Protein AF-A0A818R6V7-F1 (afdb_monomer_lite)

Foldseek 3Di:
DLADDPVCLVVLQVLLVVLLVQQDLVQLDRPVFDCPDAALPDHRVVVLLVSLSSLLNQCQPVVHNVPPVSSLVSSQSSLVVCLVVVDDYPPLCCQQFVVLLSLLSSLLRCAPVSDDPSSLVSSVVSLCSLVCVVDPQLAFQSLLRNLSSQCSNCNSVVVVVSNLVSLVVLLVLLDADDQFGAHQHPQLFGDDLTLARQCLARVLSSLQSVLVVQVVCPPHPSHRDQVSLQSSLCSCLRYVLLQAFQFFGPLQRNFLLLLVQDLVSGGHPHQLVSLQVSLVRHPDVVSSLSSNLSSCSNVLNPVRDFQAAKGWPQSHLWIWGDAQQKIKIWAAAAPNHASHWAASNTPFQQQCSHQGAIDMQGHRRRNDSSQQSRSCVVVDDSCQGAFGKDLNPDDGDGDDHTGDPADHDDPWTWDGPRHWIKTWDFGDDDQWTWTWMWTDDHFKIKIKIFPTDGPDPTQIWTHNHWTDDDPPPDDDFDFDKDWCPVLVVVVVVCVVDVDPDDPVVCVVVCVVVVVVCVVVVVVVVPPDPDDPQDDDDDDDDDDDTRGPTDRDDDRGITITMTGGDDDDDDDDDDDDDDDDDDDPPDPDDDDPDDDCPVVVVVVVVVVVVVVVSVVVVVVVVVVVVVVVVVVVVCVVVVVDDDDDDDDDDDDDDDDDDDDDDDDDDDDDDDDDDDDDDDDDDDDDDDDDDDDDDDDDDDDDDDDDDDDDDDDDDDDDDDDDDDDDDD

pLDDT: mean 71.04, std 29.3, range [20.28, 98.75]

Structure (mmCIF, N/CA/C/O backbone):
data_AF-A0A818R6V7-F1
#
_entry.id   AF-A0A818R6V7-F1
#
loop_
_atom_site.group_PDB
_atom_site.id
_atom_site.type_symbol
_atom_site.label_atom_id
_atom_site.label_alt_id
_atom_site.label_comp_id
_atom_site.label_asym_id
_atom_site.label_entity_id
_atom_site.label_seq_id
_atom_site.pdbx_PDB_ins_code
_atom_site.Cartn_x
_atom_site.Cartn_y
_atom_site.Cartn_z
_atom_site.occupancy
_atom_site.B_iso_or_equiv
_atom_site.auth_seq_id
_atom_site.auth_comp_id
_atom_site.auth_asym_id
_atom_site.auth_atom_id
_atom_site.pdbx_PDB_model_num
ATOM 1 N N . MET A 1 1 ? 5.435 -3.114 -12.576 1.00 62.47 1 MET A N 1
ATOM 2 C CA . MET A 1 1 ? 5.954 -3.718 -13.826 1.00 62.47 1 MET A CA 1
ATOM 3 C C . MET A 1 1 ? 6.593 -2.627 -14.669 1.00 62.47 1 MET A C 1
ATOM 5 O O . MET A 1 1 ? 6.223 -1.475 -14.487 1.00 62.47 1 MET A O 1
ATOM 9 N N . LEU A 1 2 ? 7.548 -2.967 -15.540 1.00 84.69 2 LEU A N 1
ATOM 10 C CA . LEU A 1 2 ? 8.148 -2.007 -16.483 1.00 84.69 2 LEU A CA 1
ATOM 11 C C . LEU A 1 2 ? 7.273 -1.797 -17.728 1.00 84.69 2 LEU A C 1
ATOM 13 O O . LEU A 1 2 ? 7.123 -0.674 -18.196 1.00 84.69 2 LEU A O 1
ATOM 17 N N . TRP A 1 3 ? 6.641 -2.866 -18.212 1.00 89.88 3 TRP A N 1
ATOM 18 C CA . TRP A 1 3 ? 5.660 -2.808 -19.293 1.00 89.88 3 TRP A CA 1
ATOM 19 C C . TRP A 1 3 ? 4.219 -2.701 -18.768 1.00 89.88 3 TRP A C 1
ATOM 21 O O . TRP A 1 3 ? 3.933 -3.209 -17.676 1.00 89.88 3 TRP A O 1
ATOM 31 N N . PRO A 1 4 ? 3.315 -2.060 -19.535 1.00 90.19 4 PRO A N 1
ATOM 32 C CA . PRO A 1 4 ? 1.882 -2.047 -19.249 1.00 90.19 4 PRO A CA 1
ATOM 33 C C . PRO A 1 4 ? 1.262 -3.444 -19.394 1.00 90.19 4 PRO A C 1
ATOM 35 O O . PRO A 1 4 ? 1.803 -4.309 -20.087 1.00 90.19 4 PRO A O 1
ATOM 38 N N . THR A 1 5 ? 0.093 -3.660 -18.785 1.00 87.31 5 THR A N 1
ATOM 39 C CA . THR A 1 5 ? -0.746 -4.823 -19.122 1.00 87.31 5 THR A CA 1
ATOM 40 C C . THR A 1 5 ? -1.296 -4.706 -20.555 1.00 87.31 5 THR A C 1
ATOM 42 O O . THR A 1 5 ? -1.333 -3.599 -21.105 1.00 87.31 5 THR A O 1
ATOM 45 N N . PRO A 1 6 ? -1.771 -5.805 -21.177 1.00 88.50 6 PRO A N 1
ATOM 46 C CA . PRO A 1 6 ? -2.389 -5.752 -22.505 1.00 88.50 6 PRO A CA 1
ATOM 47 C C . PRO A 1 6 ? -3.513 -4.709 -22.624 1.00 88.50 6 PRO A C 1
ATOM 49 O O . PRO A 1 6 ? -3.558 -3.975 -23.609 1.00 88.50 6 PRO A O 1
ATOM 52 N N . ASP A 1 7 ? -4.355 -4.569 -21.597 1.00 89.00 7 ASP A N 1
ATOM 53 C CA . ASP A 1 7 ? -5.459 -3.595 -21.582 1.00 89.00 7 ASP A CA 1
ATOM 54 C C . ASP A 1 7 ? -4.975 -2.139 -21.465 1.00 89.00 7 ASP A C 1
ATOM 56 O O . ASP A 1 7 ? -5.609 -1.213 -21.971 1.00 89.00 7 ASP A O 1
ATOM 60 N N . GLN A 1 8 ? -3.817 -1.924 -20.833 1.00 91.25 8 GLN A N 1
ATOM 61 C CA . GLN A 1 8 ? -3.187 -0.609 -20.690 1.00 91.25 8 GLN A CA 1
ATOM 62 C C . GLN A 1 8 ? -2.398 -0.184 -21.940 1.00 91.25 8 GLN A C 1
ATOM 64 O O . GLN A 1 8 ? -2.169 1.012 -22.126 1.00 91.25 8 GLN A O 1
ATOM 69 N N . LEU A 1 9 ? -2.011 -1.124 -22.815 1.00 94.56 9 LEU A N 1
ATOM 70 C CA . LEU A 1 9 ? -1.121 -0.884 -23.958 1.00 94.56 9 LEU A CA 1
ATOM 71 C C . LEU A 1 9 ? -1.562 0.307 -24.822 1.00 94.56 9 LEU A C 1
ATOM 73 O O . LEU A 1 9 ? -0.766 1.206 -25.083 1.00 94.56 9 LEU A O 1
ATOM 77 N N . ASN A 1 10 ? -2.836 0.362 -25.221 1.00 95.94 10 ASN A N 1
ATOM 78 C CA . ASN A 1 10 ? -3.355 1.449 -26.061 1.00 95.94 10 ASN A CA 1
ATOM 79 C C . ASN A 1 10 ? -3.246 2.827 -25.382 1.00 95.94 10 ASN A C 1
ATOM 81 O O . ASN A 1 10 ? -2.914 3.813 -26.042 1.00 95.94 10 ASN A O 1
ATOM 85 N N . ALA A 1 11 ? -3.480 2.896 -24.068 1.00 96.12 11 ALA A N 1
ATOM 86 C CA . ALA A 1 11 ? -3.343 4.130 -23.298 1.00 96.12 11 ALA A CA 1
ATOM 87 C C . ALA A 1 11 ? -1.869 4.550 -23.173 1.00 96.12 11 ALA A C 1
ATOM 89 O O . ALA A 1 11 ? -1.546 5.713 -23.408 1.00 96.12 11 ALA A O 1
ATOM 90 N N . THR A 1 12 ? -0.962 3.606 -22.898 1.00 96.62 12 THR A N 1
ATOM 91 C CA . THR A 1 12 ? 0.489 3.857 -22.854 1.00 96.62 12 THR A CA 1
ATOM 92 C C . THR A 1 12 ? 1.027 4.331 -24.206 1.00 96.62 12 THR A C 1
ATOM 94 O O . THR A 1 12 ? 1.793 5.292 -24.251 1.00 96.62 12 THR A O 1
ATOM 97 N N . LEU A 1 13 ? 0.591 3.723 -25.316 1.00 97.50 13 LEU A N 1
ATOM 98 C CA . LEU A 1 13 ? 0.960 4.154 -26.668 1.00 97.50 13 LEU A CA 1
ATOM 99 C C . LEU A 1 13 ? 0.454 5.570 -26.975 1.00 97.50 13 LEU A C 1
ATOM 101 O O . LEU A 1 13 ? 1.215 6.390 -27.487 1.00 97.50 13 LEU A O 1
ATOM 105 N N . ALA A 1 14 ? -0.800 5.887 -26.639 1.00 97.88 14 ALA A N 1
ATOM 106 C CA . ALA A 1 14 ? -1.347 7.231 -26.821 1.00 97.88 14 ALA A CA 1
ATOM 107 C C . ALA A 1 14 ? -0.592 8.275 -25.977 1.00 97.88 14 ALA A C 1
ATOM 109 O O . ALA A 1 14 ? -0.215 9.331 -26.489 1.00 97.88 14 ALA A O 1
ATOM 110 N N . GLN A 1 15 ? -0.304 7.962 -24.710 1.00 97.94 15 GLN A N 1
ATOM 111 C CA . GLN A 1 15 ? 0.430 8.843 -23.801 1.00 97.94 15 GLN A CA 1
ATOM 112 C C . GLN A 1 15 ? 1.879 9.068 -24.257 1.00 97.94 15 GLN A C 1
ATOM 114 O O . GLN A 1 15 ? 2.351 10.202 -24.240 1.00 97.94 15 GLN A O 1
ATOM 119 N N . ALA A 1 16 ? 2.573 8.028 -24.729 1.00 98.31 16 ALA A N 1
ATOM 120 C CA . ALA A 1 16 ? 3.925 8.150 -25.270 1.00 98.31 16 ALA A CA 1
ATOM 121 C C . ALA A 1 16 ? 3.990 9.088 -26.487 1.00 98.31 16 ALA A C 1
ATOM 123 O O . ALA A 1 16 ? 4.918 9.886 -26.590 1.00 98.31 16 ALA A O 1
ATOM 124 N N . ILE A 1 17 ? 2.989 9.055 -27.372 1.00 98.06 17 ILE A N 1
ATOM 125 C CA . ILE A 1 17 ? 2.915 9.962 -28.529 1.00 98.06 17 ILE A CA 1
ATOM 126 C C . ILE A 1 17 ? 2.474 11.380 -28.132 1.00 98.06 17 ILE A C 1
ATOM 128 O O . ILE A 1 17 ? 2.953 12.356 -28.713 1.00 98.06 17 ILE A O 1
ATOM 132 N N . GLY A 1 18 ? 1.660 11.529 -27.084 1.00 98.12 18 GLY A N 1
ATOM 133 C CA . GLY A 1 18 ? 1.415 12.825 -26.443 1.00 98.12 18 GLY A CA 1
ATOM 134 C C . GLY A 1 18 ? 2.705 13.446 -25.888 1.00 98.12 18 GLY A C 1
ATOM 135 O O . GLY A 1 18 ? 3.034 14.587 -26.213 1.00 98.12 18 GLY A O 1
ATOM 136 N N . ASN A 1 19 ? 3.491 12.668 -25.140 1.00 98.38 19 ASN A N 1
ATOM 137 C CA . ASN A 1 19 ? 4.792 13.088 -24.609 1.00 98.38 19 ASN A CA 1
ATOM 138 C C . ASN A 1 19 ? 5.784 13.425 -25.736 1.00 98.38 19 ASN A C 1
ATOM 140 O O . ASN A 1 19 ? 6.455 14.451 -25.669 1.00 98.38 19 ASN A O 1
ATOM 144 N N . LEU A 1 20 ? 5.848 12.610 -26.794 1.00 98.44 20 LEU A N 1
ATOM 145 C CA . LEU A 1 20 ? 6.712 12.863 -27.949 1.00 98.44 20 LEU A CA 1
ATOM 146 C C . LEU A 1 20 ? 6.337 14.161 -28.679 1.00 98.44 20 LEU A C 1
ATOM 148 O O . LEU A 1 20 ? 7.216 14.936 -29.040 1.00 98.44 20 LEU A O 1
ATOM 152 N N . SER A 1 21 ? 5.041 14.415 -28.884 1.00 97.88 21 SER A N 1
ATOM 153 C CA . SER A 1 21 ? 4.575 15.595 -29.631 1.00 97.88 21 SER A CA 1
ATOM 154 C C . SER A 1 21 ? 4.726 16.922 -28.876 1.00 97.88 21 SER A C 1
ATOM 156 O O . SER A 1 21 ? 4.656 17.981 -29.498 1.00 97.88 21 SER A O 1
ATOM 158 N N . THR A 1 22 ? 4.962 16.876 -27.561 1.00 98.06 22 THR A N 1
ATOM 159 C CA . THR A 1 22 ? 5.134 18.053 -26.687 1.00 98.06 22 THR A CA 1
ATOM 160 C C . THR A 1 22 ? 6.577 18.285 -26.226 1.00 98.06 22 THR A C 1
ATOM 162 O O . THR A 1 22 ? 6.850 19.283 -25.559 1.00 98.06 22 THR A O 1
ATOM 165 N N . LEU A 1 23 ? 7.512 17.397 -26.578 1.00 98.56 23 LEU A N 1
ATOM 166 C CA . LEU A 1 23 ? 8.941 17.574 -26.317 1.00 98.56 23 LEU A CA 1
ATOM 167 C C . LEU A 1 23 ? 9.512 18.663 -27.242 1.00 98.56 23 LEU A C 1
ATOM 169 O O . LEU A 1 23 ? 9.339 18.584 -28.457 1.00 98.56 23 LEU A O 1
ATOM 173 N N . ASP A 1 24 ? 10.233 19.652 -26.704 1.00 98.06 24 ASP A N 1
ATOM 174 C CA . ASP A 1 24 ? 10.978 20.600 -27.541 1.00 98.06 24 ASP A CA 1
ATOM 175 C C . ASP A 1 24 ? 12.254 19.925 -28.082 1.00 98.06 24 ASP A C 1
ATOM 177 O O . ASP A 1 24 ? 13.168 19.616 -27.306 1.00 98.06 24 ASP A O 1
ATOM 181 N N . PRO A 1 25 ? 12.377 19.726 -29.410 1.00 96.25 25 PRO A N 1
ATOM 182 C CA . PRO A 1 25 ? 13.506 19.014 -29.993 1.00 96.25 25 PRO A CA 1
ATOM 183 C C . PRO A 1 25 ? 14.834 19.784 -29.921 1.00 96.25 25 PRO A C 1
ATOM 185 O O . PRO A 1 25 ? 15.874 19.216 -30.249 1.00 96.25 25 PRO A O 1
ATOM 188 N N . LYS A 1 26 ? 14.830 21.068 -29.528 1.00 96.44 26 LYS A N 1
ATOM 189 C CA . LYS A 1 26 ? 16.056 21.866 -29.351 1.00 96.44 26 LYS A CA 1
ATOM 190 C C . LYS A 1 26 ? 16.644 21.743 -27.951 1.00 96.44 26 LYS A C 1
ATOM 192 O O . LYS A 1 26 ? 17.864 21.722 -27.813 1.00 96.44 26 LYS A O 1
ATOM 197 N N . THR A 1 27 ? 15.791 21.709 -26.930 1.00 97.56 27 THR A N 1
ATOM 198 C CA . THR A 1 27 ? 16.205 21.662 -25.519 1.00 97.56 27 THR A CA 1
ATOM 199 C C . THR A 1 27 ? 16.160 20.260 -24.925 1.00 97.56 27 THR A C 1
ATOM 201 O O . THR A 1 27 ? 16.724 20.058 -23.854 1.00 97.56 27 THR A O 1
ATOM 204 N N . CYS A 1 28 ? 15.514 19.296 -25.596 1.00 98.25 28 CYS A N 1
ATOM 205 C CA . CYS A 1 28 ? 15.210 17.974 -25.044 1.00 98.25 28 CYS A CA 1
ATOM 206 C C . CYS A 1 28 ? 14.405 18.045 -23.723 1.00 98.25 28 CYS A C 1
ATOM 208 O O . CYS A 1 28 ? 14.480 17.144 -22.887 1.00 98.25 28 CYS A O 1
ATOM 210 N N . GLN A 1 29 ? 13.637 19.120 -23.521 1.00 97.94 29 GLN A N 1
ATOM 211 C CA . GLN A 1 29 ? 12.801 19.348 -22.342 1.00 97.94 29 GLN A CA 1
ATOM 212 C C . GLN A 1 29 ? 11.336 19.536 -22.739 1.00 97.94 29 GLN A C 1
ATOM 214 O O . GLN A 1 29 ? 11.012 19.859 -23.881 1.00 97.94 29 GLN A O 1
ATOM 219 N N . TRP A 1 30 ? 10.444 19.335 -21.773 1.00 98.38 30 TRP A N 1
ATOM 220 C CA . TRP A 1 30 ? 9.018 19.601 -21.925 1.00 98.38 30 TRP A CA 1
ATOM 221 C C . TRP A 1 30 ? 8.700 21.016 -21.423 1.00 98.38 30 TRP A C 1
ATOM 223 O O . TRP A 1 30 ? 8.850 21.258 -20.224 1.00 98.38 30 TRP A O 1
ATOM 233 N N . PRO A 1 31 ? 8.269 21.957 -22.289 1.00 97.31 31 PRO A N 1
ATOM 234 C CA . PRO A 1 31 ? 8.069 23.357 -21.897 1.00 97.31 31 PRO A CA 1
ATOM 235 C C . PRO A 1 31 ? 6.953 23.595 -20.870 1.00 97.31 31 PRO A C 1
ATOM 237 O O . PRO A 1 31 ? 6.870 24.684 -20.309 1.00 97.31 31 PRO A O 1
ATOM 240 N N . ASP A 1 32 ? 6.082 22.609 -20.642 1.00 96.81 32 ASP A N 1
ATOM 241 C CA . ASP A 1 32 ? 4.993 22.664 -19.665 1.00 96.81 32 ASP A CA 1
ATOM 242 C C . ASP A 1 32 ? 5.410 22.255 -18.238 1.00 96.81 32 ASP A C 1
ATOM 244 O O . ASP A 1 32 ? 4.620 22.421 -17.312 1.00 96.81 32 ASP A O 1
ATOM 248 N N . LEU A 1 33 ? 6.640 21.760 -18.036 1.00 96.75 33 LEU A N 1
ATOM 249 C CA . LEU A 1 33 ? 7.163 21.369 -16.720 1.00 96.75 33 LEU A CA 1
ATOM 250 C C . LEU A 1 33 ? 7.998 22.489 -16.078 1.00 96.75 33 LEU A C 1
ATOM 252 O O . LEU A 1 33 ? 8.939 23.005 -16.686 1.00 96.75 33 LEU A O 1
ATOM 256 N N . ASN A 1 34 ? 7.735 22.831 -14.811 1.00 95.19 34 ASN A N 1
ATOM 257 C CA . ASN A 1 34 ? 8.530 23.831 -14.099 1.00 95.19 34 ASN A CA 1
ATOM 258 C C . ASN A 1 34 ? 9.758 23.217 -13.401 1.00 95.19 34 ASN A C 1
ATOM 260 O O . ASN A 1 34 ? 9.758 22.936 -12.196 1.00 95.19 34 ASN A O 1
ATOM 264 N N . TYR A 1 35 ? 10.865 23.116 -14.141 1.00 94.88 35 TYR A N 1
ATOM 265 C CA . TYR A 1 35 ? 12.153 22.603 -13.650 1.00 94.88 35 TYR A CA 1
ATOM 266 C C . TYR A 1 35 ? 12.799 23.403 -12.495 1.00 94.88 35 TYR A C 1
ATOM 268 O O . TYR A 1 35 ? 13.821 22.979 -11.947 1.00 94.88 35 TYR A O 1
ATOM 276 N N . SER A 1 36 ? 12.232 24.547 -12.084 1.00 92.44 36 SER A N 1
ATOM 277 C CA . SER A 1 36 ? 12.689 25.327 -10.918 1.00 92.44 36 SER A CA 1
ATOM 278 C C . SER A 1 36 ? 11.987 24.966 -9.599 1.00 92.44 36 SER A C 1
ATOM 280 O O . SER A 1 36 ? 12.412 25.436 -8.545 1.00 92.44 36 SER A O 1
ATOM 282 N N . THR A 1 37 ? 10.960 24.108 -9.619 1.00 91.62 37 THR A N 1
ATOM 283 C CA . THR A 1 37 ? 10.274 23.626 -8.403 1.00 91.62 37 THR A CA 1
ATOM 284 C C . THR A 1 37 ? 11.211 22.817 -7.497 1.00 91.62 37 THR A C 1
ATOM 286 O O . THR A 1 37 ? 12.083 22.081 -7.962 1.00 91.62 37 THR A O 1
ATOM 289 N N . ARG A 1 38 ? 11.080 22.985 -6.175 1.00 84.88 38 ARG A N 1
ATOM 290 C CA . ARG A 1 38 ? 11.955 22.373 -5.147 1.00 84.88 38 ARG A CA 1
ATOM 291 C C . ARG A 1 38 ? 11.177 21.928 -3.899 1.00 84.88 38 ARG A C 1
ATOM 293 O O . ARG A 1 38 ? 11.773 21.754 -2.840 1.00 84.88 38 ARG A O 1
ATOM 300 N N . GLY A 1 39 ? 9.850 21.817 -3.978 1.00 83.19 39 GLY A N 1
ATOM 301 C CA . GLY A 1 39 ? 9.039 21.362 -2.849 1.00 83.19 39 GLY A CA 1
ATOM 302 C C . GLY A 1 39 ? 9.189 19.850 -2.651 1.00 83.19 39 GLY A C 1
ATOM 303 O O . GLY A 1 39 ? 9.328 19.140 -3.642 1.00 83.19 39 GLY A O 1
ATOM 304 N N . PRO A 1 40 ? 9.130 19.327 -1.413 1.00 78.12 40 PRO A N 1
ATOM 305 C CA . PRO A 1 40 ? 9.180 17.881 -1.193 1.00 78.12 40 PRO A CA 1
ATOM 306 C C . PRO A 1 40 ? 8.002 17.155 -1.869 1.00 78.12 40 PRO A C 1
ATOM 308 O O . PRO A 1 40 ? 8.217 16.129 -2.514 1.00 78.12 40 PRO A O 1
ATOM 311 N N . GLU A 1 41 ? 6.808 17.765 -1.828 1.00 73.31 41 GLU A N 1
ATOM 312 C CA . GLU A 1 41 ? 5.578 17.250 -2.460 1.00 73.31 41 GLU A CA 1
ATOM 313 C C . GLU A 1 41 ? 5.285 17.874 -3.838 1.00 73.31 41 GLU A C 1
ATOM 315 O O . GLU A 1 41 ? 4.430 17.393 -4.574 1.00 73.31 41 GLU A O 1
ATOM 320 N N . ASN A 1 42 ? 5.958 18.980 -4.183 1.00 81.62 42 ASN A N 1
ATOM 321 C CA . ASN A 1 42 ? 5.727 19.746 -5.412 1.00 81.62 42 ASN A CA 1
ATOM 322 C C . ASN A 1 42 ? 7.042 19.891 -6.190 1.00 81.62 42 ASN A C 1
ATOM 324 O O . ASN A 1 42 ? 7.849 20.794 -5.920 1.00 81.62 42 ASN A O 1
ATOM 328 N N . TRP A 1 43 ? 7.256 18.953 -7.113 1.00 91.12 43 TRP A N 1
ATOM 329 C CA . TRP A 1 43 ? 8.507 18.761 -7.838 1.00 91.12 43 TRP A CA 1
ATOM 330 C C . TRP A 1 43 ? 8.259 18.233 -9.258 1.00 91.12 43 TRP A C 1
ATOM 332 O O . TRP A 1 43 ? 8.459 17.056 -9.555 1.00 91.12 43 TRP A O 1
ATOM 342 N N . ASP A 1 44 ? 7.861 19.136 -10.154 1.00 93.81 44 ASP A N 1
ATOM 343 C CA . ASP A 1 44 ? 7.640 18.865 -11.581 1.00 93.81 44 ASP A CA 1
ATOM 344 C C . ASP A 1 44 ? 8.781 18.119 -12.302 1.00 93.81 44 ASP A C 1
ATOM 346 O O . ASP A 1 44 ? 8.456 17.340 -13.200 1.00 93.81 44 ASP A O 1
ATOM 350 N N . PRO A 1 45 ? 10.089 18.290 -11.975 1.00 95.19 45 PRO A N 1
ATOM 351 C CA . PRO A 1 45 ? 11.159 17.531 -12.613 1.00 95.19 45 PRO A CA 1
ATOM 352 C C . PRO A 1 45 ? 10.894 16.030 -12.727 1.00 95.19 45 PRO A C 1
ATOM 354 O O . PRO A 1 45 ? 11.135 15.485 -13.799 1.00 95.19 45 PRO A O 1
ATOM 357 N N . VAL A 1 46 ? 10.329 15.352 -11.720 1.00 93.94 46 VAL A N 1
ATOM 358 C CA . VAL A 1 46 ? 10.105 13.894 -11.822 1.00 93.94 46 VAL A CA 1
ATOM 359 C C . VAL A 1 46 ? 9.144 13.502 -12.949 1.00 93.94 46 VAL A C 1
ATOM 361 O O . VAL A 1 46 ? 9.257 12.415 -13.519 1.00 93.94 46 VAL A O 1
ATOM 364 N N . LEU A 1 47 ? 8.248 14.408 -13.359 1.00 96.06 47 LEU A N 1
ATOM 365 C CA . LEU A 1 47 ? 7.363 14.185 -14.501 1.00 96.06 47 LEU A CA 1
ATOM 366 C C . LEU A 1 47 ? 8.159 14.011 -15.806 1.00 96.06 47 LEU A C 1
ATOM 368 O O . LEU A 1 47 ? 7.719 13.273 -16.683 1.00 96.06 47 LEU A O 1
ATOM 372 N N . HIS A 1 48 ? 9.355 14.602 -15.920 1.00 97.75 48 HIS A N 1
ATOM 373 C CA . HIS A 1 48 ? 10.286 14.359 -17.028 1.00 97.75 48 HIS A CA 1
ATOM 374 C C . HIS A 1 48 ? 10.699 12.875 -17.076 1.00 97.75 48 HIS A C 1
ATOM 376 O O . HIS A 1 48 ? 10.581 12.235 -18.121 1.00 97.75 48 HIS A O 1
ATOM 382 N N . MET A 1 49 ? 11.080 12.286 -15.936 1.00 97.31 49 MET A N 1
ATOM 383 C CA . MET A 1 49 ? 11.433 10.862 -15.845 1.00 97.31 49 MET A CA 1
ATOM 384 C C . MET A 1 49 ? 10.238 9.934 -16.065 1.00 97.31 49 MET A C 1
ATOM 386 O O . MET A 1 49 ? 10.373 8.928 -16.763 1.00 97.31 49 MET A O 1
ATOM 390 N N . PHE A 1 50 ? 9.051 10.281 -15.560 1.00 97.19 50 PHE A N 1
ATOM 391 C CA . PHE A 1 50 ? 7.837 9.523 -15.875 1.00 97.19 50 PHE A CA 1
ATOM 392 C C . PHE A 1 50 ? 7.525 9.547 -17.378 1.00 97.19 50 PHE A C 1
ATOM 394 O O . PHE A 1 50 ? 7.224 8.496 -17.941 1.00 97.19 50 PHE A O 1
ATOM 401 N N . ARG A 1 51 ? 7.678 10.691 -18.064 1.00 98.44 51 ARG A N 1
ATOM 402 C CA . ARG A 1 51 ? 7.480 10.781 -19.521 1.00 98.44 51 ARG A CA 1
ATOM 403 C C . ARG A 1 51 ? 8.488 9.937 -20.303 1.00 98.44 51 ARG A C 1
ATOM 405 O O . ARG A 1 51 ? 8.065 9.222 -21.214 1.00 98.44 51 ARG A O 1
ATOM 412 N N . ILE A 1 52 ? 9.775 9.952 -19.932 1.00 98.25 52 ILE A N 1
ATOM 413 C CA . ILE A 1 52 ? 10.796 9.068 -20.531 1.00 98.25 52 ILE A CA 1
ATOM 414 C C . ILE A 1 52 ? 10.433 7.596 -20.304 1.00 98.25 52 ILE A C 1
ATOM 416 O O . ILE A 1 52 ? 10.464 6.809 -21.251 1.00 98.25 52 ILE A O 1
ATOM 420 N N . SER A 1 53 ? 10.042 7.224 -19.082 1.00 97.81 53 SER A N 1
ATOM 421 C CA . SER A 1 53 ? 9.635 5.858 -18.739 1.00 97.81 53 SER A CA 1
ATOM 422 C C . SER A 1 53 ? 8.448 5.387 -19.587 1.00 97.81 53 SER A C 1
ATOM 424 O O . SER A 1 53 ? 8.522 4.328 -20.208 1.00 97.81 53 SER A O 1
ATOM 426 N N . THR A 1 54 ? 7.398 6.208 -19.730 1.00 98.00 54 THR A N 1
ATOM 427 C CA . THR A 1 54 ? 6.241 5.915 -20.596 1.00 98.00 54 THR A CA 1
ATOM 428 C C . THR A 1 54 ? 6.643 5.736 -22.062 1.00 98.00 54 THR A C 1
ATOM 430 O O . THR A 1 54 ? 6.197 4.785 -22.704 1.00 98.00 54 THR A O 1
ATOM 433 N N . MET A 1 55 ? 7.492 6.619 -22.604 1.00 98.50 55 MET A N 1
ATOM 434 C CA . MET A 1 55 ? 7.986 6.501 -23.984 1.00 98.50 55 MET A CA 1
ATOM 435 C C . MET A 1 55 ? 8.836 5.238 -24.181 1.00 98.50 55 MET A C 1
ATOM 437 O O . MET A 1 55 ? 8.682 4.544 -25.183 1.00 98.50 55 MET A O 1
ATOM 441 N N . THR A 1 56 ? 9.671 4.897 -23.199 1.00 98.31 56 THR A N 1
ATOM 442 C CA . THR A 1 56 ? 10.511 3.691 -23.209 1.00 98.31 56 THR A CA 1
ATOM 443 C C . THR A 1 56 ? 9.667 2.417 -23.136 1.00 98.31 56 THR A C 1
ATOM 445 O O . THR A 1 56 ? 9.899 1.480 -23.899 1.00 98.31 56 THR A O 1
ATOM 448 N N . ALA A 1 57 ? 8.643 2.386 -22.280 1.00 97.81 57 ALA A N 1
ATOM 449 C CA . ALA A 1 57 ? 7.707 1.270 -22.192 1.00 97.81 57 ALA A CA 1
ATOM 450 C C . ALA A 1 57 ? 6.932 1.086 -23.507 1.00 97.81 57 ALA A C 1
ATOM 452 O O . ALA A 1 57 ? 6.853 -0.027 -24.013 1.00 97.81 57 ALA A O 1
ATOM 453 N N . ALA A 1 58 ? 6.437 2.172 -24.113 1.00 97.69 58 ALA A N 1
ATOM 454 C CA . ALA A 1 58 ? 5.775 2.144 -25.420 1.00 97.69 58 ALA A CA 1
ATOM 455 C C . ALA A 1 58 ? 6.686 1.662 -26.565 1.00 97.69 58 ALA A C 1
ATOM 457 O O . ALA A 1 58 ? 6.207 1.012 -27.496 1.00 97.69 58 ALA A O 1
ATOM 458 N N . LEU A 1 59 ? 7.984 1.973 -26.507 1.00 97.50 59 LEU A N 1
ATOM 459 C CA . LEU A 1 59 ? 8.978 1.505 -27.472 1.00 97.50 59 LEU A CA 1
ATOM 460 C C . LEU A 1 59 ? 9.264 -0.001 -27.318 1.00 97.50 59 LEU A C 1
ATOM 462 O O . LEU A 1 59 ? 9.449 -0.686 -28.316 1.00 97.50 59 LEU A O 1
ATOM 466 N N . THR A 1 60 ? 9.315 -0.514 -26.087 1.00 96.62 60 THR A N 1
ATOM 467 C CA . THR A 1 60 ? 9.908 -1.833 -25.779 1.00 96.62 60 THR A CA 1
ATOM 468 C C . THR A 1 60 ? 8.892 -2.936 -25.480 1.00 96.62 60 THR A C 1
ATOM 470 O O . THR A 1 60 ? 9.233 -4.112 -25.573 1.00 96.62 60 THR A O 1
ATOM 473 N N . VAL A 1 61 ? 7.644 -2.590 -25.150 1.00 96.00 61 VAL A N 1
ATOM 474 C CA . VAL A 1 61 ? 6.574 -3.569 -24.911 1.00 96.00 61 VAL A CA 1
ATOM 475 C C . VAL A 1 61 ? 6.253 -4.375 -26.184 1.00 96.00 61 VAL A C 1
ATOM 477 O O . VAL A 1 61 ? 6.172 -3.792 -27.271 1.00 96.00 61 VAL A O 1
ATOM 480 N N . PRO A 1 62 ? 6.013 -5.699 -26.093 1.00 93.31 62 PRO A N 1
ATOM 481 C CA . PRO A 1 62 ? 5.551 -6.498 -27.227 1.00 93.31 62 PRO A CA 1
ATOM 482 C C . PRO A 1 62 ? 4.276 -5.926 -27.864 1.00 93.31 62 PRO A C 1
ATOM 484 O O . PRO A 1 62 ? 3.303 -5.631 -27.174 1.00 93.31 62 PRO A O 1
ATOM 487 N N . GLY A 1 63 ? 4.281 -5.761 -29.190 1.00 91.75 63 GLY A N 1
ATOM 488 C CA . GLY A 1 63 ? 3.198 -5.087 -29.923 1.00 91.75 63 GLY A CA 1
ATOM 489 C C . GLY A 1 63 ? 3.223 -3.552 -29.842 1.00 91.75 63 GLY A C 1
ATOM 490 O O . GLY A 1 63 ? 2.302 -2.906 -30.338 1.00 91.75 63 GLY A O 1
ATOM 491 N N . GLY A 1 64 ? 4.259 -2.970 -29.230 1.00 95.00 64 GLY A N 1
ATOM 492 C CA . GLY A 1 64 ? 4.499 -1.532 -29.158 1.00 95.00 64 GLY A CA 1
ATOM 493 C C . GLY A 1 64 ? 5.194 -0.952 -30.396 1.00 95.00 64 GLY A C 1
ATOM 494 O O . GLY A 1 64 ? 4.902 -1.310 -31.537 1.00 95.00 64 GLY A O 1
ATOM 495 N N . ARG A 1 65 ? 6.109 -0.002 -30.172 1.00 95.75 65 ARG A N 1
ATOM 496 C CA . ARG A 1 65 ? 6.726 0.854 -31.203 1.00 95.75 65 ARG A CA 1
ATOM 497 C C . ARG A 1 65 ? 8.235 0.641 -31.380 1.00 95.75 65 ARG A C 1
ATOM 499 O O . ARG A 1 65 ? 8.967 1.594 -31.606 1.00 95.75 65 ARG A O 1
ATOM 506 N N . GLU A 1 66 ? 8.703 -0.601 -31.336 1.00 93.94 66 GLU A N 1
ATOM 507 C CA . GLU A 1 66 ? 10.134 -0.976 -31.346 1.00 93.94 66 GLU A CA 1
ATOM 508 C C . GLU A 1 66 ? 11.001 -0.279 -32.418 1.00 93.94 66 GLU A C 1
ATOM 510 O O . GLU A 1 66 ? 12.149 0.095 -32.148 1.00 93.94 66 GLU A O 1
ATOM 515 N N . ASN A 1 67 ? 10.425 -0.076 -33.610 1.00 94.75 67 ASN A N 1
ATOM 516 C CA . ASN A 1 67 ? 11.062 0.519 -34.790 1.00 94.75 67 ASN A CA 1
ATOM 517 C C . ASN A 1 67 ? 10.849 2.045 -34.933 1.00 94.75 67 ASN A C 1
ATOM 519 O O . ASN A 1 67 ? 11.240 2.624 -35.947 1.00 94.75 67 ASN A O 1
ATOM 523 N N . ASP A 1 68 ? 10.212 2.711 -33.965 1.00 97.75 68 ASP A N 1
ATOM 524 C CA . ASP A 1 68 ? 9.966 4.159 -33.992 1.00 97.75 68 ASP A CA 1
ATOM 525 C C . ASP A 1 68 ? 11.249 4.922 -33.610 1.00 97.75 68 ASP A C 1
ATOM 527 O O . ASP A 1 68 ? 11.539 5.192 -32.443 1.00 97.75 68 ASP A O 1
ATOM 531 N N . THR A 1 69 ? 12.063 5.234 -34.621 1.00 97.50 69 THR A N 1
ATOM 532 C CA . THR A 1 69 ? 13.368 5.893 -34.448 1.00 97.50 69 THR A CA 1
ATOM 533 C C . THR A 1 69 ? 13.260 7.314 -33.899 1.00 97.50 69 THR A C 1
ATOM 535 O O . THR A 1 69 ? 14.198 7.785 -33.258 1.00 97.50 69 THR A O 1
ATOM 538 N N . VAL A 1 70 ? 12.123 7.988 -34.104 1.00 98.19 70 VAL A N 1
ATOM 539 C CA . VAL A 1 70 ? 11.861 9.332 -33.571 1.00 98.19 70 VAL A CA 1
ATOM 540 C C . VAL A 1 70 ? 11.548 9.249 -32.077 1.00 98.19 70 VAL A C 1
ATOM 542 O O . VAL A 1 70 ? 12.097 10.028 -31.298 1.00 98.19 70 VAL A O 1
ATOM 545 N N . LEU A 1 71 ? 10.743 8.264 -31.662 1.00 98.38 71 LEU A N 1
ATOM 546 C CA . LEU A 1 71 ? 10.482 7.977 -30.249 1.00 98.38 71 LEU A CA 1
ATOM 547 C C . LEU A 1 71 ? 11.758 7.540 -29.508 1.00 98.38 71 LEU A C 1
ATOM 549 O O . LEU A 1 71 ? 12.029 8.047 -28.421 1.00 98.38 71 LEU A O 1
ATOM 553 N N . LEU A 1 72 ? 12.573 6.663 -30.107 1.00 98.44 72 LEU A N 1
ATOM 554 C CA . LEU A 1 72 ? 13.874 6.262 -29.555 1.00 98.44 72 LEU A CA 1
ATOM 555 C C . LEU A 1 72 ? 14.806 7.472 -29.382 1.00 98.44 72 LEU A C 1
ATOM 557 O O . LEU A 1 72 ? 15.362 7.675 -28.305 1.00 98.44 72 LEU A O 1
ATOM 561 N N . TRP A 1 73 ? 14.947 8.311 -30.415 1.00 98.38 73 TRP A N 1
ATOM 562 C CA . TRP A 1 73 ? 15.749 9.534 -30.331 1.00 98.38 73 TRP A CA 1
ATOM 563 C C . TRP A 1 73 ? 15.270 10.461 -29.206 1.00 98.38 73 TRP A C 1
ATOM 565 O O . TRP A 1 73 ? 16.093 10.975 -28.450 1.00 98.38 73 TRP A O 1
ATOM 575 N N . ALA A 1 74 ? 13.954 10.637 -29.050 1.00 98.62 74 ALA A N 1
ATOM 576 C CA . ALA A 1 74 ? 13.371 11.471 -28.003 1.00 98.62 74 ALA A CA 1
ATOM 577 C C . ALA A 1 74 ? 13.659 10.941 -26.587 1.00 98.62 74 ALA A C 1
ATOM 579 O O . ALA A 1 74 ? 13.938 11.736 -25.688 1.00 98.62 74 ALA A O 1
ATOM 580 N N . VAL A 1 75 ? 13.653 9.614 -26.397 1.00 98.62 75 VAL A N 1
ATOM 581 C CA . VAL A 1 75 ? 14.050 8.963 -25.137 1.00 98.62 75 VAL A CA 1
ATOM 582 C C . VAL A 1 75 ? 15.493 9.324 -24.769 1.00 98.62 75 VAL A C 1
ATOM 584 O O . VAL A 1 75 ? 15.705 9.848 -23.679 1.00 98.62 75 VAL A O 1
ATOM 587 N N . HIS A 1 76 ? 16.464 9.146 -25.673 1.00 98.62 76 HIS A N 1
ATOM 588 C CA . HIS A 1 76 ? 17.872 9.503 -25.415 1.00 98.62 76 HIS A CA 1
ATOM 589 C C . HIS A 1 76 ? 18.091 11.015 -25.242 1.00 98.62 76 HIS A C 1
ATOM 591 O O . HIS A 1 76 ? 18.816 11.454 -24.350 1.00 98.62 76 HIS A O 1
ATOM 597 N N . CYS A 1 77 ? 17.434 11.825 -26.079 1.00 98.44 77 CYS A N 1
ATOM 598 C CA . CYS A 1 77 ? 17.458 13.288 -26.032 1.00 98.44 77 CYS A CA 1
ATOM 599 C C . CYS A 1 77 ? 17.092 13.784 -24.625 1.00 98.44 77 CYS A C 1
ATOM 601 O O . CYS A 1 77 ? 17.889 14.499 -24.012 1.00 98.44 77 CYS A O 1
ATOM 603 N N . ALA A 1 78 ? 15.942 13.355 -24.094 1.00 98.62 78 ALA A N 1
ATOM 604 C CA . ALA A 1 78 ? 15.473 13.728 -22.761 1.00 98.62 78 ALA A CA 1
ATOM 605 C C . ALA A 1 78 ? 16.299 13.076 -21.633 1.00 98.62 78 ALA A C 1
ATOM 607 O O . ALA A 1 78 ? 16.737 13.771 -20.719 1.00 98.62 78 ALA A O 1
ATOM 608 N N . LEU A 1 79 ? 16.603 11.775 -21.719 1.00 98.50 79 LEU A N 1
ATOM 609 C CA . LEU A 1 79 ? 17.387 11.055 -20.703 1.00 98.50 79 LEU A CA 1
ATOM 610 C C . LEU A 1 79 ? 18.752 11.706 -20.441 1.00 98.50 79 LEU A C 1
ATOM 612 O O . LEU A 1 79 ? 19.154 11.856 -19.286 1.00 98.50 79 LEU A O 1
ATOM 616 N N . ARG A 1 80 ? 19.434 12.161 -21.497 1.00 97.88 80 ARG A N 1
ATOM 617 C CA . ARG A 1 80 ? 20.680 12.925 -21.377 1.00 97.88 80 ARG A CA 1
ATOM 618 C C . ARG A 1 80 ? 20.501 14.201 -20.552 1.00 97.88 80 ARG A C 1
ATOM 620 O O . ARG A 1 80 ? 21.350 14.484 -19.716 1.00 97.88 80 ARG A O 1
ATOM 627 N N . VAL A 1 81 ? 19.410 14.949 -20.736 1.00 98.00 81 VAL A N 1
ATOM 628 C CA . VAL A 1 81 ? 19.145 16.159 -19.937 1.00 98.00 81 VAL A CA 1
ATOM 629 C C . VAL A 1 81 ? 18.980 15.809 -18.462 1.00 98.00 81 VAL A C 1
ATOM 631 O O . VAL A 1 81 ? 19.570 16.480 -17.620 1.00 98.00 81 VAL A O 1
ATOM 634 N N . TRP A 1 82 ? 18.235 14.749 -18.135 1.00 97.69 82 TRP A N 1
ATOM 635 C CA . TRP A 1 82 ? 18.113 14.300 -16.745 1.00 97.69 82 TRP A CA 1
ATOM 636 C C . TRP A 1 82 ? 19.480 13.969 -16.125 1.00 97.69 82 TRP A C 1
ATOM 638 O O . TRP A 1 82 ? 19.778 14.402 -15.014 1.00 97.69 82 TRP A O 1
ATOM 648 N N . ILE A 1 83 ? 20.329 13.254 -16.868 1.00 96.38 83 ILE A N 1
ATOM 649 C CA . ILE A 1 83 ? 21.689 12.883 -16.453 1.00 96.38 83 ILE A CA 1
ATOM 650 C C . ILE A 1 83 ? 22.595 14.111 -16.266 1.00 96.38 83 ILE A C 1
ATOM 652 O O . ILE A 1 83 ? 23.338 14.172 -15.289 1.00 96.38 83 ILE A O 1
ATOM 656 N N . GLU A 1 84 ? 22.544 15.082 -17.180 1.00 95.75 84 GLU A N 1
ATOM 657 C CA . GLU A 1 84 ? 23.363 16.302 -17.128 1.00 95.75 84 GLU A CA 1
ATOM 658 C C . GLU A 1 84 ? 22.940 17.259 -16.003 1.00 95.75 84 GLU A C 1
ATOM 660 O O . GLU A 1 84 ? 23.784 17.958 -15.444 1.00 95.75 84 GLU A O 1
ATOM 665 N N . GLN A 1 85 ? 21.641 17.325 -15.690 1.00 95.81 85 GLN A N 1
ATOM 666 C CA . GLN A 1 85 ? 21.101 18.245 -14.683 1.00 95.81 85 GLN A CA 1
ATOM 667 C C . GLN A 1 85 ? 21.068 17.654 -13.270 1.00 95.81 85 GLN A C 1
ATOM 669 O O . GLN A 1 85 ? 21.132 18.420 -12.309 1.00 95.81 85 GLN A O 1
ATOM 674 N N . ASP A 1 86 ? 20.941 16.326 -13.147 1.00 94.19 86 ASP A N 1
ATOM 675 C CA . ASP A 1 86 ? 20.831 15.577 -11.887 1.00 94.19 86 ASP A CA 1
ATOM 676 C C . ASP A 1 86 ? 19.937 16.273 -10.847 1.00 94.19 86 ASP A C 1
ATOM 678 O O . ASP A 1 86 ? 20.350 16.581 -9.726 1.00 94.19 86 ASP A O 1
ATOM 682 N N . TRP A 1 87 ? 18.702 16.597 -11.242 1.00 95.19 87 TRP A N 1
ATOM 683 C CA . TRP A 1 87 ? 17.762 17.258 -10.342 1.00 95.19 87 TRP A CA 1
ATOM 684 C C . TRP A 1 87 ? 17.490 16.381 -9.116 1.00 95.19 87 TRP A C 1
ATOM 686 O O . TRP A 1 87 ? 17.174 15.203 -9.246 1.00 95.19 87 TRP A O 1
ATOM 696 N N . GLN A 1 88 ? 17.552 16.980 -7.925 1.00 93.38 88 GLN A N 1
ATOM 697 C CA . GLN A 1 88 ? 17.278 16.301 -6.657 1.00 93.38 88 GLN A CA 1
ATOM 698 C C . GLN A 1 88 ? 16.168 17.011 -5.875 1.00 93.38 88 GLN A C 1
ATOM 700 O O . GLN A 1 88 ? 16.023 18.239 -5.920 1.00 93.38 88 GLN A O 1
ATOM 705 N N . ASN A 1 89 ? 15.400 16.221 -5.134 1.00 94.44 89 ASN A N 1
ATOM 706 C CA . ASN A 1 89 ? 14.325 16.644 -4.248 1.00 94.44 89 ASN A CA 1
ATOM 707 C C . ASN A 1 89 ? 14.815 16.707 -2.777 1.00 94.44 89 ASN A C 1
ATOM 709 O O . ASN A 1 89 ? 15.633 15.876 -2.373 1.00 94.44 89 ASN A O 1
ATOM 713 N N . PRO A 1 90 ? 14.322 17.637 -1.931 1.00 91.62 90 PRO A N 1
ATOM 714 C CA . PRO A 1 90 ? 14.636 17.643 -0.495 1.00 91.62 90 PRO A CA 1
ATOM 715 C C . PRO A 1 90 ? 14.180 16.393 0.280 1.00 91.62 90 PRO A C 1
ATOM 717 O O . PRO A 1 90 ? 14.779 16.053 1.300 1.00 91.62 90 PRO A O 1
ATOM 720 N N . ASN A 1 91 ? 13.127 15.708 -0.175 1.00 92.00 91 ASN A N 1
ATOM 721 C CA . ASN A 1 91 ? 12.729 14.395 0.320 1.00 92.00 91 ASN A CA 1
ATOM 722 C C . ASN A 1 91 ? 13.631 13.322 -0.314 1.00 92.00 91 ASN A C 1
ATOM 724 O O . ASN A 1 91 ? 13.575 13.062 -1.517 1.00 92.00 91 ASN A O 1
ATOM 728 N N . TRP A 1 92 ? 14.439 12.677 0.532 1.00 92.69 92 TRP A N 1
ATOM 729 C CA . TRP A 1 92 ? 15.422 11.656 0.159 1.00 92.69 92 TRP A CA 1
ATOM 730 C C . TRP A 1 92 ? 14.835 10.496 -0.666 1.00 92.69 92 TRP A C 1
ATOM 732 O O . TRP A 1 92 ? 15.564 9.898 -1.454 1.00 92.69 92 TRP A O 1
ATOM 742 N N . TRP A 1 93 ? 13.548 10.166 -0.496 1.00 93.69 93 TRP A N 1
ATOM 743 C CA . TRP A 1 93 ? 12.929 9.001 -1.137 1.00 93.69 93 TRP A CA 1
ATOM 744 C C . TRP A 1 93 ? 12.989 9.083 -2.668 1.00 93.69 93 TRP A C 1
ATOM 746 O O . TRP A 1 93 ? 13.252 8.078 -3.326 1.00 93.69 93 TRP A O 1
ATOM 756 N N . TRP A 1 94 ? 12.852 10.282 -3.242 1.00 94.81 94 TRP A N 1
ATOM 757 C CA . TRP A 1 94 ? 12.993 10.475 -4.686 1.00 94.81 94 TRP A CA 1
ATOM 758 C C . TRP A 1 94 ? 14.403 10.096 -5.166 1.00 94.81 94 TRP A C 1
ATOM 760 O O . TRP A 1 94 ? 14.566 9.157 -5.946 1.00 94.81 94 TRP A O 1
ATOM 770 N N . ASN A 1 95 ? 15.428 10.731 -4.589 1.00 95.19 95 ASN A N 1
ATOM 771 C CA . ASN A 1 95 ? 16.811 10.619 -5.065 1.00 95.19 95 ASN A CA 1
ATOM 772 C C . ASN A 1 95 ? 17.433 9.229 -4.814 1.00 95.19 95 ASN A C 1
ATOM 774 O O . ASN A 1 95 ? 18.368 8.840 -5.513 1.00 95.19 95 ASN A O 1
ATOM 778 N N . TYR A 1 96 ? 16.973 8.513 -3.779 1.00 95.56 96 TYR A N 1
ATOM 779 C CA . TYR A 1 96 ? 17.532 7.224 -3.342 1.00 95.56 96 TYR A CA 1
ATOM 780 C C . TYR A 1 96 ? 16.732 6.022 -3.855 1.00 95.56 96 TYR A C 1
ATOM 782 O O . TYR A 1 96 ? 17.318 4.962 -4.067 1.00 95.56 96 TYR A O 1
ATOM 790 N N . ILE A 1 97 ? 15.423 6.179 -4.077 1.00 95.81 97 ILE A N 1
ATOM 791 C CA . ILE A 1 97 ? 14.533 5.098 -4.516 1.00 95.81 97 ILE A CA 1
ATOM 792 C C . ILE A 1 97 ? 13.934 5.403 -5.887 1.00 95.81 97 ILE A C 1
ATOM 794 O O . ILE A 1 97 ? 14.206 4.668 -6.835 1.00 95.81 97 ILE A O 1
ATOM 798 N N . GLN A 1 98 ? 13.140 6.466 -6.026 1.00 95.69 98 GLN A N 1
ATOM 799 C CA . GLN A 1 98 ? 12.290 6.638 -7.208 1.00 95.69 98 GLN A CA 1
ATOM 800 C C . GLN A 1 98 ? 13.069 6.930 -8.497 1.00 95.69 98 GLN A C 1
ATOM 802 O O . GLN A 1 98 ? 12.806 6.277 -9.511 1.00 95.69 98 GLN A O 1
ATOM 807 N N . ASP A 1 99 ? 14.024 7.862 -8.478 1.00 96.06 99 ASP A N 1
ATOM 808 C CA . ASP A 1 99 ? 14.792 8.221 -9.677 1.00 96.06 99 ASP A CA 1
ATOM 809 C C . ASP A 1 99 ? 15.739 7.081 -10.091 1.00 96.06 99 ASP A C 1
ATOM 811 O O . ASP A 1 99 ? 15.710 6.690 -11.263 1.00 96.06 99 ASP A O 1
ATOM 815 N N . PRO A 1 100 ? 16.495 6.443 -9.164 1.00 97.81 100 PRO A N 1
ATOM 816 C CA . PRO A 1 100 ? 17.252 5.231 -9.466 1.00 97.81 100 PRO A CA 1
ATOM 817 C C . PRO A 1 100 ? 16.395 4.088 -10.019 1.00 97.81 100 PRO A C 1
ATOM 819 O O . PRO A 1 100 ? 16.857 3.367 -10.904 1.00 97.81 100 PRO A O 1
ATOM 822 N N . LEU A 1 101 ? 15.158 3.919 -9.538 1.00 97.69 101 LEU A N 1
ATOM 823 C CA . LEU A 1 101 ? 14.234 2.876 -9.995 1.00 97.69 101 LEU A CA 1
ATOM 824 C C . LEU A 1 101 ? 13.729 3.130 -11.420 1.00 97.69 101 LEU A C 1
ATOM 826 O O . LEU A 1 101 ? 13.661 2.193 -12.217 1.00 97.69 101 LEU A O 1
ATOM 830 N N . ILE A 1 102 ? 13.424 4.384 -11.769 1.00 97.88 102 ILE A N 1
ATOM 831 C CA . ILE A 1 102 ? 13.051 4.746 -13.143 1.00 97.88 102 ILE A CA 1
ATOM 832 C C . ILE A 1 102 ? 14.262 4.609 -14.070 1.00 97.88 102 ILE A C 1
ATOM 834 O O . ILE A 1 102 ? 14.154 3.980 -15.119 1.00 97.88 102 ILE A O 1
ATOM 838 N N . ALA A 1 103 ? 15.423 5.140 -13.678 1.00 98.19 103 ALA A N 1
ATOM 839 C CA . ALA A 1 103 ? 16.637 5.124 -14.492 1.00 98.19 103 ALA A CA 1
ATOM 840 C C . ALA A 1 103 ? 17.112 3.691 -14.799 1.00 98.19 103 ALA A C 1
ATOM 842 O O . ALA A 1 103 ? 17.359 3.342 -15.954 1.00 98.19 103 ALA A O 1
ATOM 843 N N . THR A 1 104 ? 17.176 2.825 -13.780 1.00 98.50 104 THR A N 1
ATOM 844 C CA . THR A 1 104 ? 17.521 1.404 -13.971 1.00 98.50 104 THR A CA 1
ATOM 845 C C . THR A 1 104 ? 16.433 0.636 -14.724 1.00 98.50 104 THR A C 1
ATOM 847 O O . THR A 1 104 ? 16.761 -0.260 -15.498 1.00 98.50 104 THR A O 1
ATOM 850 N N . GLY A 1 105 ? 15.160 1.016 -14.572 1.00 98.12 105 GLY A N 1
ATOM 851 C CA . GLY A 1 105 ? 14.048 0.487 -15.363 1.00 98.12 105 GLY A CA 1
ATOM 852 C C . GLY A 1 105 ? 14.133 0.830 -16.854 1.00 98.12 105 GLY A C 1
ATOM 853 O O . GLY A 1 105 ? 13.946 -0.052 -17.687 1.00 98.12 105 GLY A O 1
ATOM 854 N N . ILE A 1 106 ? 14.476 2.077 -17.199 1.00 98.31 106 ILE A N 1
ATOM 855 C CA . ILE A 1 106 ? 14.745 2.515 -18.581 1.00 98.31 106 ILE A CA 1
ATOM 856 C C . ILE A 1 106 ? 15.910 1.711 -19.169 1.00 98.31 106 ILE A C 1
ATOM 858 O O . ILE A 1 106 ? 15.777 1.162 -20.260 1.00 98.31 106 ILE A O 1
ATOM 862 N N . MET A 1 107 ? 17.011 1.571 -18.422 1.00 98.31 107 MET A N 1
ATOM 863 C CA . MET A 1 107 ? 18.184 0.803 -18.855 1.00 98.31 107 MET A CA 1
ATOM 864 C C . MET A 1 107 ? 17.874 -0.686 -19.083 1.00 98.31 107 MET A C 1
ATOM 866 O O . MET A 1 107 ? 18.355 -1.270 -20.051 1.00 98.31 107 MET A O 1
ATOM 870 N N . LEU A 1 108 ? 17.044 -1.299 -18.231 1.00 98.00 108 LEU A N 1
ATOM 871 C CA . LEU A 1 108 ? 16.607 -2.687 -18.410 1.00 98.00 108 LEU A CA 1
ATOM 872 C C . LEU A 1 108 ? 15.633 -2.855 -19.588 1.00 98.00 108 LEU A C 1
ATOM 874 O O . LEU A 1 108 ? 15.689 -3.874 -20.267 1.00 98.00 108 LEU A O 1
ATOM 878 N N . MET A 1 109 ? 14.756 -1.880 -19.843 1.00 97.62 109 MET A N 1
ATOM 879 C CA . MET A 1 109 ? 13.828 -1.928 -20.979 1.00 97.62 109 MET A CA 1
ATOM 880 C C . MET A 1 109 ? 14.521 -1.718 -22.329 1.00 97.62 109 MET A C 1
ATOM 882 O O . MET A 1 109 ? 14.203 -2.423 -23.282 1.00 97.62 109 MET A O 1
ATOM 886 N N . LEU A 1 110 ? 15.427 -0.738 -22.434 1.00 96.50 110 LEU A N 1
ATOM 887 C CA . LEU A 1 110 ? 16.130 -0.440 -23.687 1.00 96.50 110 LEU A CA 1
ATOM 888 C C . LEU A 1 110 ? 17.152 -1.516 -24.065 1.00 96.50 110 LEU A C 1
ATOM 890 O O . LEU A 1 110 ? 17.388 -1.711 -25.254 1.00 96.50 110 LEU A O 1
ATOM 894 N N . GLY A 1 111 ? 17.753 -2.175 -23.071 1.00 96.25 111 GLY A N 1
ATOM 895 C CA . GLY A 1 111 ? 18.958 -2.974 -23.265 1.00 96.25 111 GLY A CA 1
ATOM 896 C C . GLY A 1 111 ? 20.197 -2.083 -23.394 1.00 96.25 111 GLY A C 1
ATOM 897 O O . GLY A 1 111 ? 20.166 -1.010 -24.004 1.00 96.25 111 GLY A O 1
ATOM 898 N N . VAL A 1 112 ? 21.314 -2.511 -22.804 1.00 96.69 112 VAL A N 1
ATOM 899 C CA . VAL A 1 112 ? 22.572 -1.739 -22.819 1.00 96.69 112 VAL A CA 1
ATOM 900 C C . VAL A 1 112 ? 23.129 -1.564 -24.237 1.00 96.69 112 VAL A C 1
ATOM 902 O O . VAL A 1 112 ? 23.825 -0.597 -24.514 1.00 96.69 112 VAL A O 1
ATOM 905 N N . GLU A 1 113 ? 22.775 -2.452 -25.161 1.00 95.44 113 GLU A N 1
ATOM 906 C CA . GLU A 1 113 ? 23.133 -2.400 -26.577 1.00 95.44 113 GLU A CA 1
ATOM 907 C C . GLU A 1 113 ? 22.444 -1.274 -27.367 1.00 95.44 113 GLU A C 1
ATOM 909 O O . GLU A 1 113 ? 22.926 -0.910 -28.441 1.00 95.44 113 GLU A O 1
ATOM 914 N N . ARG A 1 114 ? 21.347 -0.698 -26.848 1.00 96.06 114 ARG A N 1
ATOM 915 C CA . ARG A 1 114 ? 20.681 0.479 -27.438 1.00 96.06 114 ARG A CA 1
ATOM 916 C C . ARG A 1 114 ? 21.112 1.795 -26.783 1.00 96.06 114 ARG A C 1
ATOM 918 O O . ARG A 1 114 ? 20.588 2.835 -27.162 1.00 96.06 114 ARG A O 1
ATOM 925 N N . MET A 1 115 ? 22.038 1.777 -25.821 1.00 97.81 115 MET A N 1
ATOM 926 C CA . MET A 1 115 ? 22.429 2.951 -25.028 1.00 97.81 115 MET A CA 1
ATOM 927 C C . MET A 1 115 ? 23.900 3.331 -25.224 1.00 97.81 115 MET A C 1
ATOM 929 O O . MET A 1 115 ? 24.739 2.505 -25.580 1.00 97.81 115 MET A O 1
ATOM 933 N N . SER A 1 116 ? 24.228 4.599 -24.974 1.00 97.62 116 SER A N 1
ATOM 934 C CA . SER A 1 116 ? 25.617 5.067 -24.945 1.00 97.62 116 SER A CA 1
ATOM 935 C C . SER A 1 116 ? 26.340 4.648 -23.659 1.00 97.62 116 SER A C 1
ATOM 937 O O . SER A 1 116 ? 25.729 4.476 -22.599 1.00 97.62 116 SER A O 1
ATOM 939 N N . SER A 1 117 ? 27.670 4.536 -23.726 1.00 96.88 117 SER A N 1
ATOM 940 C CA . SER A 1 117 ? 28.520 4.270 -22.556 1.00 96.88 117 SER A CA 1
ATOM 941 C C . SER A 1 117 ? 28.334 5.327 -21.464 1.00 96.88 117 SER A C 1
ATOM 943 O O . SER A 1 117 ? 28.404 5.022 -20.275 1.00 96.88 117 SER A O 1
ATOM 945 N N . GLU A 1 118 ? 28.098 6.573 -21.861 1.00 97.12 118 GLU A N 1
ATOM 946 C CA . GLU A 1 118 ? 27.859 7.720 -20.995 1.00 97.12 118 GLU A CA 1
ATOM 947 C C . GLU A 1 118 ? 26.554 7.549 -20.203 1.00 97.12 118 GLU A C 1
ATOM 949 O O . GLU A 1 118 ? 26.568 7.656 -18.975 1.00 97.12 118 GLU A O 1
ATOM 954 N N . GLU A 1 119 ? 25.449 7.199 -20.873 1.00 98.25 119 GLU A N 1
ATOM 955 C CA . GLU A 1 119 ? 24.161 6.933 -20.217 1.00 98.25 119 GLU A CA 1
ATOM 956 C C . GLU A 1 119 ? 24.242 5.731 -19.268 1.00 98.25 119 GLU A C 1
ATOM 958 O O . GLU A 1 119 ? 23.794 5.818 -18.124 1.00 98.25 119 GLU A O 1
ATOM 963 N N . ILE A 1 120 ? 24.858 4.627 -19.707 1.00 98.50 120 ILE A N 1
ATOM 964 C CA . ILE A 1 120 ? 25.019 3.411 -18.894 1.00 98.50 120 ILE A CA 1
ATOM 965 C C . ILE A 1 120 ? 25.804 3.727 -17.614 1.00 98.50 120 ILE A C 1
ATOM 967 O O . ILE A 1 120 ? 25.359 3.399 -16.512 1.00 98.50 120 ILE A O 1
ATOM 971 N N . ASN A 1 121 ? 26.948 4.409 -17.729 1.00 98.19 121 ASN A N 1
ATOM 972 C CA . ASN A 1 121 ? 27.773 4.766 -16.572 1.00 98.19 121 ASN A CA 1
ATOM 973 C C . ASN A 1 121 ? 27.069 5.757 -15.631 1.00 98.19 121 ASN A C 1
ATOM 975 O O . ASN A 1 121 ? 27.190 5.629 -14.409 1.00 98.19 121 ASN A O 1
ATOM 979 N N . ALA A 1 122 ? 26.304 6.711 -16.166 1.00 98.12 122 ALA A N 1
ATOM 980 C CA . ALA A 1 122 ? 25.520 7.644 -15.363 1.00 98.12 122 ALA A CA 1
ATOM 981 C C . ALA A 1 122 ? 24.396 6.942 -14.584 1.00 98.12 122 ALA A C 1
ATOM 983 O O . ALA A 1 122 ? 24.264 7.156 -13.378 1.00 98.12 122 ALA A O 1
ATOM 984 N N . ILE A 1 123 ? 23.637 6.049 -15.228 1.00 98.50 123 ILE A N 1
ATOM 985 C CA . ILE A 1 123 ? 22.565 5.279 -14.578 1.00 98.50 123 ILE A CA 1
ATOM 986 C C . ILE A 1 123 ? 23.141 4.316 -13.537 1.00 98.50 123 ILE A C 1
ATOM 988 O O . ILE A 1 123 ? 22.609 4.221 -12.430 1.00 98.50 123 ILE A O 1
ATOM 992 N N . ILE A 1 124 ? 24.263 3.651 -13.831 1.00 98.31 124 ILE A N 1
ATOM 993 C CA . ILE A 1 124 ? 24.983 2.835 -12.845 1.00 98.31 124 ILE A CA 1
ATOM 994 C C . ILE A 1 124 ? 25.410 3.701 -11.651 1.00 98.31 124 ILE A C 1
ATOM 996 O O . ILE A 1 124 ? 25.160 3.318 -10.511 1.00 98.31 124 ILE A O 1
ATOM 1000 N N . THR A 1 125 ? 25.962 4.894 -11.876 1.00 97.81 125 THR A N 1
ATOM 1001 C CA . THR A 1 125 ? 26.360 5.810 -10.792 1.00 97.81 125 THR A CA 1
ATOM 1002 C C . THR A 1 125 ? 25.158 6.255 -9.950 1.00 97.81 125 THR A C 1
ATOM 1004 O O . THR A 1 125 ? 25.199 6.170 -8.723 1.00 97.81 125 THR A O 1
ATOM 1007 N N . MET A 1 126 ? 24.053 6.645 -10.592 1.00 97.62 126 MET A N 1
ATOM 1008 C CA . MET A 1 126 ? 22.793 7.014 -9.935 1.00 97.62 126 MET A CA 1
ATOM 1009 C C . MET A 1 126 ? 22.198 5.850 -9.131 1.00 97.62 126 MET A C 1
ATOM 1011 O O . MET A 1 126 ? 21.718 6.048 -8.018 1.00 97.62 126 MET A O 1
ATOM 1015 N N . SER A 1 127 ? 22.290 4.619 -9.638 1.00 97.75 127 SER A N 1
ATOM 1016 C CA . SER A 1 127 ? 21.774 3.423 -8.963 1.00 97.75 127 SER A CA 1
ATOM 1017 C C . SER A 1 127 ? 22.452 3.116 -7.624 1.00 97.75 127 SER A C 1
ATOM 1019 O O . SER A 1 127 ? 21.857 2.455 -6.778 1.00 97.75 127 SER A O 1
ATOM 1021 N N . TYR A 1 128 ? 23.682 3.595 -7.396 1.00 96.81 128 TYR A N 1
ATOM 1022 C CA . TYR A 1 128 ? 24.366 3.433 -6.109 1.00 96.81 128 TYR A CA 1
ATOM 1023 C C . TYR A 1 128 ? 23.831 4.372 -5.012 1.00 96.81 128 TYR A C 1
ATOM 1025 O O . TYR A 1 128 ? 24.251 4.245 -3.863 1.00 96.81 128 TYR A O 1
ATOM 1033 N N . ARG A 1 129 ? 22.875 5.262 -5.327 1.00 96.19 129 ARG A N 1
ATOM 1034 C CA . ARG A 1 129 ? 22.089 6.001 -4.322 1.00 96.19 129 ARG A CA 1
ATOM 1035 C C . ARG A 1 129 ? 21.174 5.074 -3.525 1.00 96.19 129 ARG A C 1
ATOM 1037 O O . ARG A 1 129 ? 21.010 5.309 -2.336 1.00 96.19 129 ARG A O 1
ATOM 1044 N N . ALA A 1 130 ? 20.666 4.001 -4.137 1.00 95.38 130 ALA A N 1
ATOM 1045 C CA . ALA A 1 130 ? 19.901 2.937 -3.481 1.00 95.38 130 ALA A CA 1
ATOM 1046 C C . ALA A 1 130 ? 20.827 2.063 -2.607 1.00 95.38 130 ALA A C 1
ATOM 1048 O O . ALA A 1 130 ? 21.139 0.917 -2.936 1.00 95.38 130 ALA A O 1
ATOM 1049 N N . ASN A 1 131 ? 21.361 2.656 -1.538 1.00 92.38 131 ASN A N 1
ATOM 1050 C CA . ASN A 1 131 ? 22.515 2.178 -0.781 1.00 92.38 131 ASN A CA 1
ATOM 1051 C C . ASN A 1 131 ? 22.147 1.271 0.403 1.00 92.38 131 ASN A C 1
ATOM 1053 O O . ASN A 1 131 ? 22.700 1.397 1.501 1.00 92.38 131 ASN A O 1
ATOM 1057 N N . TRP A 1 132 ? 21.258 0.310 0.146 1.00 92.62 132 TRP A N 1
ATOM 1058 C CA . TRP A 1 132 ? 20.673 -0.618 1.120 1.00 92.62 132 TRP A CA 1
ATOM 1059 C C . TRP A 1 132 ? 21.695 -1.412 1.957 1.00 92.62 132 TRP A C 1
ATOM 1061 O O . TRP A 1 132 ? 21.369 -1.878 3.043 1.00 92.62 132 TRP A O 1
ATOM 1071 N N . TRP A 1 133 ? 22.942 -1.561 1.490 1.00 89.56 133 TRP A N 1
ATOM 1072 C CA . TRP A 1 133 ? 24.033 -2.218 2.232 1.00 89.56 133 TRP A CA 1
ATOM 1073 C C . TRP A 1 133 ? 24.720 -1.313 3.274 1.00 89.56 133 TRP A C 1
ATOM 1075 O O . TRP A 1 133 ? 25.532 -1.796 4.061 1.00 89.56 133 TRP A O 1
ATOM 1085 N N . ILE A 1 134 ? 24.435 -0.005 3.270 1.00 87.12 134 ILE A N 1
ATOM 1086 C CA . ILE A 1 134 ? 24.918 0.982 4.257 1.00 87.12 134 ILE A CA 1
ATOM 1087 C C . ILE A 1 134 ? 23.782 1.392 5.196 1.00 87.12 134 ILE A C 1
ATOM 1089 O O . ILE A 1 134 ? 24.000 1.610 6.388 1.00 87.12 134 ILE A O 1
ATOM 1093 N N . LYS A 1 135 ? 22.572 1.530 4.652 1.00 78.88 135 LYS A N 1
ATOM 1094 C CA . LYS A 1 135 ? 21.392 1.981 5.380 1.00 78.88 135 LYS A CA 1
ATOM 1095 C C . LYS A 1 135 ? 20.616 0.775 5.896 1.00 78.88 135 LYS A C 1
ATOM 1097 O O . LYS A 1 135 ? 19.948 0.098 5.122 1.00 78.88 135 LYS A O 1
ATOM 1102 N N . ASP A 1 136 ? 20.700 0.519 7.202 1.00 74.88 136 ASP A N 1
ATOM 1103 C CA . ASP A 1 136 ? 19.878 -0.517 7.828 1.00 74.88 136 ASP A CA 1
ATOM 1104 C C . ASP A 1 136 ? 18.402 -0.115 7.758 1.00 74.88 136 ASP A C 1
ATOM 1106 O O . ASP A 1 136 ? 17.924 0.771 8.471 1.00 74.88 136 ASP A O 1
ATOM 1110 N N . TRP A 1 137 ? 17.700 -0.761 6.834 1.00 75.00 137 TRP A N 1
ATOM 1111 C CA . TRP A 1 137 ? 16.278 -0.585 6.620 1.00 75.00 137 TRP A CA 1
ATOM 1112 C C . TRP A 1 137 ? 15.414 -1.436 7.546 1.00 75.00 137 TRP A C 1
ATOM 1114 O O . TRP A 1 137 ? 14.204 -1.256 7.526 1.00 75.00 137 TRP A O 1
ATOM 1124 N N . GLY A 1 138 ? 15.963 -2.406 8.283 1.00 65.06 138 GLY A N 1
ATOM 1125 C CA . GLY A 1 138 ? 15.184 -3.343 9.104 1.00 65.06 138 GLY A CA 1
ATOM 1126 C C . GLY A 1 138 ? 14.158 -4.216 8.353 1.00 65.06 138 GLY A C 1
ATOM 1127 O O . GLY A 1 138 ? 13.533 -5.070 8.974 1.00 65.06 138 GLY A O 1
ATOM 1128 N N . GLY A 1 139 ? 13.970 -4.024 7.040 1.00 81.88 139 GLY A N 1
ATOM 1129 C CA . GLY A 1 139 ? 13.002 -4.727 6.198 1.00 81.88 139 GLY A CA 1
ATOM 1130 C C . GLY A 1 139 ? 12.072 -3.801 5.397 1.00 81.88 139 GLY A C 1
ATOM 1131 O O . GLY A 1 139 ? 12.268 -2.591 5.294 1.00 81.88 139 GLY A O 1
ATOM 1132 N N . GLY A 1 140 ? 11.027 -4.405 4.832 1.00 89.88 140 GLY A N 1
ATOM 1133 C CA . GLY A 1 140 ? 9.866 -3.736 4.238 1.00 89.88 140 GLY A CA 1
ATOM 1134 C C . GLY A 1 140 ? 10.079 -2.926 2.953 1.00 89.88 140 GLY A C 1
ATOM 1135 O O . GLY A 1 140 ? 11.031 -3.159 2.210 1.00 89.88 140 GLY A O 1
ATOM 1136 N N . ALA A 1 141 ? 9.128 -2.031 2.648 1.00 93.19 141 ALA A N 1
ATOM 1137 C CA . ALA A 1 141 ? 8.963 -1.434 1.313 1.00 93.19 141 ALA A CA 1
ATOM 1138 C C . ALA A 1 141 ? 10.217 -0.706 0.795 1.00 93.19 141 ALA A C 1
ATOM 1140 O O . ALA A 1 141 ? 10.660 -0.962 -0.321 1.00 93.19 141 ALA A O 1
ATOM 1141 N N . ASN A 1 142 ? 10.828 0.149 1.626 1.00 94.50 142 ASN A N 1
ATOM 1142 C CA . ASN A 1 142 ? 12.026 0.904 1.241 1.00 94.50 142 ASN A CA 1
ATOM 1143 C C . ASN A 1 142 ? 13.182 -0.027 0.847 1.00 94.50 142 ASN A C 1
ATOM 1145 O O . ASN A 1 142 ? 13.822 0.197 -0.178 1.00 94.50 142 ASN A O 1
ATOM 1149 N N . LEU A 1 143 ? 13.394 -1.110 1.607 1.00 95.56 143 LEU A N 1
ATOM 1150 C CA . LEU A 1 143 ? 14.407 -2.111 1.283 1.00 95.56 143 LEU A CA 1
ATOM 1151 C C . LEU A 1 143 ? 14.097 -2.813 -0.043 1.00 95.56 143 LEU A C 1
ATOM 1153 O O . LEU A 1 143 ? 14.975 -2.902 -0.896 1.00 95.56 143 LEU A O 1
ATOM 1157 N N . VAL A 1 144 ? 12.868 -3.301 -0.251 1.00 96.19 144 VAL A N 1
ATOM 1158 C CA . VAL A 1 144 ? 12.547 -4.038 -1.490 1.00 96.19 144 VAL A CA 1
ATOM 1159 C C . VAL A 1 144 ? 12.561 -3.150 -2.734 1.00 96.19 144 VAL A C 1
ATOM 1161 O O . VAL A 1 144 ? 12.892 -3.649 -3.808 1.00 96.19 144 VAL A O 1
ATOM 1164 N N . TRP A 1 145 ? 12.300 -1.845 -2.604 1.00 97.00 145 TRP A N 1
ATOM 1165 C CA . TRP A 1 145 ? 12.489 -0.885 -3.691 1.00 97.00 145 TRP A CA 1
ATOM 1166 C C . TRP A 1 145 ? 13.973 -0.612 -3.990 1.00 97.00 145 TRP A C 1
ATOM 1168 O O . TRP A 1 145 ? 14.361 -0.642 -5.155 1.00 97.00 145 TRP A O 1
ATOM 1178 N N . GLU A 1 146 ? 14.840 -0.429 -2.988 1.00 97.44 146 GLU A N 1
ATOM 1179 C CA . GLU A 1 146 ? 16.289 -0.290 -3.237 1.00 97.44 146 GLU A CA 1
ATOM 1180 C C . GLU A 1 146 ? 16.909 -1.585 -3.802 1.00 97.44 146 GLU A C 1
ATOM 1182 O O . GLU A 1 146 ? 17.760 -1.543 -4.695 1.00 97.44 146 GLU A O 1
ATOM 1187 N N . LEU A 1 147 ? 16.427 -2.755 -3.369 1.00 97.56 147 LEU A N 1
ATOM 1188 C CA . LEU A 1 147 ? 16.792 -4.039 -3.972 1.00 97.56 147 LEU A CA 1
ATOM 1189 C C . LEU A 1 147 ? 16.282 -4.156 -5.415 1.00 97.56 147 LEU A C 1
ATOM 1191 O O . LEU A 1 147 ? 16.996 -4.686 -6.260 1.00 97.56 147 LEU A O 1
ATOM 1195 N N . GLN A 1 148 ? 15.100 -3.621 -5.737 1.00 98.00 148 GLN A N 1
ATOM 1196 C CA . GLN A 1 148 ? 14.578 -3.575 -7.107 1.00 98.00 148 GLN A CA 1
ATOM 1197 C C . GLN A 1 148 ? 15.481 -2.750 -8.042 1.00 98.00 148 GLN A C 1
ATOM 1199 O O . GLN A 1 148 ? 15.745 -3.195 -9.159 1.00 98.00 148 GLN A O 1
ATOM 1204 N N . VAL A 1 149 ? 16.038 -1.623 -7.574 1.00 98.25 149 VAL A N 1
ATOM 1205 C CA . VAL A 1 149 ? 17.069 -0.852 -8.304 1.00 98.25 149 VAL A CA 1
ATOM 1206 C C . VAL A 1 149 ? 18.297 -1.724 -8.598 1.00 98.25 149 VAL A C 1
ATOM 1208 O O . VAL A 1 149 ? 18.791 -1.763 -9.730 1.00 98.25 149 VAL A O 1
ATOM 1211 N N . GLN A 1 150 ? 18.786 -2.468 -7.597 1.00 97.75 150 GLN A N 1
ATOM 1212 C CA . GLN A 1 150 ? 19.908 -3.395 -7.774 1.00 97.75 150 GLN A CA 1
ATOM 1213 C C . GLN A 1 150 ? 19.581 -4.536 -8.746 1.00 97.75 150 GLN A C 1
ATOM 1215 O O . GLN A 1 150 ? 20.427 -4.865 -9.579 1.00 97.75 150 GLN A O 1
ATOM 1220 N N . LEU A 1 151 ? 18.387 -5.126 -8.662 1.00 98.31 151 LEU A N 1
ATOM 1221 C CA . LEU A 1 151 ? 17.940 -6.197 -9.551 1.00 98.31 151 LEU A CA 1
ATOM 1222 C C . LEU A 1 151 ? 17.860 -5.703 -10.999 1.00 98.31 151 LEU A C 1
ATOM 1224 O O . LEU A 1 151 ? 18.424 -6.345 -11.881 1.00 98.31 151 LEU A O 1
ATOM 1228 N N . TYR A 1 152 ? 17.258 -4.537 -11.247 1.00 98.31 152 TYR A N 1
ATOM 1229 C CA . TYR A 1 152 ? 17.169 -3.961 -12.592 1.00 98.31 152 TYR A CA 1
ATOM 1230 C C . TYR A 1 152 ? 18.546 -3.652 -13.189 1.00 98.31 152 TYR A C 1
ATOM 1232 O O . TYR A 1 152 ? 18.835 -4.079 -14.308 1.00 98.31 152 TYR A O 1
ATOM 1240 N N . ARG A 1 153 ? 19.444 -3.009 -12.424 1.00 98.12 153 ARG A N 1
ATOM 1241 C CA . ARG A 1 153 ? 20.851 -2.830 -12.828 1.00 98.12 153 ARG A CA 1
ATOM 1242 C C . ARG A 1 153 ? 21.530 -4.167 -13.115 1.00 98.12 153 ARG A C 1
ATOM 1244 O O . ARG A 1 153 ? 22.233 -4.296 -14.115 1.00 98.12 153 ARG A O 1
ATOM 1251 N N . GLY A 1 154 ? 21.382 -5.135 -12.213 1.00 97.94 154 GLY A N 1
ATOM 1252 C CA . GLY A 1 154 ? 22.067 -6.424 -12.280 1.00 97.94 154 GLY A CA 1
ATOM 1253 C C . GLY A 1 154 ? 21.655 -7.233 -13.505 1.00 97.94 154 GLY A C 1
ATOM 1254 O O . GLY A 1 154 ? 22.520 -7.769 -14.191 1.00 97.94 154 GLY A O 1
ATOM 1255 N N . LEU A 1 155 ? 20.359 -7.247 -13.821 1.00 97.56 155 LEU A N 1
ATOM 1256 C CA . LEU A 1 155 ? 19.811 -7.876 -15.021 1.00 97.56 155 LEU A CA 1
ATOM 1257 C C . LEU A 1 155 ? 20.312 -7.177 -16.294 1.00 97.56 155 LEU A C 1
ATOM 1259 O O . LEU A 1 155 ? 20.894 -7.836 -17.150 1.00 97.56 155 LEU A O 1
ATOM 1263 N N . ALA A 1 156 ? 20.184 -5.847 -16.382 1.00 97.75 156 ALA A N 1
ATOM 1264 C CA . ALA A 1 156 ? 20.599 -5.079 -17.562 1.00 97.75 156 ALA A CA 1
ATOM 1265 C C . ALA A 1 156 ? 22.107 -5.195 -17.865 1.00 97.75 156 ALA A C 1
ATOM 1267 O O . ALA A 1 156 ? 22.517 -5.188 -19.020 1.00 97.75 156 ALA A O 1
ATOM 1268 N N . THR A 1 157 ? 22.942 -5.332 -16.828 1.00 97.12 157 THR A N 1
ATOM 1269 C CA . THR A 1 157 ? 24.411 -5.429 -16.950 1.00 97.12 157 THR A CA 1
ATOM 1270 C C . THR A 1 157 ? 24.952 -6.863 -16.882 1.00 97.12 157 THR A C 1
ATOM 1272 O O . THR A 1 157 ? 26.166 -7.052 -16.834 1.00 97.12 157 THR A O 1
ATOM 1275 N N . SER A 1 158 ? 24.085 -7.886 -16.856 1.00 96.88 158 SER A N 1
ATOM 1276 C CA . SER A 1 158 ? 24.465 -9.300 -16.656 1.00 96.88 158 SER A CA 1
ATOM 1277 C C . SER A 1 158 ? 25.315 -9.571 -15.395 1.00 96.88 158 SER A C 1
ATOM 1279 O O . SER A 1 158 ? 26.084 -10.532 -15.331 1.00 96.88 158 SER A O 1
ATOM 1281 N N . ASN A 1 159 ? 25.176 -8.747 -14.353 1.00 97.56 159 ASN A N 1
ATOM 1282 C CA . ASN A 1 159 ? 25.853 -8.925 -13.069 1.00 97.56 159 ASN A CA 1
ATOM 1283 C C . ASN A 1 159 ? 25.058 -9.885 -12.166 1.00 97.56 159 ASN A C 1
ATOM 1285 O O . ASN A 1 159 ? 24.382 -9.483 -11.214 1.00 97.56 159 ASN A O 1
ATOM 1289 N N . TYR A 1 160 ? 25.153 -11.181 -12.470 1.00 95.75 160 TYR A N 1
ATOM 1290 C CA . TYR A 1 160 ? 24.411 -12.242 -11.779 1.00 95.75 160 TYR A CA 1
ATOM 1291 C C . TYR A 1 160 ? 24.708 -12.351 -10.275 1.00 95.75 160 TYR A C 1
ATOM 1293 O O . TYR A 1 160 ? 23.842 -12.800 -9.526 1.00 95.75 160 TYR A O 1
ATOM 1301 N N . SER A 1 161 ? 25.879 -11.900 -9.811 1.00 97.25 161 SER A N 1
ATOM 1302 C CA . SER A 1 161 ? 26.206 -11.832 -8.379 1.00 97.25 161 SER A CA 1
ATOM 1303 C C . SER A 1 161 ? 25.358 -10.783 -7.653 1.00 97.25 161 SER A C 1
ATOM 1305 O O . SER A 1 161 ? 24.835 -11.051 -6.573 1.00 97.25 161 SER A O 1
ATOM 1307 N N . ALA A 1 162 ? 25.161 -9.609 -8.265 1.00 96.81 162 ALA A N 1
ATOM 1308 C CA . ALA A 1 162 ? 24.268 -8.581 -7.730 1.00 96.81 162 ALA A CA 1
ATOM 1309 C C . ALA A 1 162 ? 22.793 -9.022 -7.768 1.00 96.81 162 ALA A C 1
ATOM 1311 O O . ALA A 1 162 ? 22.038 -8.688 -6.855 1.00 96.81 162 ALA A O 1
ATOM 1312 N N . VAL A 1 163 ? 22.396 -9.801 -8.784 1.00 98.38 163 VAL A N 1
ATOM 1313 C CA . VAL A 1 163 ? 21.050 -10.395 -8.875 1.00 98.38 163 VAL A CA 1
ATOM 1314 C C . VAL A 1 163 ? 20.820 -11.423 -7.761 1.00 98.38 163 VAL A C 1
ATOM 1316 O O . VAL A 1 163 ? 19.822 -11.330 -7.051 1.00 98.38 163 VAL A O 1
ATOM 1319 N N . ALA A 1 164 ? 21.765 -12.348 -7.550 1.00 98.25 164 ALA A N 1
ATOM 1320 C CA . ALA A 1 164 ? 21.694 -13.354 -6.486 1.00 98.25 164 ALA A CA 1
ATOM 1321 C C . ALA A 1 164 ? 21.539 -12.713 -5.098 1.00 98.25 164 ALA A C 1
ATOM 1323 O O . ALA A 1 164 ? 20.607 -13.039 -4.367 1.00 98.25 164 ALA A O 1
ATOM 1324 N N . GLN A 1 165 ? 22.403 -11.743 -4.781 1.00 97.06 165 GLN A N 1
ATOM 1325 C CA . GLN A 1 165 ? 22.352 -10.994 -3.526 1.00 97.06 165 GLN A CA 1
ATOM 1326 C C . GLN A 1 165 ? 21.035 -10.215 -3.367 1.00 97.06 165 GLN A C 1
ATOM 1328 O O . GLN A 1 165 ? 20.470 -10.171 -2.277 1.00 97.06 165 GLN A O 1
ATOM 1333 N N . GLY A 1 166 ? 20.532 -9.609 -4.450 1.00 96.94 166 GLY A N 1
ATOM 1334 C CA . GLY A 1 166 ? 19.279 -8.852 -4.433 1.00 96.94 166 GLY A CA 1
ATOM 1335 C C . GLY A 1 166 ? 18.086 -9.714 -4.014 1.00 96.94 166 GLY A C 1
ATOM 1336 O O . GLY A 1 166 ? 17.314 -9.320 -3.140 1.00 96.94 166 GLY A O 1
ATOM 1337 N N . PHE A 1 167 ? 17.978 -10.918 -4.584 1.00 98.19 167 PHE A N 1
ATOM 1338 C CA . PHE A 1 167 ? 16.935 -11.876 -4.220 1.00 98.19 167 PHE A CA 1
ATOM 1339 C C . PHE A 1 167 ? 17.138 -12.485 -2.830 1.00 98.19 167 PHE A C 1
ATOM 1341 O O . PHE A 1 167 ? 16.175 -12.566 -2.077 1.00 98.19 167 PHE A O 1
ATOM 1348 N N . GLU A 1 168 ? 18.367 -12.840 -2.441 1.00 96.25 168 GLU A N 1
ATOM 1349 C CA . GLU A 1 168 ? 18.665 -13.361 -1.096 1.00 96.25 168 GLU A CA 1
ATOM 1350 C C . GLU A 1 168 ? 18.169 -12.410 0.008 1.00 96.25 168 GLU A C 1
ATOM 1352 O O . GLU A 1 168 ? 17.457 -12.823 0.928 1.00 96.25 168 GLU A O 1
ATOM 1357 N N . VAL A 1 169 ? 18.485 -11.115 -0.102 1.00 95.56 169 VAL A N 1
ATOM 1358 C CA . VAL A 1 169 ? 18.054 -10.111 0.882 1.00 95.56 169 VAL A CA 1
ATOM 1359 C C . VAL A 1 169 ? 16.543 -9.858 0.795 1.00 95.56 169 VAL A C 1
ATOM 1361 O O . VAL A 1 169 ? 15.889 -9.750 1.832 1.00 95.56 169 VAL A O 1
ATOM 1364 N N . MET A 1 170 ? 15.957 -9.838 -0.410 1.00 96.62 170 MET A N 1
ATOM 1365 C CA . MET A 1 170 ? 14.509 -9.663 -0.592 1.00 96.62 170 MET A CA 1
ATOM 1366 C C . MET A 1 170 ? 13.711 -10.808 0.048 1.00 96.62 170 MET A C 1
ATOM 1368 O O . MET A 1 170 ? 12.760 -10.562 0.791 1.00 96.62 170 MET A O 1
ATOM 1372 N N . TRP A 1 171 ? 14.121 -12.057 -0.170 1.00 96.94 171 TRP A N 1
ATOM 1373 C CA . TRP A 1 171 ? 13.461 -13.253 0.362 1.00 96.94 171 TRP A CA 1
ATOM 1374 C C . TRP A 1 171 ? 13.596 -13.393 1.880 1.00 96.94 171 TRP A C 1
ATOM 1376 O O . TRP A 1 171 ? 12.703 -13.941 2.526 1.00 96.94 171 TRP A O 1
ATOM 1386 N N . ASN A 1 172 ? 14.629 -12.801 2.483 1.00 93.50 172 ASN A N 1
ATOM 1387 C CA . ASN A 1 172 ? 14.732 -12.683 3.938 1.00 93.50 172 ASN A CA 1
ATOM 1388 C C . ASN A 1 172 ? 13.721 -11.704 4.564 1.00 93.50 172 ASN A C 1
ATOM 1390 O O . ASN A 1 172 ? 13.492 -11.769 5.771 1.00 93.50 172 ASN A O 1
ATOM 1394 N N . THR A 1 173 ? 13.046 -10.857 3.776 1.00 94.31 173 THR A N 1
ATOM 1395 C CA . THR A 1 173 ? 11.919 -10.050 4.284 1.00 94.31 173 THR A CA 1
ATOM 1396 C C . THR A 1 173 ? 10.622 -10.855 4.441 1.00 94.31 173 THR A C 1
ATOM 1398 O O . THR A 1 173 ? 9.746 -10.448 5.204 1.00 94.31 173 THR A O 1
ATOM 1401 N N . VAL A 1 174 ? 10.501 -12.009 3.769 1.00 96.56 174 VAL A N 1
ATOM 1402 C CA . VAL A 1 174 ? 9.291 -12.853 3.718 1.00 96.56 174 VAL A CA 1
ATOM 1403 C C . VAL A 1 174 ? 9.223 -13.785 4.932 1.00 96.56 174 VAL A C 1
ATOM 1405 O O . VAL A 1 174 ? 9.292 -15.009 4.836 1.00 96.56 174 VAL A O 1
ATOM 1408 N N . GLN A 1 175 ? 9.141 -13.196 6.122 1.00 94.62 175 GLN A N 1
ATOM 1409 C CA . GLN A 1 175 ? 9.134 -13.945 7.375 1.00 94.62 175 GLN A CA 1
ATOM 1410 C C . GLN A 1 175 ? 8.332 -13.248 8.463 1.00 94.62 175 GLN A C 1
ATOM 1412 O O . GLN A 1 175 ? 8.197 -12.027 8.453 1.00 94.62 175 GLN A O 1
ATOM 1417 N N . ILE A 1 176 ? 7.836 -14.039 9.417 1.00 94.88 176 ILE A N 1
ATOM 1418 C CA . ILE A 1 176 ? 7.283 -13.506 10.661 1.00 94.88 176 ILE A CA 1
ATOM 1419 C C . ILE A 1 176 ? 8.439 -12.884 11.442 1.00 94.88 176 ILE A C 1
ATOM 1421 O O . ILE A 1 176 ? 9.433 -13.552 11.734 1.00 94.88 176 ILE A O 1
ATOM 1425 N N . GLN A 1 177 ? 8.307 -11.600 11.738 1.00 90.94 177 GLN A N 1
ATOM 1426 C CA . GLN A 1 177 ? 9.323 -10.795 12.392 1.00 90.94 177 GLN A CA 1
ATOM 1427 C C . GLN A 1 177 ? 9.139 -10.818 13.915 1.00 90.94 177 GLN A C 1
ATOM 1429 O O . GLN A 1 177 ? 8.118 -11.267 14.445 1.00 90.94 177 GLN A O 1
ATOM 1434 N N . ASN A 1 178 ? 10.144 -10.327 14.640 1.00 84.62 178 ASN A N 1
ATOM 1435 C CA . ASN A 1 178 ? 10.024 -10.140 16.083 1.00 84.62 178 ASN A CA 1
ATOM 1436 C C . ASN A 1 178 ? 9.010 -9.028 16.392 1.00 84.62 178 ASN A C 1
ATOM 1438 O O . ASN A 1 178 ? 8.860 -8.078 15.619 1.00 84.62 178 ASN A O 1
ATOM 1442 N N . LEU A 1 179 ? 8.356 -9.106 17.554 1.00 79.19 179 LEU A N 1
ATOM 1443 C CA . LEU A 1 179 ? 7.436 -8.058 18.002 1.00 79.19 179 LEU A CA 1
ATOM 1444 C C . LEU A 1 179 ? 8.116 -6.679 17.970 1.00 79.19 179 LEU A C 1
ATOM 1446 O O . LEU A 1 179 ? 9.269 -6.535 18.382 1.00 79.19 179 LEU A O 1
ATOM 1450 N N . SER A 1 180 ? 7.379 -5.678 17.487 1.00 72.12 180 SER A N 1
ATOM 1451 C CA . SER A 1 180 ? 7.824 -4.283 17.335 1.00 72.12 180 SER A CA 1
ATOM 1452 C C . SER A 1 180 ? 8.910 -4.030 16.274 1.00 72.12 180 SER A C 1
ATOM 1454 O O . SER A 1 180 ? 9.410 -2.906 16.187 1.00 72.12 180 SER A O 1
ATOM 1456 N N . THR A 1 181 ? 9.261 -5.021 15.445 1.00 82.94 181 THR A N 1
ATOM 1457 C CA . THR A 1 181 ? 10.107 -4.829 14.247 1.00 82.94 181 THR A CA 1
ATOM 1458 C C . THR A 1 181 ? 9.258 -4.743 12.974 1.00 82.94 181 THR A C 1
ATOM 1460 O O . THR A 1 181 ? 8.114 -5.192 12.958 1.00 82.94 181 THR A O 1
ATOM 1463 N N . TRP A 1 182 ? 9.776 -4.108 11.918 1.00 89.94 182 TRP A N 1
ATOM 1464 C CA . TRP A 1 182 ? 9.017 -3.857 10.684 1.00 89.94 182 TRP A CA 1
ATOM 1465 C C . TRP A 1 182 ? 8.821 -5.136 9.864 1.00 89.94 182 TRP A C 1
ATOM 1467 O O . TRP A 1 182 ? 9.712 -5.977 9.806 1.00 89.94 182 TRP A O 1
ATOM 1477 N N . GLY A 1 183 ? 7.682 -5.254 9.181 1.00 94.19 183 GLY A N 1
ATOM 1478 C CA . GLY A 1 183 ? 7.295 -6.416 8.382 1.00 94.19 183 GLY A CA 1
ATOM 1479 C C . GLY A 1 183 ? 6.108 -7.185 8.967 1.00 94.19 183 GLY A C 1
ATOM 1480 O O . GLY A 1 183 ? 5.314 -6.642 9.742 1.00 94.19 183 GLY A O 1
ATOM 1481 N N . VAL A 1 184 ? 5.979 -8.455 8.575 1.00 95.94 184 VAL A N 1
ATOM 1482 C CA . VAL A 1 184 ? 4.868 -9.338 8.968 1.00 95.94 184 VAL A CA 1
ATOM 1483 C C . VAL A 1 184 ? 4.957 -9.695 10.453 1.00 95.94 184 VAL A C 1
ATOM 1485 O O . VAL A 1 184 ? 5.956 -10.252 10.905 1.00 95.94 184 VAL A O 1
ATOM 1488 N N . GLN A 1 185 ? 3.901 -9.405 11.207 1.00 96.06 185 GLN A N 1
ATOM 1489 C CA . GLN A 1 185 ? 3.794 -9.691 12.638 1.00 96.06 185 GLN A CA 1
ATOM 1490 C C . GLN A 1 185 ? 3.238 -11.098 12.911 1.00 96.06 185 GLN A C 1
ATOM 1492 O O . GLN A 1 185 ? 2.700 -11.772 12.030 1.00 96.06 185 GLN A O 1
ATOM 1497 N N . THR A 1 186 ? 3.314 -11.546 14.168 1.00 95.94 186 THR A N 1
ATOM 1498 C CA . THR A 1 186 ? 2.859 -12.882 14.608 1.00 95.94 186 THR A CA 1
ATOM 1499 C C . THR A 1 186 ? 1.341 -13.104 14.525 1.00 95.94 186 THR A C 1
ATOM 1501 O O . THR A 1 186 ? 0.878 -14.231 14.707 1.00 95.94 186 THR A O 1
ATOM 1504 N N . ASP A 1 187 ? 0.557 -12.054 14.273 1.00 95.81 187 ASP A N 1
ATOM 1505 C CA . ASP A 1 187 ? -0.892 -12.095 14.026 1.00 95.81 187 ASP A CA 1
ATOM 1506 C C . ASP A 1 187 ? -1.273 -11.883 12.545 1.00 95.81 187 ASP A C 1
ATOM 1508 O O . ASP A 1 187 ? -2.457 -11.754 12.239 1.00 95.81 187 ASP A O 1
ATOM 1512 N N . TRP A 1 188 ? -0.281 -11.873 11.645 1.00 97.19 188 TRP A N 1
ATOM 1513 C CA . TRP A 1 188 ? -0.391 -11.603 10.203 1.00 97.19 188 TRP A CA 1
ATOM 1514 C C . TRP A 1 188 ? -0.711 -10.156 9.807 1.00 97.19 188 TRP A C 1
ATOM 1516 O O . TRP A 1 188 ? -0.869 -9.881 8.621 1.00 97.19 188 TRP A O 1
ATOM 1526 N N . SER A 1 189 ? -0.741 -9.206 10.743 1.00 96.44 189 SER A N 1
ATOM 1527 C CA . SER A 1 189 ? -0.688 -7.783 10.382 1.00 96.44 189 SER A CA 1
ATOM 1528 C C . SER A 1 189 ? 0.700 -7.383 9.856 1.00 96.44 189 SER A C 1
ATOM 1530 O O . SER A 1 189 ? 1.681 -8.106 10.042 1.00 96.44 189 SER A O 1
ATOM 1532 N N . TYR A 1 190 ? 0.800 -6.232 9.185 1.00 97.19 190 TYR A N 1
ATOM 1533 C CA . TYR A 1 190 ? 2.066 -5.704 8.674 1.00 97.19 190 TYR A CA 1
ATOM 1534 C C . TYR A 1 190 ? 2.402 -4.358 9.317 1.00 97.19 190 TYR A C 1
ATOM 1536 O O . TYR A 1 190 ? 1.597 -3.422 9.270 1.00 97.19 190 TYR A O 1
ATOM 1544 N N . HIS A 1 191 ? 3.602 -4.247 9.893 1.00 95.44 191 HIS A N 1
ATOM 1545 C CA . HIS A 1 191 ? 4.079 -3.024 10.545 1.00 95.44 191 HIS A CA 1
ATOM 1546 C C . HIS A 1 191 ? 5.164 -2.310 9.745 1.00 95.44 191 HIS A C 1
ATOM 1548 O O . HIS A 1 191 ? 6.065 -2.943 9.198 1.00 95.44 191 HIS A O 1
ATOM 1554 N N . PHE A 1 192 ? 5.125 -0.978 9.732 1.00 94.06 192 PHE A N 1
ATOM 1555 C CA . PHE A 1 192 ? 6.198 -0.149 9.178 1.00 94.06 192 PHE A CA 1
ATOM 1556 C C . PHE A 1 192 ? 6.313 1.183 9.942 1.00 94.06 192 PHE A C 1
ATOM 1558 O O . PHE A 1 192 ? 5.429 1.535 10.720 1.00 94.06 192 PHE A O 1
ATOM 1565 N N . HIS A 1 193 ? 7.419 1.920 9.773 1.00 91.25 193 HIS A N 1
ATOM 1566 C CA . HIS A 1 193 ? 7.685 3.184 10.497 1.00 91.25 193 HIS A CA 1
ATOM 1567 C C . HIS A 1 193 ? 7.582 3.085 12.043 1.00 91.25 193 HIS A C 1
ATOM 1569 O O . HIS A 1 193 ? 7.283 4.047 12.756 1.00 91.25 193 HIS A O 1
ATOM 1575 N N . GLY A 1 194 ? 7.877 1.900 12.578 1.00 90.25 194 GLY A N 1
ATOM 1576 C CA . GLY A 1 194 ? 7.684 1.508 13.975 1.00 90.25 194 GLY A CA 1
ATOM 1577 C C . GLY A 1 194 ? 6.564 0.470 14.094 1.00 90.25 194 GLY A C 1
ATOM 1578 O O . GLY A 1 194 ? 6.231 -0.172 13.098 1.00 90.25 194 GLY A O 1
ATOM 1579 N N . PRO A 1 195 ? 5.971 0.296 15.286 1.00 91.81 195 PRO A N 1
ATOM 1580 C CA . PRO A 1 195 ? 4.823 -0.583 15.481 1.00 91.81 195 PRO A CA 1
ATOM 1581 C C . PRO A 1 195 ? 3.519 0.097 15.021 1.00 91.81 195 PRO A C 1
ATOM 1583 O O . PRO A 1 195 ? 2.610 0.342 15.812 1.00 91.81 195 PRO A O 1
ATOM 1586 N N . GLN A 1 196 ? 3.454 0.498 13.751 1.00 93.31 196 GLN A N 1
ATOM 1587 C CA . GLN A 1 196 ? 2.263 1.073 13.123 1.00 93.31 196 GLN A CA 1
ATOM 1588 C C . GLN A 1 196 ? 1.713 0.077 12.112 1.00 93.31 196 GLN A C 1
ATOM 1590 O O . GLN A 1 196 ? 2.440 -0.309 11.196 1.00 93.31 196 GLN A O 1
ATOM 1595 N N . ILE A 1 197 ? 0.435 -0.292 12.220 1.00 95.25 197 ILE A N 1
ATOM 1596 C CA . ILE A 1 197 ? -0.210 -1.094 11.178 1.00 95.25 197 ILE A CA 1
ATOM 1597 C C . ILE A 1 197 ? -0.329 -0.278 9.882 1.00 95.25 197 ILE A C 1
ATOM 1599 O O . ILE A 1 197 ? -1.037 0.727 9.821 1.00 95.25 197 ILE A O 1
ATOM 1603 N N . LEU A 1 198 ? 0.398 -0.722 8.855 1.00 95.69 198 LEU A N 1
ATOM 1604 C CA . LEU A 1 198 ? 0.518 -0.067 7.547 1.00 95.69 198 LEU A CA 1
ATOM 1605 C C . LEU A 1 198 ? 0.325 -1.062 6.394 1.00 95.69 198 LEU A C 1
ATOM 1607 O O . LEU A 1 198 ? 0.874 -0.883 5.304 1.00 95.69 198 LEU A O 1
ATOM 1611 N N . THR A 1 199 ? -0.456 -2.119 6.642 1.00 95.88 199 THR A N 1
ATOM 1612 C CA . THR A 1 199 ? -0.798 -3.162 5.668 1.00 95.88 199 THR A CA 1
ATOM 1613 C C . THR A 1 199 ? -1.266 -2.580 4.334 1.00 95.88 199 THR A C 1
ATOM 1615 O O . THR A 1 199 ? -0.718 -2.952 3.308 1.00 95.88 199 THR A O 1
ATOM 1618 N N . GLY A 1 200 ? -2.179 -1.605 4.329 1.00 95.19 200 GLY A N 1
ATOM 1619 C CA . GLY A 1 200 ? -2.782 -1.081 3.095 1.00 95.19 200 GLY A CA 1
ATOM 1620 C C . GLY A 1 200 ? -1.965 0.011 2.403 1.00 95.19 200 GLY A C 1
ATOM 1621 O O . GLY A 1 200 ? -2.473 0.691 1.523 1.00 95.19 200 GLY A O 1
ATOM 1622 N N . ALA A 1 201 ? -0.721 0.230 2.835 1.00 94.38 201 ALA A N 1
ATOM 1623 C CA . ALA A 1 201 ? 0.178 1.220 2.254 1.00 94.38 201 ALA A CA 1
ATOM 1624 C C . ALA A 1 201 ? 1.568 0.611 2.021 1.00 94.38 201 ALA A C 1
ATOM 1626 O O . ALA A 1 201 ? 1.890 0.146 0.929 1.00 94.38 201 ALA A O 1
ATOM 1627 N N . TYR A 1 202 ? 2.396 0.565 3.066 1.00 95.38 202 TYR A N 1
ATOM 1628 C CA . TYR A 1 202 ? 3.750 0.015 2.986 1.00 95.38 202 TYR A CA 1
ATOM 1629 C C . TYR A 1 202 ? 3.762 -1.521 2.923 1.00 95.38 202 TYR A C 1
ATOM 1631 O O . TYR A 1 202 ? 4.670 -2.094 2.321 1.00 95.38 202 TYR A O 1
ATOM 1639 N N . GLY A 1 203 ? 2.751 -2.182 3.499 1.00 96.56 203 GLY A N 1
ATOM 1640 C CA . GLY A 1 203 ? 2.540 -3.625 3.360 1.00 96.56 203 GLY A CA 1
ATOM 1641 C C . GLY A 1 203 ? 2.159 -4.021 1.936 1.00 96.56 203 GLY A C 1
ATOM 1642 O O . GLY A 1 203 ? 2.800 -4.900 1.375 1.00 96.56 203 GLY A O 1
ATOM 1643 N N . ASP A 1 204 ? 1.204 -3.322 1.324 1.00 96.62 204 ASP A N 1
ATOM 1644 C CA . ASP A 1 204 ? 0.741 -3.535 -0.053 1.00 96.62 204 ASP A CA 1
ATOM 1645 C C . ASP A 1 204 ? 1.862 -3.307 -1.077 1.00 96.62 204 ASP A C 1
ATOM 1647 O O . ASP A 1 204 ? 2.122 -4.146 -1.941 1.00 96.62 204 ASP A O 1
ATOM 1651 N N . ALA A 1 205 ? 2.626 -2.221 -0.917 1.00 95.62 205 ALA A N 1
ATOM 1652 C CA . ALA A 1 205 ? 3.829 -1.974 -1.709 1.00 95.62 205 ALA A CA 1
ATOM 1653 C C . ALA A 1 205 ? 4.842 -3.129 -1.610 1.00 95.62 205 ALA A C 1
ATOM 1655 O O . ALA A 1 205 ? 5.342 -3.620 -2.624 1.00 95.62 205 ALA A O 1
ATOM 1656 N N . TRP A 1 206 ? 5.121 -3.596 -0.389 1.00 97.44 206 TRP A N 1
ATOM 1657 C CA . TRP A 1 206 ? 6.007 -4.733 -0.161 1.00 97.44 206 TRP A CA 1
ATOM 1658 C C . TRP A 1 206 ? 5.447 -6.027 -0.776 1.00 97.44 206 TRP A C 1
ATOM 1660 O O . TRP A 1 206 ? 6.156 -6.695 -1.527 1.00 97.44 206 TRP A O 1
ATOM 1670 N N . ALA A 1 207 ? 4.175 -6.348 -0.536 1.00 97.88 207 ALA A N 1
ATOM 1671 C CA . ALA A 1 207 ? 3.503 -7.536 -1.053 1.00 97.88 207 ALA A CA 1
ATOM 1672 C C . ALA A 1 207 ? 3.469 -7.552 -2.588 1.00 97.88 207 ALA A C 1
ATOM 1674 O O . ALA A 1 207 ? 3.744 -8.584 -3.196 1.00 97.88 207 ALA A O 1
ATOM 1675 N N . THR A 1 208 ? 3.234 -6.401 -3.220 1.00 96.62 208 THR A N 1
ATOM 1676 C CA . THR A 1 208 ? 3.293 -6.221 -4.678 1.00 96.62 208 THR A CA 1
ATOM 1677 C C . THR A 1 208 ? 4.686 -6.522 -5.229 1.00 96.62 208 THR A C 1
ATOM 1679 O O . THR A 1 208 ? 4.818 -7.227 -6.232 1.00 96.62 208 THR A O 1
ATOM 1682 N N . ASN A 1 209 ? 5.742 -6.046 -4.563 1.00 96.81 209 ASN A N 1
ATOM 1683 C CA . ASN A 1 209 ? 7.120 -6.375 -4.924 1.00 96.81 209 ASN A CA 1
ATOM 1684 C C . ASN A 1 209 ? 7.410 -7.883 -4.778 1.00 96.81 209 ASN A C 1
ATOM 1686 O O . ASN A 1 209 ? 7.986 -8.471 -5.695 1.00 96.81 209 ASN A O 1
ATOM 1690 N N . ILE A 1 210 ? 6.981 -8.519 -3.679 1.00 97.94 210 ILE A N 1
ATOM 1691 C CA . ILE A 1 210 ? 7.178 -9.962 -3.452 1.00 97.94 210 ILE A CA 1
ATOM 1692 C C . ILE A 1 210 ? 6.398 -10.807 -4.471 1.00 97.94 210 ILE A C 1
ATOM 1694 O O . ILE A 1 210 ? 6.995 -11.690 -5.083 1.00 97.94 210 ILE A O 1
ATOM 1698 N N . LEU A 1 211 ? 5.113 -10.521 -4.722 1.00 97.44 211 LEU A N 1
ATOM 1699 C CA . LEU A 1 211 ? 4.307 -11.201 -5.748 1.00 97.44 211 LEU A CA 1
ATOM 1700 C C . LEU A 1 211 ? 4.957 -11.088 -7.132 1.00 97.44 211 LEU A C 1
ATOM 1702 O O . LEU A 1 211 ? 5.155 -12.096 -7.811 1.00 97.44 211 LEU A O 1
ATOM 1706 N N . HIS A 1 212 ? 5.337 -9.874 -7.539 1.00 94.69 212 HIS A N 1
ATOM 1707 C CA . HIS A 1 212 ? 5.919 -9.641 -8.857 1.00 94.69 212 HIS A CA 1
ATOM 1708 C C . HIS A 1 212 ? 7.231 -10.412 -9.056 1.00 94.69 212 HIS A C 1
ATOM 1710 O O . HIS A 1 212 ? 7.403 -11.085 -10.076 1.00 94.69 212 HIS A O 1
ATOM 1716 N N . PHE A 1 213 ? 8.140 -10.351 -8.079 1.00 97.25 213 PHE A N 1
ATOM 1717 C CA . PHE A 1 213 ? 9.430 -11.030 -8.172 1.00 97.25 213 PHE A CA 1
ATOM 1718 C C . PHE A 1 213 ? 9.349 -12.540 -7.946 1.00 97.25 213 PHE A C 1
ATOM 1720 O O . PHE A 1 213 ? 10.150 -13.272 -8.527 1.00 97.25 213 PHE A O 1
ATOM 1727 N N . HIS A 1 214 ? 8.368 -13.031 -7.183 1.00 97.31 214 HIS A N 1
ATOM 1728 C CA . HIS A 1 214 ? 8.079 -14.462 -7.097 1.00 97.31 214 HIS A CA 1
ATOM 1729 C C . HIS A 1 214 ? 7.764 -14.990 -8.496 1.00 97.31 214 HIS A C 1
ATOM 1731 O O . HIS A 1 214 ? 8.470 -15.856 -9.007 1.00 97.31 214 HIS A O 1
ATOM 1737 N N . LEU A 1 215 ? 6.802 -14.371 -9.189 1.00 95.25 215 LEU A N 1
ATOM 1738 C CA . LEU A 1 215 ? 6.427 -14.770 -10.547 1.00 95.25 215 LEU A CA 1
ATOM 1739 C C . LEU A 1 215 ? 7.583 -14.654 -11.548 1.00 95.25 215 LEU A C 1
ATOM 1741 O O . LEU A 1 215 ? 7.758 -15.554 -12.366 1.00 95.25 215 LEU A O 1
ATOM 1745 N N . ALA A 1 216 ? 8.393 -13.594 -11.458 1.00 95.12 216 ALA A N 1
ATOM 1746 C CA . ALA A 1 216 ? 9.546 -13.386 -12.335 1.00 95.12 216 ALA A CA 1
ATOM 1747 C C . ALA A 1 216 ? 10.697 -14.392 -12.115 1.00 95.12 216 ALA A C 1
ATOM 1749 O O . ALA A 1 216 ? 11.515 -14.581 -13.013 1.00 95.12 216 ALA A O 1
ATOM 1750 N N . THR A 1 217 ? 10.780 -15.033 -10.942 1.00 96.94 217 THR A N 1
ATOM 1751 C CA . THR A 1 217 ? 11.857 -15.982 -10.597 1.00 96.94 217 THR A CA 1
ATOM 1752 C C . THR A 1 217 ? 11.451 -17.456 -10.686 1.00 96.94 217 THR A C 1
ATOM 1754 O O . THR A 1 217 ? 12.326 -18.323 -10.579 1.00 96.94 217 THR A O 1
ATOM 1757 N N . ARG A 1 218 ? 10.171 -17.778 -10.933 1.00 95.44 218 ARG A N 1
ATOM 1758 C CA . ARG A 1 218 ? 9.679 -19.163 -11.099 1.00 95.44 218 ARG A CA 1
ATOM 1759 C C . ARG A 1 218 ? 10.481 -19.926 -12.158 1.00 95.44 218 ARG A C 1
ATOM 1761 O O . ARG A 1 218 ? 10.689 -19.453 -13.269 1.00 95.44 218 ARG A O 1
ATOM 1768 N N . GLY A 1 219 ? 10.934 -21.128 -11.799 1.00 95.56 219 GLY A N 1
ATOM 1769 C CA . GLY A 1 219 ? 11.762 -21.981 -12.663 1.00 95.56 219 GLY A CA 1
ATOM 1770 C C . GLY A 1 219 ? 13.236 -21.564 -12.782 1.00 95.56 219 GLY A C 1
ATOM 1771 O O . GLY A 1 219 ? 13.988 -22.228 -13.492 1.00 95.56 219 GLY A O 1
ATOM 1772 N N . THR A 1 220 ? 13.673 -20.508 -12.087 1.00 97.25 220 THR A N 1
ATOM 1773 C CA . THR A 1 220 ? 15.078 -20.064 -12.052 1.00 97.25 220 THR A CA 1
ATOM 1774 C C . THR A 1 220 ? 15.766 -20.454 -10.739 1.00 97.25 220 THR A C 1
ATOM 1776 O O . THR A 1 220 ? 15.111 -20.784 -9.752 1.00 97.25 220 THR A O 1
ATOM 1779 N N . GLN A 1 221 ? 17.097 -20.334 -10.685 1.00 96.31 221 GLN A N 1
ATOM 1780 C CA . GLN A 1 221 ? 17.876 -20.494 -9.445 1.00 96.31 221 GLN A CA 1
ATOM 1781 C C . GLN A 1 221 ? 17.582 -19.433 -8.364 1.00 96.31 221 GLN A C 1
ATOM 1783 O O . GLN A 1 221 ? 18.067 -19.560 -7.245 1.00 96.31 221 GLN A O 1
ATOM 1788 N N . TYR A 1 222 ? 16.823 -18.384 -8.697 1.00 97.88 222 TYR A N 1
ATOM 1789 C CA . TYR A 1 222 ? 16.477 -17.278 -7.800 1.00 97.88 222 TYR A CA 1
ATOM 1790 C C . TYR A 1 222 ? 15.077 -17.409 -7.179 1.00 97.88 222 TYR A C 1
ATOM 1792 O O . TYR A 1 222 ? 14.638 -16.498 -6.477 1.00 97.88 222 TYR A O 1
ATOM 1800 N N . ALA A 1 223 ? 14.365 -18.506 -7.465 1.00 97.38 223 ALA A N 1
ATOM 1801 C CA . ALA A 1 223 ? 13.000 -18.733 -7.001 1.00 97.38 223 ALA A CA 1
ATOM 1802 C C . ALA A 1 223 ? 12.878 -18.647 -5.469 1.00 97.38 223 ALA A C 1
ATOM 1804 O O . ALA A 1 223 ? 13.745 -19.122 -4.731 1.00 97.38 223 ALA A O 1
ATOM 1805 N N . LEU A 1 224 ? 11.768 -18.071 -5.002 1.00 97.06 224 LEU A N 1
ATOM 1806 C CA . LEU A 1 224 ? 11.403 -18.052 -3.587 1.00 97.06 224 LEU A CA 1
ATOM 1807 C C . LEU A 1 224 ? 11.242 -19.492 -3.062 1.00 97.06 224 LEU A C 1
ATOM 1809 O O . LEU A 1 224 ? 10.675 -20.350 -3.741 1.00 97.06 224 LEU A O 1
ATOM 1813 N N . SER A 1 225 ? 11.740 -19.776 -1.857 1.00 97.69 225 SER A N 1
ATOM 1814 C CA . SER A 1 225 ? 11.644 -21.114 -1.263 1.00 97.69 225 SER A CA 1
ATOM 1815 C C . SER A 1 225 ? 10.228 -21.420 -0.755 1.00 97.69 225 SER A C 1
ATOM 1817 O O . SER A 1 225 ? 9.478 -20.521 -0.371 1.00 97.69 225 SER A O 1
ATOM 1819 N N . GLN A 1 226 ? 9.848 -22.703 -0.739 1.00 97.88 226 GLN A N 1
ATOM 1820 C CA . GLN A 1 226 ? 8.473 -23.130 -0.438 1.00 97.88 226 GLN A CA 1
ATOM 1821 C C . GLN A 1 226 ? 7.974 -22.670 0.941 1.00 97.88 226 GLN A C 1
ATOM 1823 O O . GLN A 1 226 ? 6.820 -22.280 1.084 1.00 97.88 226 GLN A O 1
ATOM 1828 N N . ASP A 1 227 ? 8.842 -22.676 1.952 1.00 97.62 227 ASP A N 1
ATOM 1829 C CA . ASP A 1 227 ? 8.526 -22.199 3.300 1.00 97.62 227 ASP A CA 1
ATOM 1830 C C . ASP A 1 227 ? 8.169 -20.704 3.312 1.00 97.62 227 ASP A C 1
ATOM 1832 O O . ASP A 1 227 ? 7.228 -20.293 3.990 1.00 97.62 227 ASP A O 1
ATOM 1836 N N . ARG A 1 228 ? 8.870 -19.899 2.507 1.00 97.88 228 ARG A N 1
ATOM 1837 C CA . ARG A 1 228 ? 8.607 -18.468 2.333 1.00 97.88 228 ARG A CA 1
ATOM 1838 C C . ARG A 1 228 ? 7.331 -18.227 1.516 1.00 97.88 228 ARG A C 1
ATOM 1840 O O . ARG A 1 228 ? 6.537 -17.369 1.893 1.00 97.88 228 ARG A O 1
ATOM 1847 N N . ILE A 1 229 ? 7.092 -19.016 0.461 1.00 98.56 229 ILE A N 1
ATOM 1848 C CA . ILE A 1 229 ? 5.834 -19.019 -0.317 1.00 98.56 229 ILE A CA 1
ATOM 1849 C C . ILE A 1 229 ? 4.634 -19.294 0.603 1.00 98.56 229 ILE A C 1
ATOM 1851 O O . ILE A 1 229 ? 3.645 -18.562 0.570 1.00 98.56 229 ILE A O 1
ATOM 1855 N N . ASP A 1 230 ? 4.735 -20.302 1.472 1.00 98.44 230 ASP A N 1
ATOM 1856 C CA . ASP A 1 230 ? 3.658 -20.686 2.388 1.00 98.44 230 ASP A CA 1
ATOM 1857 C C . ASP A 1 230 ? 3.426 -19.634 3.491 1.00 98.44 230 ASP A C 1
ATOM 1859 O O . ASP A 1 230 ? 2.276 -19.342 3.827 1.00 98.44 230 ASP A O 1
ATOM 1863 N N . ILE A 1 231 ? 4.490 -19.012 4.024 1.00 98.31 231 ILE A N 1
ATOM 1864 C CA . ILE A 1 231 ? 4.381 -17.848 4.927 1.00 98.31 231 ILE A CA 1
ATOM 1865 C C . ILE A 1 231 ? 3.646 -16.699 4.228 1.00 98.31 231 ILE A C 1
ATOM 1867 O O . ILE A 1 231 ? 2.757 -16.090 4.822 1.00 98.31 231 ILE A O 1
ATOM 1871 N N . PHE A 1 232 ? 3.991 -16.405 2.975 1.00 98.56 232 PHE A N 1
ATOM 1872 C CA . PHE A 1 232 ? 3.434 -15.275 2.237 1.00 98.56 232 PHE A CA 1
ATOM 1873 C C . PHE A 1 232 ? 1.970 -15.486 1.830 1.00 98.56 232 PHE A C 1
ATOM 1875 O O . PHE A 1 232 ? 1.138 -14.600 2.021 1.00 98.56 232 PHE A O 1
ATOM 1882 N N . GLY A 1 233 ? 1.613 -16.689 1.368 1.00 98.69 233 GLY A N 1
ATOM 1883 C CA . GLY A 1 233 ? 0.220 -17.062 1.115 1.00 98.69 233 GLY A CA 1
ATOM 1884 C C . GLY A 1 233 ? -0.648 -16.982 2.375 1.00 98.69 233 GLY A C 1
ATOM 1885 O O . GLY A 1 233 ? -1.799 -16.541 2.308 1.00 98.69 233 GLY A O 1
ATOM 1886 N N . ARG A 1 234 ? -0.095 -17.339 3.544 1.00 98.50 234 ARG A N 1
ATOM 1887 C CA . ARG A 1 234 ? -0.769 -17.131 4.834 1.00 98.50 234 ARG A CA 1
ATOM 1888 C C . ARG A 1 234 ? -0.865 -15.660 5.207 1.00 98.50 234 ARG A C 1
ATOM 1890 O O . ARG A 1 234 ? -1.945 -15.243 5.586 1.00 98.50 234 ARG A O 1
ATOM 1897 N N . PHE A 1 235 ? 0.179 -14.855 5.034 1.00 98.50 235 PHE A N 1
ATOM 1898 C CA . PHE A 1 235 ? 0.102 -13.406 5.246 1.00 98.50 235 PHE A CA 1
ATOM 1899 C C . PHE A 1 235 ? -1.046 -12.758 4.447 1.00 98.50 235 PHE A C 1
ATOM 1901 O O . PHE A 1 235 ? -1.890 -12.086 5.035 1.00 98.50 235 PHE A O 1
ATOM 1908 N N . LEU A 1 236 ? -1.162 -13.056 3.150 1.00 98.69 236 LEU A N 1
ATOM 1909 C CA . LEU A 1 236 ? -2.224 -12.510 2.294 1.00 98.69 236 LEU A CA 1
ATOM 1910 C C . LEU A 1 236 ? -3.635 -12.967 2.715 1.00 98.69 236 LEU A C 1
ATOM 1912 O O . LEU A 1 236 ? -4.591 -12.198 2.648 1.00 98.69 236 LEU A O 1
ATOM 1916 N N . THR A 1 237 ? -3.791 -14.219 3.155 1.00 98.56 237 THR A N 1
ATOM 1917 C CA . THR A 1 237 ? -5.110 -14.799 3.492 1.00 98.56 237 THR A CA 1
ATOM 1918 C C . THR A 1 237 ? -5.522 -14.612 4.953 1.00 98.56 237 THR A C 1
ATOM 1920 O O . THR A 1 237 ? -6.713 -14.605 5.269 1.00 98.56 237 THR A O 1
ATOM 1923 N N . GLU A 1 238 ? -4.557 -14.445 5.855 1.00 98.12 238 GLU A N 1
ATOM 1924 C CA . GLU A 1 238 ? -4.767 -14.278 7.290 1.00 98.12 238 GLU A CA 1
ATOM 1925 C C . GLU A 1 238 ? -4.633 -12.818 7.759 1.00 98.12 238 GLU A C 1
ATOM 1927 O O . GLU A 1 238 ? -5.284 -12.442 8.738 1.00 98.12 238 GLU A O 1
ATOM 1932 N N . GLY A 1 239 ? -3.852 -12.005 7.050 1.00 97.75 239 GLY A N 1
ATOM 1933 C CA . GLY A 1 239 ? -3.748 -10.558 7.209 1.00 97.75 239 GLY A CA 1
ATOM 1934 C C . GLY A 1 239 ? -4.630 -9.833 6.200 1.00 97.75 239 GLY A C 1
ATOM 1935 O O . GLY A 1 239 ? -5.783 -9.518 6.492 1.00 97.75 239 GLY A O 1
ATOM 1936 N N . ASP A 1 240 ? -4.089 -9.579 5.012 1.00 98.12 240 ASP A N 1
ATOM 1937 C CA . ASP A 1 240 ? -4.622 -8.630 4.025 1.00 98.12 240 ASP A CA 1
ATOM 1938 C C . ASP A 1 240 ? -6.108 -8.850 3.706 1.00 98.12 240 ASP A C 1
ATOM 1940 O O . ASP A 1 240 ? -6.916 -7.931 3.858 1.00 98.12 240 ASP A O 1
ATOM 1944 N N . ALA A 1 241 ? -6.508 -10.091 3.411 1.00 98.06 241 ALA A N 1
ATOM 1945 C CA . ALA A 1 241 ? -7.895 -10.450 3.114 1.00 98.06 241 ALA A CA 1
ATOM 1946 C C . ALA A 1 241 ? -8.903 -10.103 4.229 1.00 98.06 241 ALA A C 1
ATOM 1948 O O . ALA A 1 241 ? -10.087 -9.909 3.945 1.00 98.06 241 ALA A O 1
ATOM 1949 N N . TRP A 1 242 ? -8.469 -10.021 5.493 1.00 98.12 242 TRP A N 1
ATOM 1950 C CA . TRP A 1 242 ? -9.324 -9.585 6.601 1.00 98.12 242 TRP A CA 1
ATOM 1951 C C . TRP A 1 242 ? -9.500 -8.071 6.633 1.00 98.12 242 TRP A C 1
ATOM 1953 O O . TRP A 1 242 ? -10.593 -7.605 6.967 1.00 98.12 242 TRP A O 1
ATOM 1963 N N . PHE A 1 243 ? -8.461 -7.315 6.281 1.00 97.69 243 PHE A N 1
ATOM 1964 C CA . PHE A 1 243 ? -8.504 -5.857 6.237 1.00 97.69 243 PHE A CA 1
ATOM 1965 C C . PHE A 1 243 ? -9.167 -5.300 4.967 1.00 97.69 243 PHE A C 1
ATOM 1967 O O . PHE A 1 243 ? -9.595 -4.145 4.983 1.00 97.69 243 PHE A O 1
ATOM 1974 N N . THR A 1 244 ? -9.300 -6.095 3.901 1.00 96.75 244 THR A N 1
ATOM 1975 C CA . THR A 1 244 ? -9.999 -5.698 2.668 1.00 96.75 244 THR A CA 1
ATOM 1976 C C . THR A 1 244 ? -11.527 -5.825 2.780 1.00 96.75 244 THR A C 1
ATOM 1978 O O . THR A 1 244 ? -12.072 -6.865 3.155 1.00 96.75 244 THR A O 1
ATOM 1981 N N . MET A 1 245 ? -12.242 -4.770 2.405 1.00 92.50 245 MET A N 1
ATOM 1982 C CA . MET A 1 245 ? -13.696 -4.625 2.384 1.00 92.50 245 MET A CA 1
ATOM 1983 C C . MET A 1 245 ? -14.157 -4.604 0.924 1.00 92.50 245 MET A C 1
ATOM 1985 O O . MET A 1 245 ? -14.041 -3.583 0.253 1.00 92.50 245 MET A O 1
ATOM 1989 N N . GLY A 1 246 ? -14.614 -5.750 0.412 1.00 90.00 246 GLY A N 1
ATOM 1990 C CA . GLY A 1 246 ? -14.785 -5.938 -1.031 1.00 90.00 246 GLY A CA 1
ATOM 1991 C C . GLY A 1 246 ? -13.443 -5.844 -1.763 1.00 90.00 246 GLY A C 1
ATOM 1992 O O . GLY A 1 246 ? -12.601 -6.721 -1.564 1.00 90.00 246 GLY A O 1
ATOM 1993 N N . SER A 1 247 ? -13.230 -4.785 -2.549 1.00 92.19 247 SER A N 1
ATOM 1994 C CA . SER A 1 247 ? -11.966 -4.506 -3.257 1.00 92.19 247 SER A CA 1
ATOM 1995 C C . SER A 1 247 ? -11.076 -3.415 -2.630 1.00 92.19 247 SER A C 1
ATOM 1997 O O . SER A 1 247 ? -9.960 -3.202 -3.111 1.00 92.19 247 SER A O 1
ATOM 1999 N N . VAL A 1 248 ? -11.515 -2.748 -1.551 1.00 93.75 248 VAL A N 1
ATOM 2000 C CA . VAL A 1 248 ? -10.763 -1.649 -0.904 1.00 93.75 248 VAL A CA 1
ATOM 2001 C C . VAL A 1 248 ? -10.232 -2.003 0.483 1.00 93.75 248 VAL A C 1
ATOM 2003 O O . VAL A 1 248 ? -10.845 -2.745 1.246 1.00 93.75 248 VAL A O 1
ATOM 2006 N N . TRP A 1 249 ? -9.099 -1.432 0.865 1.00 95.50 249 TRP A N 1
ATOM 2007 C CA . TRP A 1 249 ? -8.554 -1.492 2.215 1.00 95.50 249 TRP A CA 1
ATOM 2008 C C . TRP A 1 249 ? -9.447 -0.753 3.221 1.00 95.50 249 TRP A C 1
ATOM 2010 O O . TRP A 1 249 ? -9.923 0.353 2.961 1.00 95.50 249 TRP A O 1
ATOM 2020 N N . THR A 1 250 ? -9.612 -1.297 4.431 1.00 94.12 250 THR A N 1
ATOM 2021 C CA . THR A 1 250 ? -10.189 -0.505 5.525 1.00 94.12 250 THR A CA 1
ATOM 2022 C C . THR A 1 250 ? -9.265 0.659 5.873 1.00 94.12 250 THR A C 1
ATOM 2024 O O . THR A 1 250 ? -8.089 0.468 6.174 1.00 94.12 250 THR A O 1
ATOM 2027 N N . TRP A 1 251 ? -9.777 1.889 5.863 1.00 91.50 251 TRP A N 1
ATOM 2028 C CA . TRP A 1 251 ? -8.909 3.072 5.875 1.00 91.50 251 TRP A CA 1
ATOM 2029 C C . TRP A 1 251 ? -8.022 3.215 7.125 1.00 91.50 251 TRP A C 1
ATOM 2031 O O . TRP A 1 251 ? -6.987 3.878 7.093 1.00 91.50 251 TRP A O 1
ATOM 2041 N N . GLY A 1 252 ? -8.363 2.527 8.220 1.00 92.50 252 GLY A N 1
ATOM 2042 C CA . GLY A 1 252 ? -7.552 2.479 9.438 1.00 92.50 252 GLY A CA 1
ATOM 2043 C C . GLY A 1 252 ? -6.140 1.893 9.263 1.00 92.50 252 GLY A C 1
ATOM 2044 O O . GLY A 1 252 ? -5.325 2.062 10.165 1.00 92.50 252 GLY A O 1
ATOM 2045 N N . ILE A 1 253 ? -5.811 1.235 8.147 1.00 95.06 253 ILE A N 1
ATOM 2046 C CA . ILE A 1 253 ? -4.483 0.627 7.908 1.00 95.06 253 ILE A CA 1
ATOM 2047 C C . ILE A 1 253 ? -3.652 1.325 6.814 1.00 95.06 253 ILE A C 1
ATOM 2049 O O . ILE A 1 253 ? -2.640 0.779 6.375 1.00 95.06 253 ILE A O 1
ATOM 2053 N N . LEU A 1 254 ? -4.069 2.520 6.379 1.00 93.62 254 LEU A N 1
ATOM 2054 C CA . LEU A 1 254 ? -3.418 3.295 5.309 1.00 93.62 254 LEU A CA 1
ATOM 2055 C C . LEU A 1 254 ? -2.332 4.266 5.810 1.00 93.62 254 LEU A C 1
ATOM 2057 O O . LEU A 1 254 ? -1.582 4.833 5.016 1.00 93.62 254 LEU A O 1
ATOM 2061 N N . GLY A 1 255 ? -2.234 4.486 7.125 1.00 92.44 255 GLY A N 1
ATOM 2062 C CA . GLY A 1 255 ? -1.352 5.517 7.681 1.00 92.44 255 GLY A CA 1
ATOM 2063 C C . GLY A 1 255 ? -1.723 6.899 7.154 1.00 92.44 255 GLY A C 1
ATOM 2064 O O . GLY A 1 255 ? -2.906 7.224 7.051 1.00 92.44 255 GLY A O 1
ATOM 2065 N N . ARG A 1 256 ? -0.718 7.695 6.775 1.00 90.69 256 ARG A N 1
ATOM 2066 C CA . ARG A 1 256 ? -0.955 9.040 6.233 1.00 90.69 256 ARG A CA 1
ATOM 2067 C C . ARG A 1 256 ? -1.511 9.084 4.809 1.00 90.69 256 ARG A C 1
ATOM 2069 O O . ARG A 1 256 ? -2.031 10.114 4.419 1.00 90.69 256 ARG A O 1
ATOM 2076 N N . VAL A 1 257 ? -1.454 7.981 4.054 1.00 89.75 257 VAL A N 1
ATOM 2077 C CA . VAL A 1 257 ? -1.941 7.899 2.657 1.00 89.75 257 VAL A CA 1
ATOM 2078 C C . VAL A 1 257 ? -3.449 8.194 2.543 1.00 89.75 257 VAL A C 1
ATOM 2080 O O . VAL A 1 257 ? -3.936 8.540 1.471 1.00 89.75 257 VAL A O 1
ATOM 2083 N N . ILE A 1 258 ? -4.171 8.112 3.664 1.00 87.31 258 ILE A N 1
ATOM 2084 C CA . ILE A 1 258 ? -5.607 8.364 3.808 1.00 87.31 258 ILE A CA 1
ATOM 2085 C C . ILE A 1 258 ? -6.101 9.733 3.301 1.00 87.31 258 ILE A C 1
ATOM 2087 O O . ILE A 1 258 ? -7.282 9.861 3.000 1.00 87.31 258 ILE A O 1
ATOM 2091 N N . ASP A 1 259 ? -5.252 10.761 3.208 1.00 82.12 259 ASP A N 1
ATOM 2092 C CA . ASP A 1 259 ? -5.659 12.084 2.707 1.00 82.12 259 ASP A CA 1
ATOM 2093 C C . ASP A 1 259 ? -5.362 12.304 1.213 1.00 82.12 259 ASP A C 1
ATOM 2095 O O . ASP A 1 259 ? -5.774 13.315 0.632 1.00 82.12 259 ASP A O 1
ATOM 2099 N N . ARG A 1 260 ? -4.742 11.324 0.541 1.00 83.50 260 ARG A N 1
ATOM 2100 C CA . ARG A 1 260 ? -4.587 11.319 -0.916 1.00 83.50 260 ARG A CA 1
ATOM 2101 C C . ARG A 1 260 ? -5.942 11.019 -1.556 1.00 83.50 260 ARG A C 1
ATOM 2103 O O . ARG A 1 260 ? -6.328 9.864 -1.720 1.00 83.50 260 ARG A O 1
ATOM 2110 N N . GLY A 1 261 ? -6.684 12.067 -1.913 1.00 61.88 261 GLY A N 1
ATOM 2111 C CA . GLY A 1 261 ? -8.064 12.008 -2.426 1.00 61.88 261 GLY A CA 1
ATOM 2112 C C . GLY A 1 261 ? -8.253 11.397 -3.826 1.00 61.88 261 GLY A C 1
ATOM 2113 O O . GLY A 1 261 ? -8.887 12.015 -4.677 1.00 61.88 261 GLY A O 1
ATOM 2114 N N . VAL A 1 262 ? -7.688 10.213 -4.087 1.00 70.56 262 VAL A N 1
ATOM 2115 C CA . VAL A 1 262 ? -7.873 9.430 -5.318 1.00 70.56 262 VAL A CA 1
ATOM 2116 C C . VAL A 1 262 ? -8.114 7.967 -4.942 1.00 70.56 262 VAL A C 1
ATOM 2118 O O . VAL A 1 262 ? -7.282 7.374 -4.261 1.00 70.56 262 VAL A O 1
ATOM 2121 N N . HIS A 1 263 ? -9.205 7.369 -5.438 1.00 68.19 263 HIS A N 1
ATOM 2122 C CA . HIS A 1 263 ? -9.654 6.005 -5.096 1.00 68.19 263 HIS A CA 1
ATOM 2123 C C . HIS A 1 263 ? -8.551 4.924 -5.163 1.00 68.19 263 HIS A C 1
ATOM 2125 O O . HIS A 1 263 ? -8.539 3.994 -4.362 1.00 68.19 263 HIS A O 1
ATOM 2131 N N . VAL A 1 264 ? -7.585 5.063 -6.079 1.00 68.06 264 VAL A N 1
ATOM 2132 C CA . VAL A 1 264 ? -6.476 4.106 -6.255 1.00 68.06 264 VAL A CA 1
ATOM 2133 C C . VAL A 1 264 ? -5.624 3.895 -4.992 1.00 68.06 264 VAL A C 1
ATOM 2135 O O . VAL A 1 264 ? -5.063 2.821 -4.810 1.00 68.06 264 VAL A O 1
ATOM 2138 N N . TRP A 1 265 ? -5.558 4.882 -4.091 1.00 76.38 265 TRP A N 1
ATOM 2139 C CA . TRP A 1 265 ? -4.806 4.787 -2.830 1.00 76.38 265 TRP A CA 1
ATOM 2140 C C . TRP A 1 265 ? -5.515 3.975 -1.737 1.00 76.38 265 TRP A C 1
ATOM 2142 O O . TRP A 1 265 ? -4.932 3.728 -0.684 1.00 76.38 265 TRP A O 1
ATOM 2152 N N . TYR A 1 266 ? -6.758 3.559 -1.985 1.00 84.50 266 TYR A N 1
ATOM 2153 C CA . TYR A 1 266 ? -7.559 2.721 -1.093 1.00 84.50 266 TYR A CA 1
ATOM 2154 C C . TYR A 1 266 ? -7.720 1.297 -1.653 1.00 84.50 266 TYR A C 1
ATOM 2156 O O . TYR A 1 266 ? -8.329 0.461 -0.999 1.00 84.50 266 TYR A O 1
ATOM 2164 N N . THR A 1 267 ? -7.169 0.998 -2.834 1.00 91.19 267 THR A N 1
ATOM 2165 C CA . THR A 1 267 ? -7.203 -0.323 -3.494 1.00 91.19 267 THR A CA 1
ATOM 2166 C C . THR A 1 267 ? -5.837 -1.006 -3.487 1.00 91.19 267 THR A C 1
ATOM 2168 O O . THR A 1 267 ? -4.819 -0.359 -3.261 1.00 91.19 267 THR A O 1
ATOM 2171 N N . HIS A 1 268 ? -5.819 -2.303 -3.795 1.00 92.94 268 HIS A N 1
ATOM 2172 C CA . HIS A 1 268 ? -4.601 -3.106 -3.911 1.00 92.94 268 HIS A CA 1
ATOM 2173 C C . HIS A 1 268 ? -3.690 -2.657 -5.063 1.00 92.94 268 HIS A C 1
ATOM 2175 O O . HIS A 1 268 ? -4.161 -2.412 -6.176 1.00 92.94 268 HIS A O 1
ATOM 2181 N N . LEU A 1 269 ? -2.376 -2.616 -4.821 1.00 90.62 269 LEU A N 1
ATOM 2182 C CA . LEU A 1 269 ? -1.368 -2.315 -5.846 1.00 90.62 269 LEU A CA 1
ATOM 2183 C C . LEU A 1 269 ? -1.021 -3.529 -6.729 1.00 90.62 269 LEU A C 1
ATOM 2185 O O . LEU A 1 269 ? -0.547 -3.359 -7.858 1.00 90.62 269 LEU A O 1
ATOM 2189 N N . PHE A 1 270 ? -1.268 -4.749 -6.247 1.00 91.12 270 PHE A N 1
ATOM 2190 C CA . PHE A 1 270 ? -1.112 -5.983 -7.018 1.00 91.12 270 PHE A CA 1
ATOM 2191 C C . PHE A 1 270 ? -2.425 -6.398 -7.715 1.00 91.12 270 PHE A C 1
ATOM 2193 O O . PHE A 1 270 ? -3.499 -6.296 -7.125 1.00 91.12 270 PHE A O 1
ATOM 2200 N N . PRO A 1 271 ? -2.376 -6.928 -8.954 1.00 91.06 271 PRO A N 1
ATOM 2201 C CA . PRO A 1 271 ? -3.560 -7.461 -9.617 1.00 91.06 271 PRO A CA 1
ATOM 2202 C C . PRO A 1 271 ? -3.888 -8.882 -9.135 1.00 91.06 271 PRO A C 1
ATOM 2204 O O . PRO A 1 271 ? -2.993 -9.704 -8.912 1.00 91.06 271 PRO A O 1
ATOM 2207 N N . SER A 1 272 ? -5.183 -9.193 -9.053 1.00 95.00 272 SER A N 1
ATOM 2208 C CA . SER A 1 272 ? -5.745 -10.465 -8.569 1.00 95.00 272 SER A CA 1
ATOM 2209 C C . SER A 1 272 ? -5.161 -11.725 -9.220 1.00 95.00 272 SER A C 1
ATOM 2211 O O . SER A 1 272 ? -5.012 -12.749 -8.554 1.00 95.00 272 SER A O 1
ATOM 2213 N N . ASP A 1 273 ? -4.745 -11.670 -10.487 1.00 94.69 273 ASP A N 1
ATOM 2214 C CA . ASP A 1 273 ? -4.098 -12.808 -11.155 1.00 94.69 273 ASP A CA 1
ATOM 2215 C C . ASP A 1 273 ? -2.764 -13.224 -10.517 1.00 94.69 273 ASP A C 1
ATOM 2217 O O . ASP A 1 273 ? -2.394 -14.396 -10.589 1.00 94.69 273 ASP A O 1
ATOM 2221 N N . GLN A 1 274 ? -2.063 -12.319 -9.824 1.00 95.88 274 GLN A N 1
ATOM 2222 C CA . GLN A 1 274 ? -0.859 -12.689 -9.074 1.00 95.88 274 GLN A CA 1
ATOM 2223 C C . GLN A 1 274 ? -1.203 -13.508 -7.822 1.00 95.88 274 GLN A C 1
ATOM 2225 O O . GLN A 1 274 ? -0.476 -14.450 -7.503 1.00 95.88 274 GLN A O 1
ATOM 2230 N N . LEU A 1 275 ? -2.345 -13.240 -7.173 1.00 98.12 275 LEU A N 1
ATOM 2231 C CA . LEU A 1 275 ? -2.872 -14.099 -6.106 1.00 98.12 275 LEU A CA 1
ATOM 2232 C C . LEU A 1 275 ? -3.261 -15.480 -6.650 1.00 98.12 275 LEU A C 1
ATOM 2234 O O . LEU A 1 275 ? -2.939 -16.491 -6.028 1.00 98.12 275 LEU A O 1
ATOM 2238 N N . ARG A 1 276 ? -3.907 -15.542 -7.826 1.00 98.12 276 ARG A N 1
ATOM 2239 C CA . ARG A 1 276 ? -4.265 -16.817 -8.478 1.00 98.12 276 ARG A CA 1
ATOM 2240 C C . ARG A 1 276 ? -3.036 -17.629 -8.871 1.00 98.12 276 ARG A C 1
ATOM 2242 O O . ARG A 1 276 ? -3.039 -18.845 -8.716 1.00 98.12 276 ARG A O 1
ATOM 2249 N N . ALA A 1 277 ? -1.981 -16.973 -9.348 1.00 97.81 277 ALA A N 1
ATOM 2250 C CA . ALA A 1 277 ? -0.720 -17.629 -9.663 1.00 97.81 277 ALA A CA 1
ATOM 2251 C C . ALA A 1 277 ? -0.010 -18.144 -8.396 1.00 97.81 277 ALA A C 1
ATOM 2253 O O . ALA A 1 277 ? 0.411 -19.299 -8.377 1.00 97.81 277 ALA A O 1
ATOM 2254 N N . LEU A 1 278 ? 0.035 -17.352 -7.315 1.00 98.44 278 LEU A N 1
ATOM 2255 C CA . LEU A 1 278 ? 0.552 -17.794 -6.012 1.00 98.44 278 LEU A CA 1
ATOM 2256 C C . LEU A 1 278 ? -0.258 -18.970 -5.435 1.00 98.44 278 LEU A C 1
ATOM 2258 O O . LEU A 1 278 ? 0.320 -19.885 -4.854 1.00 98.44 278 LEU A O 1
ATOM 2262 N N . ALA A 1 279 ? -1.579 -18.995 -5.637 1.00 98.56 279 ALA A N 1
ATOM 2263 C CA . ALA A 1 279 ? -2.443 -20.093 -5.200 1.00 98.56 279 ALA A CA 1
ATOM 2264 C C . ALA A 1 279 ? -2.073 -21.453 -5.821 1.00 98.56 279 ALA A C 1
ATOM 2266 O O . ALA A 1 279 ? -2.378 -22.485 -5.229 1.00 98.56 279 ALA A O 1
ATOM 2267 N N . MET A 1 280 ? -1.401 -21.467 -6.979 1.00 98.00 280 MET A N 1
ATOM 2268 C CA . MET A 1 280 ? -0.895 -22.691 -7.614 1.00 98.00 280 MET A CA 1
ATOM 2269 C C . MET A 1 280 ? 0.454 -23.157 -7.042 1.00 98.00 280 MET A C 1
ATOM 2271 O O . MET A 1 280 ? 0.835 -24.303 -7.270 1.00 98.00 280 MET A O 1
ATOM 2275 N N . ASP A 1 281 ? 1.165 -22.286 -6.318 1.00 97.56 281 ASP A N 1
ATOM 2276 C CA . ASP A 1 281 ? 2.514 -22.537 -5.797 1.00 97.56 281 ASP A CA 1
ATOM 2277 C C . ASP A 1 281 ? 2.543 -22.810 -4.278 1.00 97.56 281 ASP A C 1
ATOM 2279 O O . ASP A 1 281 ? 3.517 -23.372 -3.778 1.00 97.56 281 ASP A O 1
ATOM 2283 N N . VAL A 1 282 ? 1.507 -22.435 -3.515 1.00 98.31 282 VAL A N 1
ATOM 2284 C CA . VAL A 1 282 ? 1.422 -22.729 -2.067 1.00 98.31 282 VAL A CA 1
ATOM 2285 C C . VAL A 1 282 ? 1.140 -24.212 -1.794 1.00 98.31 282 VAL A C 1
ATOM 2287 O O . VAL A 1 282 ? 0.308 -24.838 -2.449 1.00 98.31 282 VAL A O 1
ATOM 2290 N N . SER A 1 283 ? 1.776 -24.782 -0.767 1.00 98.00 283 SER A N 1
ATOM 2291 C CA . SER A 1 283 ? 1.630 -26.208 -0.424 1.00 98.00 283 SER A CA 1
ATOM 2292 C C . SER A 1 283 ? 0.281 -26.542 0.230 1.00 98.00 283 SER A C 1
ATOM 2294 O O . SER A 1 283 ? -0.225 -27.664 0.149 1.00 98.00 283 SER A O 1
ATOM 2296 N N . SER A 1 284 ? -0.319 -25.556 0.899 1.00 98.31 284 SER A N 1
ATOM 2297 C CA . SER A 1 284 ? -1.567 -25.698 1.643 1.00 98.31 284 SER A CA 1
ATOM 2298 C C . SER A 1 284 ? -2.772 -25.464 0.737 1.00 98.31 284 SER A C 1
ATOM 2300 O O . SER A 1 284 ? -3.097 -24.323 0.414 1.00 98.31 284 SER A O 1
ATOM 2302 N N . ALA A 1 285 ? -3.511 -26.531 0.415 1.00 98.19 285 ALA A N 1
ATOM 2303 C CA . ALA A 1 285 ? -4.754 -26.439 -0.359 1.00 98.19 285 ALA A CA 1
ATOM 2304 C C . ALA A 1 285 ? -5.787 -25.474 0.264 1.00 98.19 285 ALA A C 1
ATOM 2306 O O . ALA A 1 285 ? -6.508 -24.790 -0.456 1.00 98.19 285 ALA A O 1
ATOM 2307 N N . TYR A 1 286 ? -5.837 -25.365 1.598 1.00 98.06 286 TYR A N 1
ATOM 2308 C CA . TYR A 1 286 ? -6.680 -24.374 2.279 1.00 98.06 286 TYR A CA 1
ATOM 2309 C C . TYR A 1 286 ? -6.263 -22.936 1.931 1.00 98.06 286 TYR A C 1
ATOM 2311 O O . TYR A 1 286 ? -7.115 -22.109 1.613 1.00 98.06 286 TYR A O 1
ATOM 2319 N N . THR A 1 287 ? -4.955 -22.666 1.939 1.00 98.62 287 THR A N 1
ATOM 2320 C CA . THR A 1 287 ? -4.385 -21.353 1.595 1.00 98.62 287 THR A CA 1
ATOM 2321 C C . THR A 1 287 ? -4.578 -21.052 0.109 1.00 98.62 287 THR A C 1
ATOM 2323 O O . THR A 1 287 ? -4.976 -19.944 -0.231 1.00 98.62 287 THR A O 1
ATOM 2326 N N . ALA A 1 288 ? -4.400 -22.048 -0.768 1.00 98.75 288 ALA A N 1
ATOM 2327 C CA . ALA A 1 288 ? -4.678 -21.934 -2.199 1.00 98.75 288 ALA A CA 1
ATOM 2328 C C . ALA A 1 288 ? -6.129 -21.503 -2.460 1.00 98.75 288 ALA A C 1
ATOM 2330 O O . ALA A 1 288 ? -6.367 -20.491 -3.115 1.00 98.75 288 ALA A O 1
ATOM 2331 N N . PHE A 1 289 ? -7.114 -22.210 -1.892 1.00 98.44 289 PHE A N 1
ATOM 2332 C CA . PHE A 1 289 ? -8.517 -21.826 -2.059 1.00 98.44 289 PHE A CA 1
ATOM 2333 C C . PHE A 1 289 ? -8.828 -20.451 -1.453 1.00 98.44 289 PHE A C 1
ATOM 2335 O O . PHE A 1 289 ? -9.584 -19.694 -2.051 1.00 98.44 289 PHE A O 1
ATOM 2342 N N . ALA A 1 290 ? -8.234 -20.099 -0.308 1.00 98.50 290 ALA A N 1
ATOM 2343 C CA . ALA A 1 290 ? -8.424 -18.783 0.301 1.00 98.50 290 ALA A CA 1
ATOM 2344 C C . ALA A 1 290 ? -7.819 -17.638 -0.539 1.00 98.50 290 ALA A C 1
ATOM 2346 O O . ALA A 1 290 ? -8.410 -16.560 -0.583 1.00 98.50 290 ALA A O 1
ATOM 2347 N N . LEU A 1 291 ? -6.697 -17.869 -1.236 1.00 98.75 291 LEU A N 1
ATOM 2348 C CA . LEU A 1 291 ? -6.116 -16.934 -2.211 1.00 98.75 291 LEU A CA 1
ATOM 2349 C C . LEU A 1 291 ? -7.007 -16.774 -3.452 1.00 98.75 291 LEU A C 1
ATOM 2351 O O . LEU A 1 291 ? -7.176 -15.654 -3.927 1.00 98.75 291 LEU A O 1
ATOM 2355 N N . LEU A 1 292 ? -7.611 -17.860 -3.950 1.00 98.62 292 LEU A N 1
ATOM 2356 C CA . LEU A 1 292 ? -8.564 -17.810 -5.067 1.00 98.62 292 LEU A CA 1
ATOM 2357 C C . LEU A 1 292 ? -9.837 -17.037 -4.689 1.00 98.62 292 LEU A C 1
ATOM 2359 O O . LEU A 1 292 ? -10.183 -16.076 -5.369 1.00 98.62 292 LEU A O 1
ATOM 2363 N N . ASP A 1 293 ? -10.468 -17.374 -3.556 1.00 98.12 293 ASP A N 1
ATOM 2364 C CA . ASP A 1 293 ? -11.624 -16.626 -3.039 1.00 98.12 293 ASP A CA 1
ATOM 2365 C C . ASP A 1 293 ? -11.278 -15.146 -2.791 1.00 98.12 293 ASP A C 1
ATOM 2367 O O . ASP A 1 293 ? -12.137 -14.277 -2.909 1.00 98.12 293 ASP A O 1
ATOM 2371 N N . TYR A 1 294 ? -10.032 -14.836 -2.414 1.00 98.19 294 TYR A N 1
ATOM 2372 C CA . TYR A 1 294 ? -9.584 -13.457 -2.237 1.00 98.19 294 TYR A CA 1
ATOM 2373 C C . TYR A 1 294 ? -9.469 -12.720 -3.574 1.00 98.19 294 TYR A C 1
ATOM 2375 O O . TYR A 1 294 ? -10.073 -11.660 -3.718 1.00 98.19 294 TYR A O 1
ATOM 2383 N N . ALA A 1 295 ? -8.789 -13.309 -4.560 1.00 98.25 295 ALA A N 1
ATOM 2384 C CA . ALA A 1 295 ? -8.680 -12.774 -5.917 1.00 98.25 295 ALA A CA 1
ATOM 2385 C C . ALA A 1 295 ? -10.053 -12.501 -6.554 1.00 98.25 295 ALA A C 1
ATOM 2387 O O . ALA A 1 295 ? -10.249 -11.474 -7.199 1.00 98.25 295 ALA A O 1
ATOM 2388 N N . ASP A 1 296 ? -11.012 -13.405 -6.341 1.00 97.62 296 ASP A N 1
ATOM 2389 C CA . ASP A 1 296 ? -12.369 -13.269 -6.862 1.00 97.62 296 ASP A CA 1
ATOM 2390 C C . ASP A 1 296 ? -13.177 -12.180 -6.114 1.00 97.62 296 ASP A C 1
ATOM 2392 O O . ASP A 1 296 ? -13.879 -11.404 -6.764 1.00 97.62 296 ASP A O 1
ATOM 2396 N N . ARG A 1 297 ? -13.022 -12.021 -4.785 1.00 96.19 297 ARG A N 1
ATOM 2397 C CA . ARG A 1 297 ? -13.629 -10.891 -4.038 1.00 96.19 297 ARG A CA 1
ATOM 2398 C C . ARG A 1 297 ? -13.085 -9.525 -4.468 1.00 96.19 297 ARG A C 1
ATOM 2400 O O . ARG A 1 297 ? -13.868 -8.586 -4.578 1.00 96.19 297 ARG A O 1
ATOM 2407 N N . LEU A 1 298 ? -11.782 -9.421 -4.753 1.00 95.75 298 LEU A N 1
ATOM 2408 C CA . LEU A 1 298 ? -11.166 -8.194 -5.286 1.00 95.75 298 LEU A CA 1
ATOM 2409 C C . LEU A 1 298 ? -11.728 -7.790 -6.657 1.00 95.75 298 LEU A C 1
ATOM 2411 O O . LEU A 1 298 ? -11.693 -6.619 -7.016 1.00 95.75 298 LEU A O 1
ATOM 2415 N N . GLU A 1 299 ? -12.258 -8.751 -7.413 1.00 95.56 299 GLU A N 1
ATOM 2416 C CA . GLU A 1 299 ? -12.900 -8.543 -8.714 1.00 95.56 299 GLU A CA 1
ATOM 2417 C C . GLU A 1 299 ? -14.433 -8.490 -8.630 1.00 95.56 299 GLU A C 1
ATOM 2419 O O . GLU A 1 299 ? -15.110 -8.670 -9.642 1.00 95.56 299 GLU A O 1
ATOM 2424 N N . HIS A 1 300 ? -14.990 -8.249 -7.439 1.00 95.12 300 HIS A N 1
ATOM 2425 C CA . HIS A 1 300 ? -16.433 -8.106 -7.221 1.00 95.12 300 HIS A CA 1
ATOM 2426 C C . HIS A 1 300 ? -17.258 -9.359 -7.607 1.00 95.12 300 HIS A C 1
ATOM 2428 O O . HIS A 1 300 ? -18.451 -9.273 -7.904 1.00 95.12 300 HIS A O 1
ATOM 2434 N N . ARG A 1 301 ? -16.642 -10.553 -7.609 1.00 95.62 301 ARG A N 1
ATOM 2435 C CA . ARG A 1 301 ? -17.304 -11.814 -7.985 1.00 95.62 301 ARG A CA 1
ATOM 2436 C C . ARG A 1 301 ? -18.094 -12.396 -6.813 1.00 95.62 301 ARG A C 1
ATOM 2438 O O . ARG A 1 301 ? -17.520 -12.938 -5.867 1.00 95.62 301 ARG A O 1
ATOM 2445 N N . HIS A 1 302 ? -19.420 -12.326 -6.895 1.00 92.81 302 HIS A N 1
ATOM 2446 C CA . HIS A 1 302 ? -20.339 -12.823 -5.862 1.00 92.81 302 HIS A CA 1
ATOM 2447 C C . HIS A 1 302 ? -20.332 -14.354 -5.681 1.00 92.81 302 HIS A C 1
ATOM 2449 O O . HIS A 1 302 ? -20.911 -14.859 -4.718 1.00 92.81 302 HIS A O 1
ATOM 2455 N N . GLU A 1 303 ? -19.711 -15.102 -6.595 1.00 92.88 303 GLU A N 1
ATOM 2456 C CA . GLU A 1 303 ? -19.513 -16.551 -6.496 1.00 92.88 303 GLU A CA 1
ATOM 2457 C C . GLU A 1 303 ? -18.408 -16.928 -5.495 1.00 92.88 303 GLU A C 1
ATOM 2459 O O . GLU A 1 303 ? -18.387 -18.060 -5.003 1.00 92.88 303 GLU A O 1
ATOM 2464 N N . ALA A 1 304 ? -17.496 -15.996 -5.193 1.00 94.75 304 ALA A N 1
ATOM 2465 C CA . ALA A 1 304 ? -16.423 -16.194 -4.228 1.00 94.75 304 ALA A CA 1
ATOM 2466 C C . ALA A 1 304 ? -16.988 -16.448 -2.827 1.00 94.75 304 ALA A C 1
ATOM 2468 O O . ALA A 1 304 ? -18.006 -15.877 -2.432 1.00 94.75 304 ALA A O 1
ATOM 2469 N N . ARG A 1 305 ? -16.319 -17.271 -2.014 1.00 95.75 305 ARG A N 1
ATOM 2470 C CA . ARG A 1 305 ? -16.805 -17.514 -0.651 1.00 95.75 305 ARG A CA 1
ATOM 2471 C C . ARG A 1 305 ? -16.604 -16.257 0.212 1.00 95.75 305 ARG A C 1
ATOM 2473 O O . ARG A 1 305 ? -15.502 -15.693 0.229 1.00 95.75 305 ARG A O 1
ATOM 2480 N N . PRO A 1 306 ? -17.625 -15.819 0.973 1.00 94.44 306 PRO A N 1
ATOM 2481 C CA . PRO A 1 306 ? -17.505 -14.653 1.838 1.00 94.44 306 PRO A CA 1
ATOM 2482 C C . PRO A 1 306 ? -16.569 -14.958 3.010 1.00 94.44 306 PRO A C 1
ATOM 2484 O O . PRO A 1 306 ? -16.666 -16.015 3.642 1.00 94.44 306 PRO A O 1
ATOM 2487 N N . LEU A 1 307 ? -15.694 -14.012 3.353 1.00 96.56 307 LEU A N 1
ATOM 2488 C CA . LEU A 1 307 ? -14.843 -14.138 4.532 1.00 96.56 307 LEU A CA 1
ATOM 2489 C C . LEU A 1 307 ? -15.646 -13.689 5.760 1.00 96.56 307 LEU A C 1
ATOM 2491 O O . LEU A 1 307 ? -15.954 -12.505 5.911 1.00 96.56 307 LEU A O 1
ATOM 2495 N N . VAL A 1 308 ? -16.011 -14.640 6.620 1.00 96.88 308 VAL A N 1
ATOM 2496 C CA . VAL A 1 308 ? -16.907 -14.454 7.775 1.00 96.88 308 VAL A CA 1
ATOM 2497 C C . VAL A 1 308 ? -16.207 -14.889 9.060 1.00 96.88 308 VAL A C 1
ATOM 2499 O O . VAL A 1 308 ? -15.595 -15.952 9.099 1.00 96.88 308 VAL A O 1
ATOM 2502 N N . GLY A 1 309 ? -16.342 -14.097 10.126 1.00 98.06 309 GLY A N 1
ATOM 2503 C CA . GLY A 1 309 ? -15.808 -14.430 11.444 1.00 98.06 309 GLY A CA 1
ATOM 2504 C C . GLY A 1 309 ? -15.446 -13.203 12.276 1.00 98.06 309 GLY A C 1
ATOM 2505 O O . GLY A 1 309 ? -15.943 -12.102 12.047 1.00 98.06 309 GLY A O 1
ATOM 2506 N N . ASN A 1 310 ? -14.560 -13.385 13.246 1.00 98.62 310 ASN A N 1
ATOM 2507 C CA . ASN A 1 310 ? -13.949 -12.310 14.017 1.00 98.62 310 ASN A CA 1
ATOM 2508 C C . ASN A 1 310 ? -12.449 -12.590 14.163 1.00 98.62 310 ASN A C 1
ATOM 2510 O O . ASN A 1 310 ? -12.054 -13.743 14.310 1.00 98.62 310 ASN A O 1
ATOM 2514 N N . ARG A 1 311 ? -11.621 -11.545 14.125 1.00 98.38 311 ARG A N 1
ATOM 2515 C CA . ARG A 1 311 ? -10.174 -11.648 14.331 1.00 98.38 311 ARG A CA 1
ATOM 2516 C C . ARG A 1 311 ? -9.658 -10.403 15.040 1.00 98.38 311 ARG A C 1
ATOM 2518 O O . ARG A 1 311 ? -9.916 -9.285 14.598 1.00 9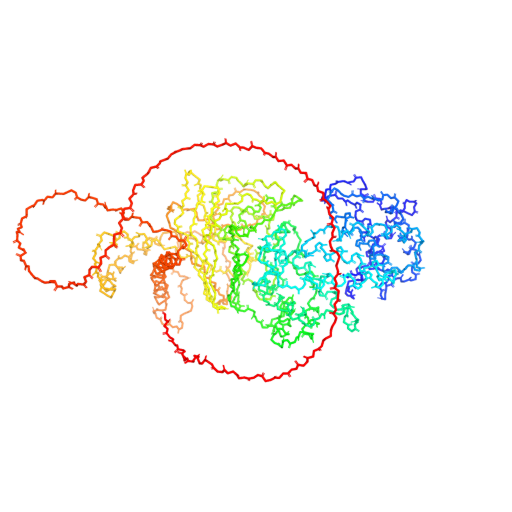8.38 311 ARG A O 1
ATOM 2525 N N . HIS A 1 312 ? -8.934 -10.610 16.136 1.00 98.25 312 HIS A N 1
ATOM 2526 C CA . HIS A 1 312 ? -8.209 -9.560 16.845 1.00 98.25 312 HIS A CA 1
ATOM 2527 C C . HIS A 1 312 ? -6.713 -9.662 16.521 1.00 98.25 312 HIS A C 1
ATOM 2529 O O . HIS A 1 312 ? -6.101 -10.708 16.736 1.00 98.25 312 HIS A O 1
ATOM 2535 N N . PHE A 1 313 ? -6.149 -8.576 16.001 1.00 97.81 313 PHE A N 1
ATOM 2536 C CA . PHE A 1 313 ? -4.736 -8.423 15.673 1.00 97.81 313 PHE A CA 1
ATOM 2537 C C . PHE A 1 313 ? -4.036 -7.786 16.878 1.00 97.81 313 PHE A C 1
ATOM 2539 O O . PHE A 1 313 ? -3.947 -6.562 17.000 1.00 97.81 313 PHE A O 1
ATOM 2546 N N . TYR A 1 314 ? -3.618 -8.642 17.812 1.00 95.38 314 TYR A N 1
ATOM 2547 C CA . TYR A 1 314 ? -3.113 -8.268 19.137 1.00 95.38 314 TYR A CA 1
ATOM 2548 C C . TYR A 1 314 ? -1.771 -7.519 19.122 1.00 95.38 314 TYR A C 1
ATOM 2550 O O . TYR A 1 314 ? -1.404 -6.911 20.126 1.00 95.38 314 TYR A O 1
ATOM 2558 N N . THR A 1 315 ? -1.029 -7.548 18.012 1.00 95.38 315 THR A N 1
ATOM 2559 C CA . THR A 1 315 ? 0.179 -6.725 17.828 1.00 95.38 315 THR A CA 1
ATOM 2560 C C . THR A 1 315 ? -0.151 -5.320 17.319 1.00 95.38 315 THR A C 1
ATOM 2562 O O . THR A 1 315 ? 0.640 -4.402 17.510 1.00 95.38 315 THR A O 1
ATOM 2565 N N . SER A 1 316 ? -1.323 -5.147 16.700 1.00 95.44 316 SER A N 1
ATOM 2566 C CA . SER A 1 316 ? -1.740 -3.940 15.974 1.00 95.44 316 SER A CA 1
ATOM 2567 C C . SER A 1 316 ? -2.845 -3.130 16.653 1.00 95.44 316 SER A C 1
ATOM 2569 O O . SER A 1 316 ? -3.269 -2.121 16.097 1.00 95.44 316 SER A O 1
ATOM 2571 N N . ASP A 1 317 ? -3.355 -3.584 17.802 1.00 96.38 317 ASP A N 1
ATOM 2572 C CA . ASP A 1 317 ? -4.523 -3.006 18.482 1.00 96.38 317 ASP A CA 1
ATOM 2573 C C . ASP A 1 317 ? -5.723 -2.802 17.533 1.00 96.38 317 ASP A C 1
ATOM 2575 O O . ASP A 1 317 ? -6.423 -1.791 17.546 1.00 96.38 317 ASP A O 1
ATOM 2579 N N . PHE A 1 318 ? -5.975 -3.813 16.695 1.00 98.00 318 PHE A N 1
ATOM 2580 C CA . PHE A 1 318 ? -7.008 -3.784 15.659 1.00 98.00 318 PHE A CA 1
ATOM 2581 C C . PHE A 1 318 ? -7.943 -4.994 15.780 1.00 98.00 318 PHE A C 1
ATOM 2583 O O . PHE A 1 318 ? -7.507 -6.099 16.108 1.00 98.00 318 PHE A O 1
ATOM 2590 N N . GLN A 1 319 ? -9.236 -4.833 15.499 1.00 98.50 319 GLN A N 1
ATOM 2591 C CA . GLN A 1 319 ? -10.181 -5.956 15.457 1.00 98.50 319 GLN A CA 1
ATOM 2592 C C . GLN A 1 319 ? -11.116 -5.859 14.254 1.00 98.50 319 GLN A C 1
ATOM 2594 O O . GLN A 1 319 ? -11.755 -4.836 14.025 1.00 98.50 319 GLN A O 1
ATOM 2599 N N . VAL A 1 320 ? -11.222 -6.953 13.502 1.00 98.50 320 VAL A N 1
ATOM 2600 C CA . VAL A 1 320 ? -12.148 -7.087 12.374 1.00 98.50 320 VAL A CA 1
ATOM 2601 C C . VAL A 1 320 ? -13.250 -8.075 12.745 1.00 98.50 320 VAL A C 1
ATOM 2603 O O . VAL A 1 320 ? -12.990 -9.156 13.277 1.00 98.50 320 VAL A O 1
ATOM 2606 N N . HIS A 1 321 ? -14.496 -7.727 12.438 1.00 97.88 321 HIS A N 1
ATOM 2607 C CA . HIS A 1 321 ? -15.645 -8.618 12.543 1.00 97.88 321 HIS A CA 1
ATOM 2608 C C . HIS A 1 321 ? -16.417 -8.621 11.227 1.00 97.88 321 HIS A C 1
ATOM 2610 O O . HIS A 1 321 ? -16.939 -7.588 10.821 1.00 97.88 321 HIS A O 1
ATOM 2616 N N . ARG A 1 322 ? -16.497 -9.777 10.571 1.00 96.94 322 ARG A N 1
ATOM 2617 C CA . ARG A 1 322 ? -17.090 -9.935 9.241 1.00 96.94 322 ARG A CA 1
ATOM 2618 C C . ARG A 1 322 ? -18.323 -10.823 9.301 1.00 96.94 322 ARG A C 1
ATOM 2620 O O . ARG A 1 322 ? -18.307 -11.883 9.936 1.00 96.94 322 ARG A O 1
ATOM 2627 N N . ARG A 1 323 ? -19.370 -10.428 8.587 1.00 91.31 323 ARG A N 1
ATOM 2628 C CA . ARG A 1 323 ? -20.593 -11.194 8.332 1.00 91.31 323 ARG A CA 1
ATOM 2629 C C . ARG A 1 323 ? -20.946 -11.101 6.850 1.00 91.31 323 ARG A C 1
ATOM 2631 O O . ARG A 1 323 ? -20.351 -10.324 6.111 1.00 91.31 323 ARG A O 1
ATOM 2638 N N . GLY A 1 324 ? -21.884 -11.930 6.393 1.00 86.19 324 GLY A N 1
ATOM 2639 C CA . GLY A 1 324 ? -22.191 -12.043 4.959 1.00 86.19 324 GLY A CA 1
ATOM 2640 C C . GLY A 1 324 ? -22.596 -10.717 4.303 1.00 86.19 324 GLY A C 1
ATOM 2641 O O . GLY A 1 324 ? -22.250 -10.487 3.153 1.00 86.19 324 GLY A O 1
ATOM 2642 N N . ASN A 1 325 ? -23.257 -9.831 5.058 1.00 80.88 325 ASN A N 1
ATOM 2643 C CA . ASN A 1 325 ? -23.824 -8.580 4.542 1.00 80.88 325 ASN A CA 1
ATOM 2644 C C . ASN A 1 325 ? -23.131 -7.318 5.092 1.00 80.88 325 ASN A C 1
ATOM 2646 O O . ASN A 1 325 ? -23.497 -6.213 4.702 1.00 80.88 325 ASN A O 1
ATOM 2650 N N . TRP A 1 326 ? -22.209 -7.448 6.051 1.00 85.00 326 TRP A N 1
ATOM 2651 C CA . TRP A 1 326 ? -21.588 -6.304 6.723 1.00 85.00 326 TRP A CA 1
ATOM 2652 C C . TRP A 1 326 ? -20.253 -6.678 7.373 1.00 85.00 326 TRP A C 1
ATOM 2654 O O . TRP A 1 326 ? -20.056 -7.817 7.799 1.00 85.00 326 TRP A O 1
ATOM 2664 N N . THR A 1 327 ? -19.359 -5.700 7.498 1.00 93.00 327 THR A N 1
ATOM 2665 C CA . THR A 1 327 ? -18.079 -5.836 8.197 1.00 93.00 327 THR A CA 1
ATOM 2666 C C . THR A 1 327 ? -17.826 -4.618 9.077 1.00 93.00 327 THR A C 1
ATOM 2668 O O . THR A 1 327 ? -18.036 -3.481 8.659 1.00 93.00 327 THR A O 1
ATOM 2671 N N . ALA A 1 328 ? -17.333 -4.852 10.291 1.00 94.06 328 ALA A N 1
ATOM 2672 C CA . ALA A 1 328 ? -16.777 -3.826 11.157 1.00 94.06 328 ALA A CA 1
ATOM 2673 C C . ALA A 1 328 ? -15.254 -3.947 11.251 1.00 94.06 328 ALA A C 1
ATOM 2675 O O . ALA A 1 328 ? -14.717 -5.047 11.404 1.00 94.06 328 ALA A O 1
ATOM 2676 N N . ALA A 1 329 ? -14.576 -2.804 11.225 1.00 97.00 329 ALA A N 1
ATOM 2677 C CA . ALA A 1 329 ? -13.147 -2.679 11.473 1.00 97.00 329 ALA A CA 1
ATOM 2678 C C . ALA A 1 329 ? -12.925 -1.646 12.580 1.00 97.00 329 ALA A C 1
ATOM 2680 O O . ALA A 1 329 ? -13.191 -0.459 12.392 1.00 97.00 329 ALA A O 1
ATOM 2681 N N . LEU A 1 330 ? -12.466 -2.121 13.735 1.00 97.81 330 LEU A N 1
ATOM 2682 C CA . LEU A 1 330 ? -12.162 -1.319 14.909 1.00 97.81 330 LEU A CA 1
ATOM 2683 C C . LEU A 1 330 ? -10.655 -1.069 14.989 1.00 97.81 330 LEU A C 1
ATOM 2685 O O . LEU A 1 330 ? -9.885 -2.020 15.141 1.00 97.81 330 LEU A O 1
ATOM 2689 N N . LYS A 1 331 ? -10.261 0.204 14.954 1.00 96.94 331 LYS A N 1
ATOM 2690 C CA . LYS A 1 331 ? -8.897 0.650 15.231 1.00 96.94 331 LYS A CA 1
ATOM 2691 C C . LYS A 1 331 ? -8.798 1.241 16.632 1.00 96.94 331 LYS A C 1
ATOM 2693 O O . LYS A 1 331 ? -9.560 2.141 16.980 1.00 96.94 331 LYS A O 1
ATOM 2698 N N . MET A 1 332 ? -7.851 0.743 17.413 1.00 96.06 332 MET A N 1
ATOM 2699 C CA . MET A 1 332 ? -7.480 1.260 18.728 1.00 96.06 332 MET A CA 1
ATOM 2700 C C . MET A 1 332 ? -5.992 1.648 18.700 1.00 96.06 332 MET A C 1
ATOM 2702 O O . MET A 1 332 ? -5.333 1.552 17.661 1.00 96.06 332 MET A O 1
ATOM 2706 N N . HIS A 1 333 ? -5.456 2.086 19.834 1.00 92.62 333 HIS A N 1
ATOM 2707 C CA . HIS A 1 333 ? -4.019 2.245 20.036 1.00 92.62 333 HIS A CA 1
ATOM 2708 C C . HIS A 1 333 ? -3.669 2.036 21.510 1.00 92.62 333 HIS A C 1
ATOM 2710 O O . HIS A 1 333 ? -4.506 2.254 22.382 1.00 92.62 333 HIS A O 1
ATOM 2716 N N . SER A 1 334 ? -2.428 1.648 21.788 1.00 93.62 334 SER A N 1
ATOM 2717 C CA . SER A 1 334 ? -1.856 1.560 23.134 1.00 93.62 334 SER A CA 1
ATOM 2718 C C . SER A 1 334 ? -0.389 1.982 23.140 1.00 93.62 334 SER A C 1
ATOM 2720 O O . SER A 1 334 ? 0.194 2.252 22.092 1.00 93.62 334 SER A O 1
ATOM 2722 N N . PHE A 1 335 ? 0.260 1.916 24.306 1.00 91.69 335 PHE A N 1
ATOM 2723 C CA . PHE A 1 335 ? 1.717 2.071 24.436 1.00 91.69 335 PHE A CA 1
ATOM 2724 C C . PHE A 1 335 ? 2.571 1.167 23.528 1.00 91.69 335 PHE A C 1
ATOM 2726 O O . PHE A 1 335 ? 3.762 1.433 23.367 1.00 91.69 335 PHE A O 1
ATOM 2733 N N . ARG A 1 336 ? 2.000 0.091 22.969 1.00 92.06 336 ARG A N 1
ATOM 2734 C CA . ARG A 1 336 ? 2.695 -0.830 22.059 1.00 92.06 336 ARG A CA 1
ATOM 2735 C C . ARG A 1 336 ? 2.736 -0.327 20.621 1.00 92.06 336 ARG A C 1
ATOM 2737 O O . ARG A 1 336 ? 3.628 -0.727 19.884 1.00 92.06 336 ARG A O 1
ATOM 2744 N N . THR A 1 337 ? 1.777 0.506 20.225 1.00 92.06 337 THR A N 1
ATOM 2745 C CA . THR A 1 337 ? 1.468 0.812 18.823 1.00 92.06 337 THR A CA 1
ATOM 2746 C C . THR A 1 337 ? 1.565 2.299 18.523 1.00 92.06 337 THR A C 1
ATOM 2748 O O . THR A 1 337 ? 1.304 3.137 19.379 1.00 92.06 337 THR A O 1
ATOM 2751 N N . ILE A 1 338 ? 1.828 2.643 17.269 1.00 91.38 338 ILE A N 1
ATOM 2752 C CA . ILE A 1 338 ? 1.582 3.986 16.745 1.00 91.38 338 ILE A CA 1
ATOM 2753 C C . ILE A 1 338 ? 0.174 3.985 16.150 1.00 91.38 338 ILE A C 1
ATOM 2755 O O . ILE A 1 338 ? -0.112 3.207 15.243 1.00 91.38 338 ILE A O 1
ATOM 2759 N N . ALA A 1 339 ? -0.694 4.867 16.642 1.00 89.19 339 ALA A N 1
ATOM 2760 C CA . ALA A 1 339 ? -2.044 5.032 16.116 1.00 89.19 339 ALA A CA 1
ATOM 2761 C C . ALA A 1 339 ? -2.034 5.463 14.643 1.00 89.19 339 ALA A C 1
ATOM 2763 O O . ALA A 1 339 ? -2.616 4.801 13.789 1.00 89.19 339 ALA A O 1
ATOM 2764 N N . THR A 1 340 ? -1.361 6.565 14.324 1.00 90.81 340 THR A N 1
ATOM 2765 C CA . THR A 1 340 ? -1.167 7.022 12.949 1.00 90.81 340 THR A CA 1
ATOM 2766 C C . THR A 1 340 ? 0.072 7.905 12.849 1.00 90.81 340 THR A C 1
ATOM 2768 O O . THR A 1 340 ? 0.512 8.511 13.831 1.00 90.81 340 THR A O 1
ATOM 2771 N N . GLU A 1 341 ? 0.631 7.972 11.652 1.00 91.00 341 GLU A N 1
ATOM 2772 C CA . GLU A 1 341 ? 1.659 8.923 11.264 1.00 91.00 341 GLU A CA 1
ATOM 2773 C C . GLU A 1 341 ? 1.064 10.128 10.535 1.00 91.00 341 GLU A C 1
ATOM 2775 O O . GLU A 1 341 ? -0.030 10.083 9.971 1.00 91.00 341 GLU A O 1
ATOM 2780 N N . CYS A 1 342 ? 1.846 11.196 10.507 1.00 89.56 342 CYS A N 1
ATOM 2781 C CA . CYS A 1 342 ? 1.589 12.382 9.713 1.00 89.56 342 CYS A CA 1
ATOM 2782 C C . CYS A 1 342 ? 2.957 12.975 9.354 1.00 89.56 342 CYS A C 1
ATOM 2784 O O . CYS A 1 342 ? 3.769 13.287 10.227 1.00 89.56 342 CYS A O 1
ATOM 2786 N N . ASP A 1 343 ? 3.281 13.034 8.072 1.00 87.12 343 ASP A N 1
ATOM 2787 C CA . ASP A 1 343 ? 4.591 13.466 7.575 1.00 87.12 343 ASP A CA 1
ATOM 2788 C C . ASP A 1 343 ? 4.445 13.927 6.126 1.00 87.12 343 ASP A C 1
ATOM 2790 O O . ASP A 1 343 ? 3.407 13.671 5.527 1.00 87.12 343 ASP A O 1
ATOM 2794 N N . ASN A 1 344 ? 5.429 14.628 5.558 1.00 85.00 344 ASN A N 1
ATOM 2795 C CA . ASN A 1 344 ? 5.339 15.159 4.184 1.00 85.00 344 ASN A CA 1
ATOM 2796 C C . ASN A 1 344 ? 4.100 16.062 3.937 1.00 85.00 344 ASN A C 1
ATOM 2798 O O . ASN A 1 344 ? 3.601 16.213 2.829 1.00 85.00 344 ASN A O 1
ATOM 2802 N N . ASN A 1 345 ? 3.60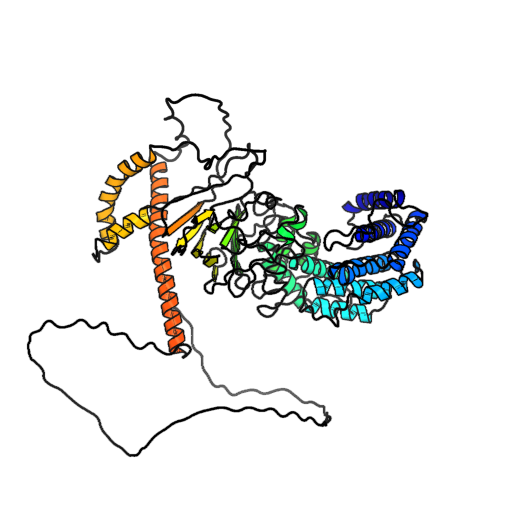1 16.711 4.997 1.00 84.75 345 ASN A N 1
ATOM 2803 C CA . ASN A 1 345 ? 2.325 17.448 5.030 1.00 84.75 345 ASN A CA 1
ATOM 2804 C C . ASN A 1 345 ? 1.062 16.593 4.785 1.00 84.75 345 ASN A C 1
ATOM 2806 O O . ASN A 1 345 ? -0.012 17.158 4.602 1.00 84.75 345 ASN A O 1
ATOM 2810 N N . GLU A 1 346 ? 1.184 15.268 4.844 1.00 87.94 346 GLU A N 1
ATOM 2811 C CA . GLU A 1 346 ? 0.099 14.291 4.735 1.00 87.94 346 GLU A CA 1
ATOM 2812 C C . GLU A 1 346 ? -0.494 13.990 6.131 1.00 87.94 346 GLU A C 1
ATOM 2814 O O . GLU A 1 346 ? 0.223 13.938 7.139 1.00 87.94 346 GLU A O 1
ATOM 2819 N N . ASN A 1 347 ? -1.809 13.772 6.189 1.00 89.81 347 ASN A N 1
ATOM 2820 C CA . ASN A 1 347 ? -2.615 13.397 7.358 1.00 89.81 347 ASN A CA 1
ATOM 2821 C C . ASN A 1 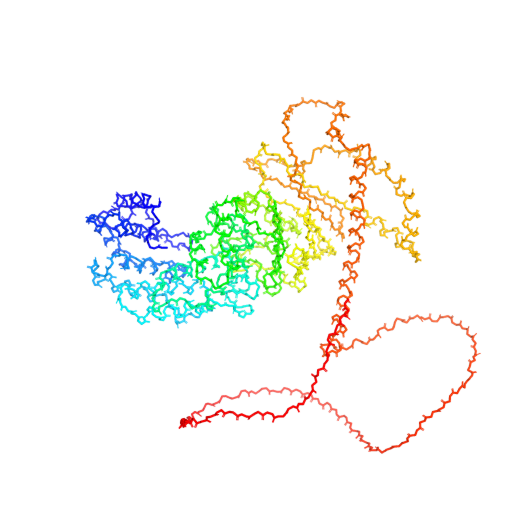347 ? -2.487 14.342 8.570 1.00 89.81 347 ASN A C 1
ATOM 2823 O O . ASN A 1 347 ? -2.428 13.928 9.730 1.00 89.81 347 ASN A O 1
ATOM 2827 N N . LEU A 1 348 ? -2.464 15.652 8.308 1.00 88.50 348 LEU A N 1
ATOM 2828 C CA . LEU A 1 348 ? -2.258 16.686 9.333 1.00 88.50 348 LEU A CA 1
ATOM 2829 C C . LEU A 1 348 ? -3.333 16.736 10.435 1.00 88.50 348 LEU A C 1
ATOM 2831 O O . LEU A 1 348 ? -3.047 17.256 11.513 1.00 88.50 348 LEU A O 1
ATOM 2835 N N . ASN A 1 349 ? -4.528 16.198 10.169 1.00 88.94 349 ASN A N 1
ATOM 2836 C CA . ASN A 1 349 ? -5.687 16.206 11.071 1.00 88.94 349 ASN A CA 1
ATOM 2837 C C . ASN A 1 349 ? -5.961 14.837 11.732 1.00 88.94 349 ASN A C 1
ATOM 2839 O O . ASN A 1 349 ? -6.961 14.687 12.429 1.00 88.94 349 ASN A O 1
ATOM 2843 N N . GLY A 1 350 ? -5.101 13.834 11.518 1.00 90.00 350 GLY A N 1
ATOM 2844 C CA . GLY A 1 350 ? -5.349 12.431 11.875 1.00 90.00 350 GLY A CA 1
ATOM 2845 C C . GLY A 1 350 ? -5.368 12.076 13.369 1.00 90.00 350 GLY A C 1
ATOM 2846 O O . GLY A 1 350 ? -5.256 10.897 13.693 1.00 90.00 350 GLY A O 1
ATOM 2847 N N . GLU A 1 351 ? -5.473 13.047 14.281 1.00 90.81 351 GLU A N 1
ATOM 2848 C CA . GLU A 1 351 ? -5.300 12.857 15.731 1.00 90.81 351 GLU A CA 1
ATOM 2849 C C . GLU A 1 351 ? -6.107 11.678 16.281 1.00 90.81 351 GLU A C 1
ATOM 2851 O O . GLU A 1 351 ? -5.541 10.748 16.847 1.00 90.81 351 GLU A O 1
ATOM 2856 N N . HIS A 1 352 ? -7.415 11.656 16.032 1.00 91.50 352 HIS A N 1
ATOM 2857 C CA . HIS A 1 352 ? -8.312 10.680 16.646 1.00 91.50 352 HIS A CA 1
ATOM 2858 C C . HIS A 1 352 ? -8.420 9.337 15.897 1.00 91.50 352 HIS A C 1
ATOM 2860 O O . HIS A 1 352 ? -9.268 8.509 16.234 1.00 91.50 352 HIS A O 1
ATOM 2866 N N . ILE A 1 353 ? -7.560 9.061 14.901 1.00 91.81 353 ILE A N 1
ATOM 2867 C CA . ILE A 1 353 ? -7.575 7.786 14.145 1.00 91.81 353 ILE A CA 1
ATOM 2868 C C . ILE A 1 353 ? -7.370 6.563 15.070 1.00 91.81 353 ILE A C 1
ATOM 2870 O O . ILE A 1 353 ? -7.825 5.462 14.751 1.00 91.81 353 ILE A O 1
ATOM 2874 N N . GLY A 1 354 ? -6.688 6.736 16.207 1.00 92.06 354 GLY A N 1
ATOM 2875 C CA . GLY A 1 354 ? -6.445 5.678 17.192 1.00 92.06 354 GLY A CA 1
ATOM 2876 C C . GLY A 1 354 ? -7.502 5.526 18.290 1.00 92.06 354 GLY A C 1
ATOM 2877 O O . GLY A 1 354 ? -7.403 4.576 19.064 1.00 92.06 354 GLY A O 1
ATOM 2878 N N . ASP A 1 355 ? -8.487 6.421 18.407 1.00 92.31 355 ASP A N 1
ATOM 2879 C CA . ASP A 1 355 ? -9.294 6.580 19.635 1.00 92.31 355 ASP A CA 1
ATOM 2880 C C . ASP A 1 355 ? -10.503 5.634 19.738 1.00 92.31 355 ASP A C 1
ATOM 2882 O O . ASP A 1 355 ? -11.559 5.972 20.282 1.00 92.31 355 ASP A O 1
ATOM 2886 N N . GLY A 1 356 ? -10.364 4.412 19.218 1.00 93.75 356 GLY A N 1
ATOM 2887 C CA . GLY A 1 356 ? -11.450 3.436 19.141 1.00 93.75 356 GLY A CA 1
ATOM 2888 C C . GLY A 1 356 ? -12.402 3.750 17.988 1.00 93.75 356 GLY A C 1
ATOM 2889 O O . GLY A 1 356 ? -13.612 3.893 18.200 1.00 93.75 356 GLY A O 1
ATOM 2890 N N . VAL A 1 357 ? -11.839 3.891 16.784 1.00 94.69 357 VAL A N 1
ATOM 2891 C CA . VAL A 1 357 ? -12.562 4.166 15.538 1.00 94.69 357 VAL A CA 1
ATOM 2892 C C . VAL A 1 357 ? -13.227 2.892 15.028 1.00 94.69 357 VAL A C 1
ATOM 2894 O O . VAL A 1 357 ? -12.534 1.941 14.672 1.00 94.69 357 VAL A O 1
ATOM 2897 N N . LEU A 1 358 ? -14.559 2.869 14.956 1.00 92.38 358 LEU A N 1
ATOM 2898 C CA . LEU A 1 358 ? -15.350 1.710 14.526 1.00 92.38 358 LEU A CA 1
ATOM 2899 C C . LEU A 1 358 ? -15.952 1.933 13.132 1.00 92.38 358 LEU A C 1
ATOM 2901 O O . LEU A 1 358 ? -17.083 2.394 13.001 1.00 92.38 358 LEU A O 1
ATOM 2905 N N . ASN A 1 359 ? -15.218 1.573 12.083 1.00 91.31 359 ASN A N 1
ATOM 2906 C CA . ASN A 1 359 ? -15.705 1.692 10.708 1.00 91.31 359 ASN A CA 1
ATOM 2907 C C . ASN A 1 359 ? -16.676 0.558 10.361 1.00 91.31 359 ASN A C 1
ATOM 2909 O O . ASN A 1 359 ? -16.424 -0.599 10.701 1.00 91.31 359 ASN A O 1
ATOM 2913 N N . LEU A 1 360 ? -17.776 0.895 9.680 1.00 87.19 360 LEU A N 1
ATOM 2914 C CA . LEU A 1 360 ? -18.898 0.002 9.384 1.00 87.19 360 LEU A CA 1
ATOM 2915 C C . LEU A 1 360 ? -19.202 -0.015 7.885 1.00 87.19 360 LEU A C 1
ATOM 2917 O O . LEU A 1 360 ? -19.817 0.909 7.349 1.00 87.19 360 LEU A O 1
ATOM 2921 N N . TYR A 1 361 ? -18.817 -1.115 7.248 1.00 88.19 361 TYR A N 1
ATOM 2922 C CA . TYR A 1 361 ? -19.057 -1.421 5.845 1.00 88.19 361 TYR A CA 1
ATOM 2923 C C . TYR A 1 361 ? -20.331 -2.264 5.754 1.00 88.19 361 TYR A C 1
ATOM 2925 O O . TYR A 1 361 ? -20.452 -3.302 6.406 1.00 88.19 361 TYR A O 1
ATOM 2933 N N . THR A 1 362 ? -21.311 -1.791 4.995 1.00 82.00 362 THR A N 1
ATOM 2934 C CA . THR A 1 362 ? -22.683 -2.324 4.933 1.00 82.00 362 THR A CA 1
ATOM 2935 C C . THR A 1 362 ? -23.241 -2.390 3.513 1.00 82.00 362 THR A C 1
ATOM 2937 O O . THR A 1 362 ? -24.164 -3.165 3.265 1.00 82.00 362 THR A O 1
ATOM 2940 N N . ARG A 1 363 ? -22.683 -1.619 2.575 1.00 80.38 363 ARG A N 1
ATOM 2941 C CA . ARG A 1 363 ? -22.889 -1.809 1.140 1.00 80.38 363 ARG A CA 1
ATOM 2942 C C . ARG A 1 363 ? -21.958 -2.906 0.659 1.00 80.38 363 ARG A C 1
ATOM 2944 O O . ARG A 1 363 ? -20.759 -2.710 0.528 1.00 80.38 363 ARG A O 1
ATOM 2951 N N . ASP A 1 364 ? -22.541 -4.091 0.520 1.00 85.38 364 ASP A N 1
ATOM 2952 C CA . ASP A 1 364 ? -21.900 -5.272 -0.050 1.00 85.38 364 ASP A CA 1
ATOM 2953 C C . ASP A 1 364 ? -20.473 -5.541 0.473 1.00 85.38 364 ASP A C 1
ATOM 2955 O O . ASP A 1 364 ? -19.524 -5.721 -0.279 1.00 85.38 364 ASP A O 1
ATOM 2959 N N . ALA A 1 365 ? -20.293 -5.560 1.797 1.00 85.50 365 ALA A N 1
ATOM 2960 C CA . ALA A 1 365 ? -18.969 -5.539 2.442 1.00 85.50 365 ALA A CA 1
ATOM 2961 C C . ALA A 1 365 ? -18.026 -6.731 2.124 1.00 85.50 365 ALA A C 1
ATOM 2963 O O . ALA A 1 365 ? -16.908 -6.790 2.645 1.00 85.50 365 ALA A O 1
ATOM 2964 N N . GLN A 1 366 ? -18.480 -7.698 1.322 1.00 90.88 366 GLN A N 1
ATOM 2965 C CA . GLN A 1 366 ? -17.696 -8.827 0.819 1.00 90.88 366 GLN A CA 1
ATOM 2966 C C . GLN A 1 366 ? -17.269 -8.662 -0.649 1.00 90.88 366 GLN A C 1
ATOM 2968 O O . GLN A 1 366 ? -16.233 -9.225 -0.999 1.00 90.88 366 GLN A O 1
ATOM 2973 N N . TYR A 1 367 ? -18.014 -7.907 -1.471 1.00 92.38 367 TYR A N 1
ATOM 2974 C CA . TYR A 1 367 ? -17.797 -7.792 -2.925 1.00 92.38 367 TYR A CA 1
ATOM 2975 C C . TYR A 1 367 ? -17.987 -6.369 -3.501 1.00 92.38 367 TYR A C 1
ATOM 2977 O O . TYR A 1 367 ? -17.888 -6.212 -4.709 1.00 92.38 367 TYR A O 1
ATOM 2985 N N . GLY A 1 368 ? -18.240 -5.335 -2.692 1.00 88.19 368 GLY A N 1
ATOM 2986 C CA . GLY A 1 368 ? -18.406 -3.934 -3.123 1.00 88.19 368 GLY A CA 1
ATOM 2987 C C . GLY A 1 368 ? -17.103 -3.122 -3.147 1.00 88.19 368 GLY A C 1
ATOM 2988 O O . GLY A 1 368 ? -16.011 -3.686 -3.071 1.00 88.19 368 GLY A O 1
ATOM 2989 N N . SER A 1 369 ? -17.208 -1.791 -3.209 1.00 87.06 369 SER A N 1
ATOM 2990 C CA . SER A 1 369 ? -16.052 -0.870 -3.257 1.00 87.06 369 SER A CA 1
ATOM 2991 C C . SER A 1 369 ? -15.867 -0.034 -1.981 1.00 87.06 369 SER A C 1
ATOM 2993 O O . SER A 1 369 ? -15.089 0.914 -1.964 1.00 87.06 369 SER A O 1
ATOM 2995 N N . GLY A 1 370 ? -16.578 -0.354 -0.892 1.00 86.75 370 GLY A N 1
ATOM 2996 C CA . GLY A 1 370 ? -16.437 0.342 0.396 1.00 86.75 370 GLY A CA 1
ATOM 2997 C C . GLY A 1 370 ? -16.866 1.813 0.347 1.00 86.75 370 GLY A C 1
ATOM 2998 O O . GLY A 1 370 ? -16.280 2.672 1.012 1.00 86.75 370 GLY A O 1
ATOM 2999 N N . GLU A 1 371 ? -17.924 2.089 -0.413 1.00 82.75 371 GLU A N 1
ATOM 3000 C CA . GLU A 1 371 ? -18.402 3.416 -0.805 1.00 82.75 371 GLU A CA 1
ATOM 3001 C C . GLU A 1 371 ? -18.793 4.293 0.405 1.00 82.75 371 GLU A C 1
ATOM 3003 O O . GLU A 1 371 ? -19.039 5.490 0.273 1.00 82.75 371 GLU A O 1
ATOM 3008 N N . GLU A 1 372 ? -18.926 3.722 1.612 1.00 81.19 372 GLU A N 1
ATOM 3009 C CA . GLU A 1 372 ? -19.141 4.424 2.891 1.00 81.19 372 GLU A CA 1
ATOM 3010 C C . GLU A 1 372 ? -18.059 5.463 3.197 1.00 81.19 372 GLU A C 1
ATOM 3012 O O . GLU A 1 372 ? -18.352 6.453 3.873 1.00 81.19 372 GLU A O 1
ATOM 3017 N N . TYR A 1 373 ? -16.837 5.241 2.713 1.00 83.75 373 TYR A N 1
ATOM 3018 C CA . TYR A 1 373 ? -15.665 6.050 3.050 1.00 83.75 373 TYR A CA 1
ATOM 3019 C C . TYR A 1 373 ? -14.886 6.544 1.824 1.00 83.75 373 TYR A C 1
ATOM 3021 O O . TYR A 1 373 ? -13.862 7.208 1.979 1.00 83.75 373 TYR A O 1
ATOM 3029 N N . GLU A 1 374 ? -15.372 6.261 0.614 1.00 81.69 374 GLU A N 1
ATOM 3030 C CA . GLU A 1 374 ? -14.743 6.703 -0.630 1.00 81.69 374 GLU A CA 1
ATOM 3031 C C . GLU A 1 374 ? -14.591 8.234 -0.659 1.00 81.69 374 GLU A C 1
ATOM 3033 O O . GLU A 1 374 ? -15.570 8.974 -0.592 1.00 81.69 374 GLU A O 1
ATOM 3038 N N . ASN A 1 375 ? -13.345 8.712 -0.761 1.00 77.38 375 ASN A N 1
ATOM 3039 C CA . ASN A 1 375 ? -12.978 10.132 -0.857 1.00 77.38 375 ASN A CA 1
ATOM 3040 C C . ASN A 1 375 ? -13.565 11.048 0.249 1.00 77.38 375 ASN A C 1
ATOM 3042 O O . ASN A 1 375 ? -13.579 12.271 0.097 1.00 77.38 375 ASN A O 1
ATOM 3046 N N . ILE A 1 376 ? -14.016 10.494 1.386 1.00 80.25 376 ILE A N 1
ATOM 3047 C CA . ILE A 1 376 ? -14.690 11.270 2.442 1.00 80.25 376 ILE A CA 1
ATOM 3048 C C . ILE A 1 376 ? -13.735 12.198 3.211 1.00 80.25 376 ILE A C 1
ATOM 3050 O O . ILE A 1 376 ? -14.172 13.203 3.759 1.00 80.25 376 ILE A O 1
ATOM 3054 N N . PHE A 1 377 ? -12.434 11.900 3.252 1.00 83.44 377 PHE A N 1
ATOM 3055 C CA . PHE A 1 377 ? -11.470 12.501 4.190 1.00 83.44 377 PHE A CA 1
ATOM 3056 C C . PHE A 1 377 ? -11.254 14.016 4.030 1.00 83.44 377 PHE A C 1
ATOM 3058 O O . PHE A 1 377 ? -10.899 14.687 4.997 1.00 83.44 377 PHE A O 1
ATOM 3065 N N . ALA A 1 378 ? -11.544 14.572 2.848 1.00 79.56 378 ALA A N 1
ATOM 3066 C CA . ALA A 1 378 ? -11.549 16.019 2.607 1.00 79.56 378 ALA A CA 1
ATOM 3067 C C . ALA A 1 378 ? -12.804 16.737 3.156 1.00 79.56 378 ALA A C 1
ATOM 3069 O O . ALA A 1 378 ? -12.800 17.957 3.305 1.00 79.56 378 ALA A O 1
ATOM 3070 N N . LEU A 1 379 ? -13.878 15.989 3.435 1.00 79.44 379 LEU A N 1
ATOM 3071 C CA . LEU A 1 379 ? -15.158 16.465 3.978 1.00 79.44 379 LEU A CA 1
ATOM 3072 C C . LEU A 1 379 ? -15.406 15.996 5.423 1.00 79.44 379 LEU A C 1
ATOM 3074 O O . LEU A 1 379 ? -16.345 16.462 6.065 1.00 79.44 379 LEU A O 1
ATOM 3078 N N . LEU A 1 380 ? -14.604 15.050 5.914 1.00 80.69 380 LEU A N 1
ATOM 3079 C CA . LEU A 1 380 ? -14.732 14.445 7.232 1.00 80.69 380 LEU A CA 1
ATOM 3080 C C . LEU A 1 380 ? -14.359 15.457 8.322 1.00 80.69 380 LEU A C 1
ATOM 3082 O O . LEU A 1 380 ? -13.241 15.975 8.336 1.00 80.69 380 LEU A O 1
ATOM 3086 N N . ASP A 1 381 ? -15.260 15.693 9.275 1.00 85.06 381 ASP A N 1
ATOM 3087 C CA . ASP A 1 381 ? -14.874 16.315 10.539 1.00 85.06 381 ASP A CA 1
ATOM 3088 C C . ASP A 1 381 ? -14.102 15.283 11.375 1.00 85.06 381 ASP A C 1
ATOM 3090 O O . ASP A 1 381 ? -14.624 14.266 11.838 1.00 85.06 381 ASP A O 1
ATOM 3094 N N . TRP A 1 382 ? -12.812 15.556 11.550 1.00 87.44 382 TRP A N 1
ATOM 3095 C CA . TRP A 1 382 ? -11.860 14.693 12.240 1.00 87.44 382 TRP A CA 1
ATOM 3096 C C . TRP A 1 382 ? -12.139 14.554 13.748 1.00 87.44 382 TRP A C 1
ATOM 3098 O O . TRP A 1 382 ? -11.579 13.664 14.385 1.00 87.44 382 TRP A O 1
ATOM 3108 N N . LYS A 1 383 ? -13.051 15.358 14.314 1.00 86.31 383 LYS A N 1
ATOM 3109 C CA . LYS A 1 383 ? -13.577 15.198 15.682 1.00 86.31 383 LYS A CA 1
ATOM 3110 C C . LYS A 1 383 ? -14.888 14.405 15.751 1.00 86.31 383 LYS A C 1
ATOM 3112 O O . LYS A 1 383 ? -15.342 14.065 16.843 1.00 86.31 383 LYS A O 1
ATOM 3117 N N . THR A 1 384 ? -15.485 14.033 14.617 1.00 84.19 384 THR A N 1
ATOM 3118 C CA . THR A 1 384 ? -16.720 13.226 14.558 1.00 84.19 384 THR A CA 1
ATOM 3119 C C . THR A 1 384 ? -16.534 11.883 13.847 1.00 84.19 384 THR A C 1
ATOM 3121 O O . THR A 1 384 ? -17.474 11.288 13.330 1.00 84.19 384 THR A O 1
ATOM 3124 N N . ILE A 1 385 ? -15.321 11.332 13.869 1.00 86.06 385 ILE A N 1
ATOM 3125 C CA . ILE A 1 385 ? -15.011 10.017 13.288 1.00 86.06 385 ILE A CA 1
ATOM 3126 C C . ILE A 1 385 ? -15.858 8.898 13.941 1.00 86.06 385 ILE A C 1
ATOM 3128 O O . ILE A 1 385 ? -16.236 8.970 15.111 1.00 86.06 385 ILE A O 1
ATOM 3132 N N . ASN A 1 386 ? -16.165 7.831 13.190 1.00 81.81 386 ASN A N 1
ATOM 3133 C CA . ASN A 1 386 ? -16.989 6.712 13.664 1.00 81.81 386 ASN A CA 1
ATOM 3134 C C . ASN A 1 386 ? -16.540 6.165 15.025 1.00 81.81 386 ASN A C 1
ATOM 3136 O O . ASN A 1 386 ? -15.449 5.619 15.160 1.00 81.81 386 ASN A O 1
ATOM 3140 N N . GLY A 1 387 ? -17.420 6.223 16.018 1.00 80.31 387 GLY A N 1
ATOM 3141 C CA . GLY A 1 387 ? -17.226 5.609 17.322 1.00 80.31 387 GLY A CA 1
ATOM 3142 C C . GLY A 1 387 ? -16.430 6.432 18.335 1.00 80.31 387 GLY A C 1
ATOM 3143 O O . GLY A 1 387 ? -16.548 6.112 19.514 1.00 80.31 387 GLY A O 1
ATOM 3144 N N . ILE A 1 388 ? -15.637 7.444 17.964 1.00 86.19 388 ILE A N 1
ATOM 3145 C CA . ILE A 1 388 ? -14.742 8.120 18.928 1.00 86.19 388 ILE A CA 1
ATOM 3146 C C . ILE A 1 388 ? -15.512 8.927 19.982 1.00 86.19 388 ILE A C 1
ATOM 3148 O O . ILE A 1 388 ? -16.664 9.314 19.775 1.00 86.19 388 ILE A O 1
ATOM 3152 N N . THR A 1 389 ? -14.871 9.180 21.126 1.00 80.94 389 THR A N 1
ATOM 3153 C CA . THR A 1 389 ? -15.317 10.181 22.110 1.00 80.94 389 THR A CA 1
ATOM 3154 C C . THR A 1 389 ? -14.237 11.244 22.241 1.00 80.94 389 THR A C 1
ATOM 3156 O O . THR A 1 389 ? -13.072 10.878 22.345 1.00 80.94 389 THR A O 1
ATOM 3159 N N . VAL A 1 390 ? -14.619 12.522 22.207 1.00 85.19 390 VAL A N 1
ATOM 3160 C CA . VAL A 1 390 ? -13.700 13.673 22.158 1.00 85.19 390 VAL A CA 1
ATOM 3161 C C . VAL A 1 390 ? -14.206 14.863 22.969 1.00 85.19 390 VAL A C 1
ATOM 3163 O O . VAL A 1 390 ? -15.408 15.003 23.216 1.00 85.19 390 VAL A O 1
ATOM 3166 N N . GLU A 1 391 ? -13.278 15.760 23.288 1.00 85.12 391 GLU A N 1
ATOM 3167 C CA . GLU A 1 391 ? -13.525 17.157 23.647 1.00 85.12 391 GLU A CA 1
ATOM 3168 C C . GLU A 1 391 ? -13.869 17.955 22.371 1.00 85.12 391 GLU A C 1
ATOM 3170 O O . GLU A 1 391 ? -12.996 18.383 21.617 1.00 85.12 391 GLU A O 1
ATOM 3175 N N . ALA A 1 392 ? -15.160 18.112 22.068 1.00 78.62 392 ALA A N 1
ATOM 3176 C CA . ALA A 1 392 ? -15.631 18.615 20.774 1.00 78.62 392 ALA A CA 1
ATOM 3177 C C . ALA A 1 392 ? -15.318 20.101 20.518 1.00 78.62 392 ALA A C 1
ATOM 3179 O O . ALA A 1 392 ? -15.248 20.522 19.362 1.00 78.62 392 ALA A O 1
ATOM 3180 N N . ASP A 1 393 ? -15.108 20.901 21.560 1.00 82.38 393 ASP A N 1
ATOM 3181 C CA . ASP A 1 393 ? -14.690 22.305 21.498 1.00 82.38 393 ASP A CA 1
ATOM 3182 C C . ASP A 1 393 ? -13.162 22.497 21.567 1.00 82.38 393 ASP A C 1
ATOM 3184 O O . ASP A 1 393 ? -12.669 23.567 21.200 1.00 82.38 393 ASP A O 1
ATOM 3188 N N . THR A 1 394 ? -12.398 21.455 21.909 1.00 87.62 394 THR A N 1
ATOM 3189 C CA . THR A 1 394 ? -10.929 21.481 21.872 1.00 87.62 394 THR A CA 1
ATOM 3190 C C . THR A 1 394 ? -10.421 21.465 20.410 1.00 87.62 394 THR A C 1
ATOM 3192 O O . THR A 1 394 ? -10.966 20.745 19.562 1.00 87.62 394 THR A O 1
ATOM 3195 N N . PRO A 1 395 ? -9.433 22.304 20.030 1.00 90.31 395 PRO A N 1
ATOM 3196 C CA . PRO A 1 395 ? -8.800 22.253 18.709 1.00 90.31 395 PRO A CA 1
ATOM 3197 C C . PRO A 1 395 ? -7.877 21.039 18.556 1.00 90.31 395 PRO A C 1
ATOM 3199 O O . PRO A 1 395 ? -7.149 20.712 19.490 1.00 90.31 395 PRO A O 1
ATOM 3202 N N . LEU A 1 396 ? -7.838 20.454 17.354 1.00 89.12 396 LEU A N 1
ATOM 3203 C CA . LEU A 1 396 ? -6.924 19.355 17.023 1.00 89.12 396 LEU A CA 1
ATOM 3204 C C . LEU A 1 396 ? -5.454 19.745 17.249 1.00 89.12 396 LEU A C 1
ATOM 3206 O O . LEU A 1 396 ? -5.022 20.854 16.903 1.00 89.12 396 LEU A O 1
ATOM 3210 N N . VAL A 1 397 ? -4.664 18.802 17.755 1.00 85.88 397 VAL A N 1
ATOM 3211 C CA . VAL A 1 397 ? -3.211 18.902 17.856 1.00 85.88 397 VAL A CA 1
ATOM 3212 C C . VAL A 1 397 ? -2.611 18.957 16.457 1.00 85.88 397 VAL A C 1
ATOM 3214 O O . VAL A 1 397 ? -2.681 18.016 15.668 1.00 85.88 397 VAL A O 1
ATOM 3217 N N . ARG A 1 398 ? -1.938 20.069 16.156 1.00 75.56 398 ARG A N 1
ATOM 3218 C CA . ARG A 1 398 ? -1.202 20.222 14.902 1.00 75.56 398 ARG A CA 1
ATOM 3219 C C . ARG A 1 398 ? -0.065 19.200 14.826 1.00 75.56 398 ARG A C 1
ATOM 3221 O O . ARG A 1 398 ? 0.885 19.271 15.606 1.00 75.56 398 ARG A O 1
ATOM 3228 N N . CYS A 1 399 ? -0.109 18.332 13.818 1.00 79.31 399 CYS A N 1
ATOM 3229 C CA . CYS A 1 399 ? 1.008 17.459 13.475 1.00 79.31 399 CYS A CA 1
ATOM 3230 C C . CYS A 1 399 ? 2.325 18.235 13.265 1.00 79.31 399 CYS A C 1
ATOM 3232 O O . CYS A 1 399 ? 2.356 19.259 12.574 1.00 79.31 399 CYS A O 1
ATOM 3234 N N . ASN A 1 400 ? 3.433 17.697 13.786 1.00 68.62 400 ASN A N 1
ATOM 3235 C CA . ASN A 1 400 ? 4.785 18.168 13.491 1.00 68.62 400 ASN A CA 1
ATOM 3236 C C . ASN A 1 400 ? 5.729 16.989 13.181 1.00 68.62 400 ASN A C 1
ATOM 3238 O O . ASN A 1 400 ? 6.444 16.527 14.064 1.00 68.62 400 ASN A O 1
ATOM 3242 N N . ARG A 1 401 ? 5.708 16.534 11.918 1.00 66.44 401 ARG A N 1
ATOM 3243 C CA . ARG A 1 401 ? 6.609 15.539 11.291 1.00 66.44 401 ARG A CA 1
ATOM 3244 C C . ARG A 1 401 ? 6.856 14.253 12.093 1.00 66.44 401 ARG A C 1
ATOM 3246 O O . ARG A 1 401 ? 7.790 14.148 12.886 1.00 66.44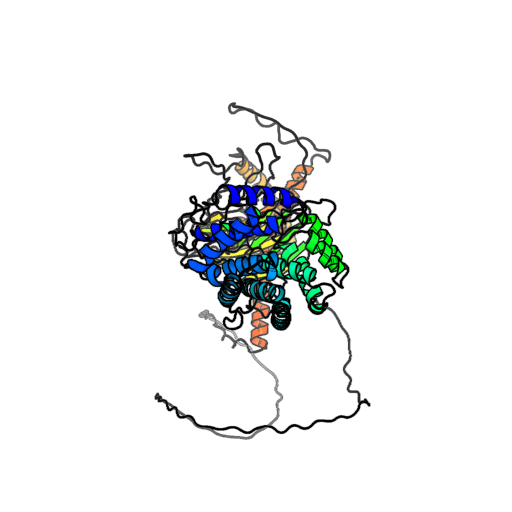 401 ARG A O 1
ATOM 3253 N N . GLY A 1 402 ? 6.059 13.237 11.789 1.00 65.12 402 GLY A N 1
ATOM 3254 C CA . GLY A 1 402 ? 6.304 11.836 12.116 1.00 65.12 402 GLY A CA 1
ATOM 3255 C C . GLY A 1 402 ? 5.142 11.194 12.863 1.00 65.12 402 GLY A C 1
ATOM 3256 O O . GLY A 1 402 ? 4.647 10.152 12.440 1.00 65.12 402 GLY A O 1
ATOM 3257 N N . LYS A 1 403 ? 4.704 11.787 13.982 1.00 66.62 403 LYS A N 1
ATOM 3258 C CA . LYS A 1 403 ? 3.653 11.226 14.852 1.00 66.62 403 LYS A CA 1
ATOM 3259 C C . LYS A 1 403 ? 2.823 12.326 15.506 1.00 66.62 403 LYS A C 1
ATOM 3261 O O . LYS A 1 403 ? 3.360 13.367 15.882 1.00 66.62 403 LYS A O 1
ATOM 3266 N N . LEU A 1 404 ? 1.536 12.054 15.702 1.00 73.38 404 LEU A N 1
ATOM 3267 C CA . LEU A 1 404 ? 0.667 12.844 16.576 1.00 73.38 404 LEU A CA 1
ATOM 3268 C C . LEU A 1 404 ? 0.928 12.484 18.047 1.00 73.38 404 LEU A C 1
ATOM 3270 O O . LEU A 1 404 ? 1.282 11.348 18.371 1.00 73.38 404 LEU A O 1
ATOM 3274 N N . ALA A 1 405 ? 0.793 13.468 18.937 1.00 68.31 405 ALA A N 1
ATOM 3275 C CA . ALA A 1 405 ? 1.130 13.343 20.355 1.00 68.31 405 ALA A CA 1
ATOM 3276 C C . ALA A 1 405 ? -0.012 12.694 21.161 1.00 68.31 405 ALA A C 1
ATOM 3278 O O . ALA A 1 405 ? -0.648 13.342 21.986 1.00 68.31 405 ALA A O 1
ATOM 3279 N N . MET A 1 406 ? -0.274 11.413 20.901 1.00 75.38 406 MET A N 1
ATOM 3280 C CA . MET A 1 406 ? -1.350 10.659 21.554 1.00 75.38 406 MET A CA 1
ATOM 3281 C C . MET A 1 406 ? -0.945 10.113 22.932 1.00 75.38 406 MET A C 1
ATOM 3283 O O . MET A 1 406 ? 0.220 9.778 23.172 1.00 75.38 406 MET A O 1
ATOM 3287 N N . LEU A 1 407 ? -1.916 10.018 23.847 1.00 83.19 407 LEU A N 1
ATOM 3288 C CA . LEU A 1 407 ? -1.696 9.554 25.217 1.00 83.19 407 LEU A CA 1
ATOM 3289 C C . LEU A 1 407 ? -1.823 8.030 25.305 1.00 83.19 407 LEU A C 1
ATOM 3291 O O . LEU A 1 407 ? -2.908 7.463 25.397 1.00 83.19 407 LEU A O 1
ATOM 3295 N N . ASN A 1 408 ? -0.673 7.366 25.335 1.00 84.19 408 ASN A N 1
ATOM 3296 C CA . ASN A 1 408 ? -0.584 5.913 25.401 1.00 84.19 408 ASN A CA 1
ATOM 3297 C C . ASN A 1 408 ? -1.195 5.326 26.686 1.00 84.19 408 ASN A C 1
ATOM 3299 O O . ASN A 1 408 ? -0.672 5.525 27.785 1.00 84.19 408 ASN A O 1
ATOM 3303 N N . THR A 1 409 ? -2.224 4.495 26.534 1.00 91.00 409 THR A N 1
ATOM 3304 C CA . THR A 1 409 ? -2.805 3.687 27.615 1.00 91.00 409 THR A CA 1
ATOM 3305 C C . THR A 1 409 ? -2.257 2.254 27.610 1.00 91.00 409 THR A C 1
ATOM 3307 O O . THR A 1 409 ? -1.645 1.796 26.639 1.00 91.00 409 THR A O 1
ATOM 3310 N N . THR A 1 410 ? -2.429 1.532 28.724 1.00 92.69 410 THR A N 1
ATOM 3311 C CA . THR A 1 410 ? -1.887 0.171 28.909 1.00 92.69 410 THR A CA 1
ATOM 3312 C C . THR A 1 410 ? -2.915 -0.941 28.712 1.00 92.69 410 THR A C 1
ATOM 3314 O O . THR A 1 410 ? -2.548 -2.022 28.243 1.00 92.69 410 THR A O 1
ATOM 3317 N N . PHE A 1 411 ? -4.188 -0.695 29.036 1.00 95.06 411 PHE A N 1
ATOM 3318 C CA . PHE A 1 411 ? -5.254 -1.694 28.968 1.00 95.06 411 PHE A CA 1
ATOM 3319 C C . PHE A 1 411 ? -6.028 -1.602 27.647 1.00 95.06 411 PHE A C 1
ATOM 3321 O O . PHE A 1 411 ? -7.093 -0.997 27.550 1.00 95.06 411 PHE A O 1
ATOM 3328 N N . VAL A 1 412 ? -5.457 -2.206 26.608 1.00 96.62 412 VAL A N 1
ATOM 3329 C CA . VAL A 1 412 ? -6.020 -2.239 25.252 1.00 96.62 412 VAL A CA 1
ATOM 3330 C C . VAL A 1 412 ? -5.796 -3.623 24.664 1.00 96.62 412 VAL A C 1
ATOM 3332 O O . VAL A 1 412 ? -4.742 -4.218 24.901 1.00 96.62 412 VAL A O 1
ATOM 3335 N N . GLY A 1 413 ? -6.767 -4.136 23.914 1.00 96.94 413 GLY A N 1
ATOM 3336 C CA . GLY A 1 413 ? -6.677 -5.419 23.224 1.00 96.94 413 GLY A CA 1
ATOM 3337 C C . GLY A 1 413 ? -8.054 -6.031 22.985 1.00 96.94 413 GLY A C 1
ATOM 3338 O O . GLY A 1 413 ? -9.067 -5.334 22.933 1.00 96.94 413 GLY A O 1
ATOM 3339 N N . GLY A 1 414 ? -8.109 -7.352 22.858 1.00 97.06 414 GLY A N 1
ATOM 3340 C CA . GLY A 1 414 ? -9.353 -8.060 22.605 1.00 97.06 414 GLY A CA 1
ATOM 3341 C C . GLY A 1 414 ? -9.210 -9.575 22.647 1.00 97.06 414 GLY A C 1
ATOM 3342 O O . GLY A 1 414 ? -8.114 -10.131 22.703 1.00 97.06 414 GLY A O 1
ATOM 3343 N N . VAL A 1 415 ? -10.357 -10.242 22.610 1.00 96.69 415 VAL A N 1
ATOM 3344 C CA . VAL A 1 415 ? -10.495 -11.696 22.527 1.00 96.69 415 VAL A CA 1
ATOM 3345 C C . VAL A 1 415 ? -11.352 -12.055 21.319 1.00 96.69 415 VAL A C 1
ATOM 3347 O O . VAL A 1 415 ? -12.279 -11.325 20.953 1.00 96.69 415 VAL A O 1
ATOM 3350 N N . SER A 1 416 ? -11.039 -13.189 20.701 1.00 97.81 416 SER A N 1
ATOM 3351 C CA . SER A 1 416 ? -11.780 -13.758 19.583 1.00 97.81 416 SER A CA 1
ATOM 3352 C C . SER A 1 416 ? -11.737 -15.282 19.650 1.00 97.81 416 SER A C 1
ATOM 3354 O O . SER A 1 416 ? -10.697 -15.846 19.985 1.00 97.81 416 SER A O 1
ATOM 3356 N N . ASP A 1 417 ? -12.846 -15.936 19.307 1.00 97.25 417 ASP A N 1
ATOM 3357 C CA . ASP A 1 417 ? -12.913 -17.388 19.077 1.00 97.25 417 ASP A CA 1
ATOM 3358 C C . ASP A 1 417 ? -12.855 -17.750 17.575 1.00 97.25 417 ASP A C 1
ATOM 3360 O O . ASP A 1 417 ? -13.022 -18.909 17.199 1.00 97.25 417 ASP A O 1
ATOM 3364 N N . GLY A 1 418 ? -12.617 -16.755 16.710 1.00 96.88 418 GLY A N 1
ATOM 3365 C CA . GLY A 1 418 ? -12.682 -16.866 15.251 1.00 96.88 418 GLY A CA 1
ATOM 3366 C C . GLY A 1 418 ? -14.046 -16.498 14.654 1.00 96.88 418 GLY A C 1
ATOM 3367 O O . GLY A 1 418 ? -14.132 -16.242 13.454 1.00 96.88 418 GLY A O 1
ATOM 3368 N N . HIS A 1 419 ? -15.111 -16.407 15.457 1.00 96.25 419 HIS A N 1
ATOM 3369 C CA . HIS A 1 419 ? -16.475 -16.139 14.993 1.00 96.25 419 HIS A CA 1
ATOM 3370 C C . HIS A 1 419 ? -17.125 -14.934 15.693 1.00 96.25 419 HIS A C 1
ATOM 3372 O O . HIS A 1 419 ? -17.644 -14.032 15.023 1.00 96.25 419 HIS A O 1
ATOM 3378 N N . TYR A 1 420 ? -17.039 -14.883 17.019 1.00 94.38 420 TYR A N 1
ATOM 3379 C CA . TYR A 1 420 ? -17.399 -13.766 17.887 1.00 94.38 420 TYR A CA 1
ATOM 3380 C C . TYR A 1 420 ? -16.145 -13.157 18.525 1.00 94.38 420 TYR A C 1
ATOM 3382 O O . TYR A 1 420 ? -15.037 -13.693 18.437 1.00 94.38 420 TYR A O 1
ATOM 3390 N N . GLY A 1 421 ? -16.305 -12.010 19.182 1.00 94.56 421 GLY A N 1
ATOM 3391 C CA . GLY A 1 421 ? -15.206 -11.412 19.928 1.00 94.56 421 GLY A CA 1
ATOM 3392 C C . GLY A 1 421 ? -15.611 -10.227 20.785 1.00 94.56 421 GLY A C 1
ATOM 3393 O O . GLY A 1 421 ? -16.757 -9.771 20.776 1.00 94.56 421 GLY A O 1
ATOM 3394 N N . THR A 1 422 ? -14.648 -9.727 21.547 1.00 95.06 422 THR A N 1
ATOM 3395 C CA . THR A 1 422 ? -14.774 -8.496 22.328 1.00 95.06 422 THR A CA 1
ATOM 3396 C C . THR A 1 422 ? -13.467 -7.717 22.268 1.00 95.06 422 THR A C 1
ATOM 3398 O O . THR A 1 422 ? -12.414 -8.308 22.489 1.00 95.06 422 THR A O 1
ATOM 3401 N N . ALA A 1 423 ? -13.546 -6.414 22.008 1.00 97.38 423 ALA A N 1
ATOM 3402 C CA . ALA A 1 423 ? -12.437 -5.471 22.126 1.00 97.38 423 ALA A CA 1
ATOM 3403 C C . ALA A 1 423 ? -12.581 -4.636 23.403 1.00 97.38 423 ALA A C 1
ATOM 3405 O O . ALA A 1 423 ? -13.704 -4.373 23.847 1.00 97.38 423 ALA A O 1
ATOM 3406 N N . ILE A 1 424 ? -11.460 -4.191 23.965 1.00 95.25 424 ILE A N 1
ATOM 3407 C CA . ILE A 1 424 ? -11.398 -3.303 25.128 1.00 95.25 424 ILE A CA 1
ATOM 3408 C C . ILE A 1 424 ? -10.301 -2.262 24.896 1.00 95.25 424 ILE A C 1
ATOM 3410 O O . ILE A 1 424 ? -9.220 -2.601 24.418 1.00 95.25 424 ILE A O 1
ATOM 3414 N N . MET A 1 425 ? -10.572 -1.013 25.266 1.00 94.69 425 MET A N 1
ATOM 3415 C CA . MET A 1 425 ? -9.615 0.087 25.221 1.00 94.69 425 MET A CA 1
ATOM 3416 C C . MET A 1 425 ? -9.873 1.055 26.377 1.00 94.69 425 MET A C 1
ATOM 3418 O O . MET A 1 425 ? -10.937 1.669 26.447 1.00 94.69 425 MET A O 1
ATOM 3422 N N . ASP A 1 426 ? -8.886 1.244 27.246 1.00 92.44 426 ASP A N 1
ATOM 3423 C CA . ASP A 1 426 ? -8.763 2.495 27.992 1.00 92.44 426 ASP A CA 1
ATOM 3424 C C . ASP A 1 426 ? -8.322 3.581 26.991 1.00 92.44 426 ASP A C 1
ATOM 3426 O O . ASP A 1 426 ? -7.326 3.417 26.287 1.00 92.44 426 ASP A O 1
ATOM 3430 N N . THR A 1 427 ? -9.076 4.670 26.883 1.00 86.69 427 THR A N 1
ATOM 3431 C CA . THR A 1 427 ? -8.816 5.809 25.991 1.00 86.69 427 THR A CA 1
ATOM 3432 C C . THR A 1 427 ? -8.368 7.005 26.817 1.00 86.69 427 THR A C 1
ATOM 3434 O O . THR A 1 427 ? -8.977 7.297 27.847 1.00 86.69 427 THR A O 1
ATOM 3437 N N . ALA A 1 428 ? -7.339 7.707 2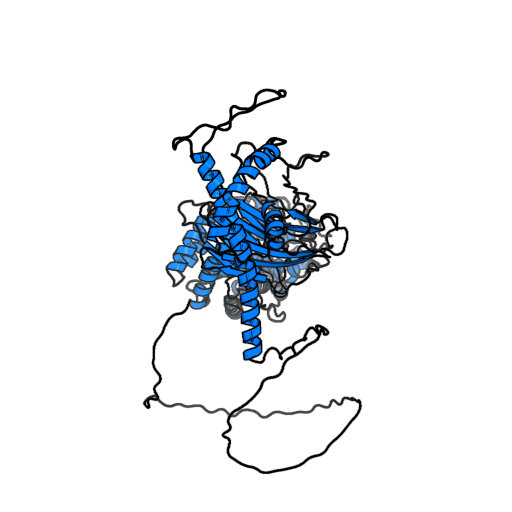6.345 1.00 88.88 428 ALA A N 1
ATOM 3438 C CA . ALA A 1 428 ? -6.916 8.999 26.862 1.00 88.88 428 ALA A CA 1
ATOM 3439 C C . ALA A 1 428 ? -6.609 9.930 25.680 1.00 88.88 428 ALA A C 1
ATOM 3441 O O . ALA A 1 428 ? -5.834 9.568 24.798 1.00 88.88 428 ALA A O 1
ATOM 3442 N N . ALA A 1 429 ? -7.209 11.117 25.663 1.00 87.38 429 ALA A N 1
ATOM 3443 C CA . ALA A 1 429 ? -6.956 12.158 24.670 1.00 87.38 429 ALA A CA 1
ATOM 3444 C C . ALA A 1 429 ? -7.146 13.515 25.354 1.00 87.38 429 ALA A C 1
ATOM 3446 O O . ALA A 1 429 ? -8.165 13.717 26.001 1.00 87.38 429 ALA A O 1
ATOM 3447 N N . HIS A 1 430 ? -6.172 14.424 25.249 1.00 88.69 430 HIS A N 1
ATOM 3448 C CA . HIS A 1 430 ? -6.149 15.682 26.011 1.00 88.69 430 HIS A CA 1
ATOM 3449 C C . HIS A 1 430 ? -6.409 15.477 27.527 1.00 88.69 430 HIS A C 1
ATOM 3451 O O . HIS A 1 430 ? -5.523 14.984 28.227 1.00 88.69 430 HIS A O 1
ATOM 3457 N N . ASN A 1 431 ? -7.586 15.858 28.033 1.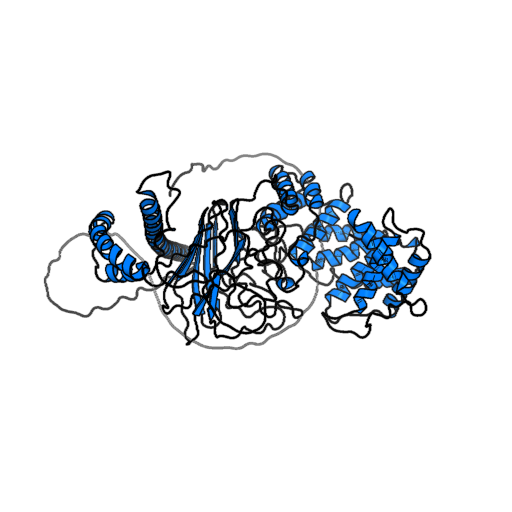00 88.94 431 ASN A N 1
ATOM 3458 C CA . ASN A 1 431 ? -8.036 15.716 29.423 1.00 88.94 431 ASN A CA 1
ATOM 3459 C C . ASN A 1 431 ? -9.087 14.605 29.588 1.00 88.94 431 ASN A C 1
ATOM 3461 O O . ASN A 1 431 ? -9.296 14.123 30.705 1.00 88.94 431 ASN A O 1
ATOM 3465 N N . LEU A 1 432 ? -9.724 14.197 28.490 1.00 84.88 432 LEU A N 1
ATOM 3466 C CA . LEU A 1 432 ? -10.667 13.093 28.422 1.00 84.88 432 LEU A CA 1
ATOM 3467 C C . LEU A 1 432 ? -9.988 11.743 28.701 1.00 84.88 432 LEU A C 1
ATOM 3469 O O . LEU A 1 432 ? -9.076 11.309 27.993 1.00 84.88 432 LEU A O 1
ATOM 3473 N N . MET A 1 433 ? -10.537 11.018 29.672 1.00 85.50 433 MET A N 1
ATOM 3474 C CA . MET A 1 433 ? -10.320 9.590 29.892 1.00 85.50 433 MET A CA 1
ATOM 3475 C C . MET A 1 433 ? -11.640 8.829 29.735 1.00 85.50 433 MET A C 1
ATOM 3477 O O . MET A 1 433 ? -12.696 9.311 30.142 1.00 85.50 433 MET A O 1
ATOM 3481 N N . ALA A 1 434 ? -11.601 7.621 29.172 1.00 81.25 434 ALA A N 1
ATOM 3482 C CA . ALA A 1 434 ? -12.768 6.741 29.090 1.00 81.25 434 ALA A CA 1
ATOM 3483 C C . ALA A 1 434 ? -12.367 5.262 29.049 1.00 81.25 434 ALA A C 1
ATOM 3485 O O . ALA A 1 434 ? -11.327 4.910 28.504 1.00 81.25 434 ALA A O 1
ATOM 3486 N N . LYS A 1 435 ? -13.227 4.371 29.553 1.00 82.81 435 LYS A N 1
ATOM 3487 C CA . LYS A 1 435 ? -13.079 2.914 29.409 1.00 82.81 435 LYS A CA 1
ATOM 3488 C C . LYS A 1 435 ? -14.087 2.405 28.397 1.00 82.81 435 LYS A C 1
ATOM 3490 O O . LYS A 1 435 ? -15.292 2.587 28.580 1.00 82.81 435 LYS A O 1
ATOM 3495 N N . ARG A 1 436 ? -13.603 1.784 27.327 1.00 84.19 436 ARG A N 1
ATOM 3496 C CA . ARG A 1 436 ? -14.400 1.433 26.151 1.00 84.19 436 ARG A CA 1
ATOM 3497 C C . ARG A 1 436 ? -14.396 -0.069 25.914 1.00 84.19 436 ARG A C 1
ATOM 3499 O O . ARG A 1 436 ? -13.346 -0.702 25.993 1.00 84.19 436 ARG A O 1
ATOM 3506 N N . THR A 1 437 ? -15.553 -0.641 25.587 1.00 83.50 437 THR A N 1
ATOM 3507 C CA . THR A 1 437 ? -15.648 -2.036 25.128 1.00 83.50 437 THR A CA 1
ATOM 3508 C C . THR A 1 437 ? -16.536 -2.152 23.898 1.00 83.50 437 THR A C 1
ATOM 3510 O O . THR A 1 437 ? -17.485 -1.385 23.721 1.00 83.50 437 THR A O 1
ATOM 3513 N N . TRP A 1 438 ? -16.240 -3.140 23.055 1.00 91.81 438 TRP A N 1
ATOM 3514 C CA . TRP A 1 438 ? -17.055 -3.499 21.899 1.00 91.81 438 TRP A CA 1
ATOM 3515 C C . TRP A 1 438 ? -17.287 -5.002 21.891 1.00 91.81 438 TRP A C 1
ATOM 3517 O O . TRP A 1 438 ? -16.325 -5.763 21.881 1.00 91.81 438 TRP A O 1
ATOM 3527 N N . HIS A 1 439 ? -18.543 -5.436 21.867 1.00 86.50 439 HIS A N 1
ATOM 3528 C CA . HIS A 1 439 ? -18.926 -6.848 21.830 1.00 86.50 439 HIS A CA 1
ATOM 3529 C C . HIS A 1 439 ? -19.588 -7.152 20.485 1.00 86.50 439 HIS A C 1
ATOM 3531 O O . HIS A 1 439 ? -20.573 -6.501 20.126 1.00 86.50 439 HIS A O 1
ATOM 3537 N N . PHE A 1 440 ? -19.038 -8.110 19.738 1.00 86.50 440 PHE A N 1
ATOM 3538 C CA . PHE A 1 440 ? -19.388 -8.342 18.336 1.00 86.50 440 PHE A CA 1
ATOM 3539 C C . PHE A 1 440 ? -20.212 -9.628 18.148 1.00 86.50 440 PHE A C 1
ATOM 3541 O O . PHE A 1 440 ? -19.716 -10.724 18.428 1.00 86.50 440 PHE A O 1
ATOM 3548 N N . TYR A 1 441 ? -21.434 -9.490 17.624 1.00 82.00 441 TYR A N 1
ATOM 3549 C CA . TYR A 1 441 ? -22.408 -10.562 17.366 1.00 82.00 441 TYR A CA 1
ATOM 3550 C C . TYR A 1 441 ? -22.935 -10.499 15.921 1.00 82.00 441 TYR A C 1
ATOM 3552 O O . TYR A 1 441 ? -22.646 -9.552 15.202 1.00 82.00 441 TYR A O 1
ATOM 3560 N N . ASP A 1 442 ? -23.744 -11.476 15.496 1.00 80.81 442 ASP A N 1
ATOM 3561 C CA . ASP A 1 442 ? -24.119 -11.649 14.078 1.00 80.81 442 ASP A CA 1
ATOM 3562 C C . ASP A 1 442 ? -24.922 -10.504 13.452 1.00 80.81 442 ASP A C 1
ATOM 3564 O O . ASP A 1 442 ? -24.694 -10.152 12.293 1.00 80.81 442 ASP A O 1
ATOM 3568 N N . ASP A 1 443 ? -25.861 -9.932 14.209 1.00 75.62 443 ASP A N 1
ATOM 3569 C CA . ASP A 1 443 ? -26.744 -8.860 13.728 1.00 75.62 443 ASP A CA 1
ATOM 3570 C C . ASP A 1 443 ? -26.390 -7.482 14.317 1.00 75.62 443 ASP A C 1
ATOM 3572 O O . ASP A 1 443 ? -27.012 -6.480 13.953 1.00 75.62 443 ASP A O 1
ATOM 3576 N N . PHE A 1 444 ? -25.492 -7.428 15.311 1.00 70.44 444 PHE A N 1
ATOM 3577 C CA . PHE A 1 444 ? -25.258 -6.215 16.093 1.00 70.44 444 PHE A CA 1
ATOM 3578 C C . PHE A 1 444 ? -23.897 -6.154 16.795 1.00 70.44 444 PHE A C 1
ATOM 3580 O O . PHE A 1 444 ? -23.315 -7.165 17.193 1.00 70.44 444 PHE A O 1
ATOM 3587 N N . ILE A 1 445 ? -23.451 -4.922 17.045 1.00 76.38 445 ILE A N 1
ATOM 3588 C CA . ILE A 1 445 ? -22.344 -4.597 17.950 1.00 76.38 445 ILE A CA 1
ATOM 3589 C C . ILE A 1 445 ? -22.902 -3.838 19.153 1.00 76.38 445 ILE A C 1
ATOM 3591 O O . ILE A 1 445 ? -23.754 -2.959 19.007 1.00 76.38 445 ILE A O 1
ATOM 3595 N N . ILE A 1 446 ? -22.401 -4.155 20.343 1.00 77.81 446 ILE A N 1
ATOM 3596 C CA . ILE A 1 446 ? -22.609 -3.343 21.546 1.00 77.81 446 ILE A CA 1
ATOM 3597 C C . ILE A 1 446 ? -21.331 -2.559 21.794 1.00 77.81 446 ILE A C 1
ATOM 3599 O O . ILE A 1 446 ? -20.296 -3.177 22.024 1.00 77.81 446 ILE A O 1
ATOM 3603 N N . ALA A 1 447 ? -21.408 -1.232 21.779 1.00 76.06 447 ALA A N 1
ATOM 3604 C CA . ALA A 1 447 ? -20.318 -0.348 22.166 1.00 76.06 447 ALA A CA 1
ATOM 3605 C C . ALA A 1 447 ? -20.660 0.324 23.505 1.00 76.06 447 ALA A C 1
ATOM 3607 O O . ALA A 1 447 ? -21.696 0.984 23.634 1.00 76.06 447 ALA A O 1
ATOM 3608 N N . LEU A 1 448 ? -19.800 0.141 24.505 1.00 73.75 448 LEU A N 1
ATOM 3609 C CA . LEU A 1 448 ? -19.943 0.709 25.845 1.00 73.75 448 LEU A CA 1
ATOM 3610 C C . LEU A 1 448 ? -18.845 1.749 26.087 1.00 73.75 448 LEU A C 1
ATOM 3612 O O . LEU A 1 448 ? -17.705 1.560 25.659 1.00 73.75 448 LEU A O 1
ATOM 3616 N N . ALA A 1 449 ? -19.186 2.824 26.795 1.00 73.75 449 ALA A N 1
ATOM 3617 C CA . ALA A 1 449 ? -18.230 3.782 27.336 1.00 73.75 449 ALA A CA 1
ATOM 3618 C C . ALA A 1 449 ? -18.593 4.107 28.795 1.00 73.75 449 ALA A C 1
ATOM 3620 O O . ALA A 1 449 ? -19.646 4.690 29.080 1.00 73.75 449 ALA A O 1
ATOM 3621 N N . ASN A 1 450 ? -17.704 3.714 29.706 1.00 72.19 450 ASN A N 1
ATOM 3622 C CA . ASN A 1 450 ? -17.830 3.839 31.157 1.00 72.19 450 ASN A CA 1
ATOM 3623 C C . ASN A 1 450 ? -16.676 4.685 31.706 1.00 72.19 450 ASN A C 1
ATOM 3625 O O . ASN A 1 450 ? -15.601 4.719 31.110 1.00 72.19 450 ASN A O 1
ATOM 3629 N N . GLY A 1 451 ? -16.870 5.328 32.863 1.00 72.12 451 GLY A N 1
ATOM 3630 C CA . GLY A 1 451 ? -15.810 6.130 33.490 1.00 72.12 451 GLY A CA 1
ATOM 3631 C C . GLY A 1 451 ? -15.300 7.234 32.563 1.00 72.12 451 GLY A C 1
ATOM 3632 O O . GLY A 1 451 ? -14.095 7.402 32.426 1.00 72.12 451 GLY A O 1
ATOM 3633 N N . ILE A 1 452 ? -16.230 7.897 31.867 1.00 77.88 452 ILE A N 1
ATOM 3634 C CA . ILE A 1 452 ? -15.934 9.071 31.050 1.00 77.88 452 ILE A CA 1
ATOM 3635 C C . ILE A 1 452 ? -15.652 10.220 32.021 1.00 77.88 452 ILE A C 1
ATOM 3637 O O . ILE A 1 452 ? -16.552 10.676 32.729 1.00 77.88 452 ILE A O 1
ATOM 3641 N N . GLU A 1 453 ? -14.398 10.643 32.076 1.00 78.12 453 GLU A N 1
ATOM 3642 C CA . GLU A 1 453 ? -13.895 11.675 32.976 1.00 78.12 453 GLU A CA 1
ATOM 3643 C C . GLU A 1 453 ? -13.170 12.743 32.161 1.00 78.12 453 GLU A C 1
ATOM 3645 O O . GLU A 1 453 ? -12.408 12.428 31.255 1.00 78.12 453 GLU A O 1
ATOM 3650 N N . ASP A 1 454 ? -13.410 14.003 32.501 1.00 80.94 454 ASP A N 1
ATOM 3651 C CA . ASP A 1 454 ? -12.694 15.167 31.988 1.00 80.94 454 ASP A CA 1
ATOM 3652 C C . ASP A 1 454 ? -12.562 16.147 33.161 1.00 80.94 454 ASP A C 1
ATOM 3654 O O . ASP A 1 454 ? -13.498 16.299 33.954 1.00 80.94 454 ASP A O 1
ATOM 3658 N N . ASN A 1 455 ? -11.383 16.745 33.331 1.00 78.94 455 ASN A N 1
ATOM 3659 C CA . ASN A 1 455 ? -11.083 17.646 34.447 1.00 78.94 455 ASN A CA 1
ATOM 3660 C C . ASN A 1 455 ? -11.283 19.139 34.103 1.00 78.94 455 ASN A C 1
ATOM 3662 O O . ASN A 1 455 ? -11.011 20.007 34.937 1.00 78.94 455 ASN A O 1
ATOM 3666 N N . THR A 1 456 ? -11.785 19.428 32.901 1.00 80.88 456 THR A N 1
ATOM 3667 C CA . THR A 1 456 ? -12.048 20.759 32.347 1.00 80.88 456 THR A CA 1
ATOM 3668 C C . THR A 1 456 ? -13.556 21.012 32.177 1.00 80.88 456 THR A C 1
ATOM 3670 O O . THR A 1 456 ? -14.398 20.364 32.800 1.00 80.88 456 THR A O 1
ATOM 3673 N N . THR A 1 457 ? -13.919 22.007 31.363 1.00 78.69 457 THR A N 1
ATOM 3674 C CA . THR A 1 457 ? -15.306 22.325 30.989 1.00 78.69 457 THR A CA 1
ATOM 3675 C C . THR A 1 457 ? -15.651 21.931 29.549 1.00 78.69 457 THR A C 1
ATOM 3677 O O . THR A 1 457 ? -16.652 22.421 29.028 1.00 78.69 457 THR A O 1
ATOM 3680 N N . ALA A 1 458 ? -14.829 21.099 28.901 1.00 76.06 458 ALA A N 1
ATOM 3681 C CA . ALA A 1 458 ? -14.982 20.728 27.498 1.00 76.06 458 ALA A CA 1
ATOM 3682 C C . ALA A 1 458 ? -16.299 19.983 27.188 1.00 76.06 458 ALA A C 1
ATOM 3684 O O . ALA A 1 458 ? -16.897 19.285 28.019 1.00 76.06 458 ALA A O 1
ATOM 3685 N N . LEU A 1 459 ? -16.762 20.121 25.947 1.00 77.88 459 LEU A N 1
ATOM 3686 C CA . LEU A 1 459 ? -17.977 19.505 25.429 1.00 77.88 459 LEU A CA 1
ATOM 3687 C C . LEU A 1 459 ? -17.714 18.056 24.999 1.00 77.88 459 LEU A C 1
ATOM 3689 O O . LEU A 1 459 ? -17.297 17.789 23.875 1.00 77.88 459 LEU A O 1
ATOM 3693 N N . LEU A 1 460 ? -18.023 17.094 25.868 1.00 76.38 460 LEU A N 1
ATOM 3694 C CA . LEU A 1 460 ? -17.790 15.675 25.577 1.00 76.38 460 LEU A CA 1
ATOM 3695 C C . LEU A 1 460 ? -18.809 15.065 24.599 1.00 76.38 460 LEU A C 1
ATOM 3697 O O . LEU A 1 460 ? -19.934 14.704 24.979 1.00 76.38 460 LEU A O 1
ATOM 3701 N N . GLN A 1 461 ? -18.390 14.836 23.356 1.00 76.88 461 GLN A N 1
ATOM 3702 C CA . GLN A 1 461 ? -19.189 14.202 22.302 1.00 76.88 461 GLN A CA 1
ATOM 3703 C C . GLN A 1 461 ? -18.709 12.774 22.026 1.00 76.88 461 GLN A C 1
ATOM 3705 O O . GLN A 1 461 ? -17.514 12.527 21.956 1.00 76.88 461 GLN A O 1
ATOM 3710 N N . THR A 1 462 ? -19.642 11.834 21.840 1.00 75.06 462 THR A N 1
ATOM 3711 C CA . THR A 1 462 ? -19.359 10.502 21.279 1.00 75.06 462 THR A CA 1
ATOM 3712 C C . THR A 1 462 ? -20.076 10.404 19.945 1.00 75.06 462 THR A C 1
ATOM 3714 O O . THR A 1 462 ? -21.295 10.579 19.911 1.00 75.06 462 THR A O 1
ATOM 3717 N N . THR A 1 463 ? -19.359 10.111 18.863 1.00 77.00 463 THR A N 1
ATOM 3718 C CA . THR A 1 463 ? -19.985 9.993 17.541 1.00 77.00 463 THR A CA 1
ATOM 3719 C C . THR A 1 463 ? -20.331 8.543 17.239 1.00 77.00 463 THR A C 1
ATOM 3721 O O . THR A 1 463 ? -19.495 7.655 17.368 1.00 77.00 463 THR A O 1
ATOM 3724 N N . VAL A 1 464 ? -21.578 8.282 16.841 1.00 69.81 464 VAL A N 1
ATOM 3725 C CA . VAL A 1 464 ? -22.046 6.915 16.549 1.00 69.81 464 VAL A CA 1
ATOM 3726 C C . VAL A 1 464 ? -21.610 6.469 15.154 1.00 69.81 464 VAL A C 1
ATOM 3728 O O . VAL A 1 464 ? -21.116 5.355 14.997 1.00 69.81 464 VAL A O 1
ATOM 3731 N N . ALA A 1 465 ? -21.769 7.337 14.155 1.00 71.38 465 ALA A N 1
ATOM 3732 C CA . ALA A 1 465 ? -21.325 7.109 12.786 1.00 71.38 465 ALA A CA 1
ATOM 3733 C C . ALA A 1 465 ? -21.079 8.446 12.069 1.00 71.38 465 ALA A C 1
ATOM 3735 O O . ALA A 1 465 ? -21.821 9.404 12.281 1.00 71.38 465 ALA A O 1
ATOM 3736 N N . SER A 1 466 ? -20.074 8.459 11.198 1.00 76.62 466 SER A N 1
ATOM 3737 C CA . SER A 1 466 ? -19.772 9.502 10.218 1.00 76.62 466 SER A CA 1
ATOM 3738 C C . SER A 1 466 ? -19.230 8.812 8.966 1.00 76.62 466 SER A C 1
ATOM 3740 O O . SER A 1 466 ? -18.164 8.188 8.979 1.00 76.62 466 SER A O 1
ATOM 3742 N N . ARG A 1 467 ? -20.062 8.790 7.923 1.00 76.69 467 ARG A N 1
ATOM 3743 C CA . ARG A 1 467 ? -19.865 8.050 6.670 1.00 76.69 467 ARG A CA 1
ATOM 3744 C C . ARG A 1 467 ? -20.763 8.631 5.581 1.00 76.69 467 ARG A C 1
ATOM 3746 O O . ARG A 1 467 ? -21.763 9.280 5.897 1.00 76.69 467 ARG A O 1
ATOM 3753 N N . LEU A 1 468 ? -20.451 8.368 4.316 1.00 73.75 468 LEU A N 1
ATOM 3754 C CA . LEU A 1 468 ? -21.302 8.788 3.206 1.00 73.75 468 LEU A CA 1
ATOM 3755 C C . LEU A 1 468 ? -22.681 8.118 3.293 1.00 73.75 468 LEU A C 1
ATOM 3757 O O . LEU A 1 468 ? -22.797 6.914 3.537 1.00 73.75 468 LEU A O 1
ATOM 3761 N N . LEU A 1 469 ? -23.734 8.907 3.069 1.00 67.31 469 LEU A N 1
ATOM 3762 C CA . LEU A 1 469 ? -25.074 8.364 2.867 1.00 67.31 469 LEU A CA 1
ATOM 3763 C C . LEU A 1 469 ? -25.141 7.609 1.529 1.00 67.31 469 LEU A C 1
ATOM 3765 O O . LEU A 1 469 ? -24.446 7.975 0.576 1.00 67.31 469 LEU A O 1
ATOM 3769 N N . PRO A 1 470 ? -26.006 6.588 1.413 1.00 62.59 470 PRO A N 1
ATOM 3770 C CA . PRO A 1 470 ? -26.365 6.062 0.106 1.00 62.59 470 PRO A CA 1
ATOM 3771 C C . PRO A 1 470 ? -27.088 7.141 -0.732 1.00 62.59 470 PRO A C 1
ATOM 3773 O O . PRO A 1 470 ? -27.669 8.072 -0.160 1.00 62.59 470 PRO A O 1
ATOM 3776 N N . PRO A 1 471 ? -27.095 7.025 -2.075 1.00 58.75 471 PRO A N 1
ATOM 3777 C CA . PRO A 1 471 ? -27.911 7.871 -2.945 1.00 58.75 471 PRO A CA 1
ATOM 3778 C C . PRO A 1 471 ? -29.380 7.915 -2.499 1.00 58.75 471 PRO A C 1
ATOM 3780 O O . PRO A 1 471 ? -29.890 6.941 -1.940 1.00 58.75 471 PRO A O 1
ATOM 3783 N N . ALA A 1 472 ? -30.059 9.035 -2.762 1.00 48.84 472 ALA A N 1
ATOM 3784 C CA . ALA A 1 472 ? -31.375 9.353 -2.191 1.00 48.84 472 ALA A CA 1
ATOM 3785 C C . ALA A 1 472 ? -32.472 8.302 -2.457 1.00 48.84 472 ALA A C 1
ATOM 3787 O O . ALA A 1 472 ? -33.395 8.177 -1.655 1.00 48.84 472 ALA A O 1
ATOM 3788 N N . ASP A 1 473 ? -32.334 7.525 -3.532 1.00 46.22 473 ASP A N 1
ATOM 3789 C CA . ASP A 1 473 ? -33.311 6.525 -3.978 1.00 46.22 473 ASP A CA 1
ATOM 3790 C C . ASP A 1 473 ? -33.033 5.114 -3.411 1.00 46.22 473 ASP A C 1
ATOM 3792 O O . ASP A 1 473 ? -33.742 4.149 -3.703 1.00 46.22 473 ASP A O 1
ATOM 3796 N N . THR A 1 474 ? -31.996 4.967 -2.577 1.00 43.44 474 THR A N 1
ATOM 3797 C CA . THR A 1 474 ? -31.623 3.690 -1.948 1.00 43.44 474 THR A CA 1
ATOM 3798 C C . THR A 1 474 ? -32.266 3.558 -0.568 1.00 43.44 474 THR A C 1
ATOM 3800 O O . THR A 1 474 ? -32.124 4.438 0.280 1.00 43.44 474 THR A O 1
ATOM 3803 N N . ALA A 1 475 ? -32.944 2.434 -0.312 1.00 37.28 475 ALA A N 1
ATOM 3804 C CA . ALA A 1 475 ? -33.655 2.190 0.944 1.00 37.28 475 ALA A CA 1
ATOM 3805 C C . ALA A 1 475 ? -32.746 2.377 2.175 1.00 37.28 475 ALA A C 1
ATOM 3807 O O . ALA A 1 475 ? -31.715 1.715 2.315 1.00 37.28 475 ALA A O 1
ATOM 3808 N N . ALA A 1 476 ? -33.143 3.277 3.077 1.00 36.66 476 ALA A N 1
ATOM 3809 C CA . ALA A 1 476 ? -32.331 3.665 4.222 1.00 36.66 476 ALA A CA 1
ATOM 3810 C C . ALA A 1 476 ? -32.100 2.496 5.197 1.00 36.66 476 ALA A C 1
ATOM 3812 O O . ALA A 1 476 ? -33.043 1.892 5.715 1.00 36.66 476 ALA A O 1
ATOM 3813 N N . VAL A 1 477 ? -30.832 2.225 5.517 1.00 36.88 477 VAL A N 1
ATOM 3814 C CA . VAL A 1 477 ? -30.463 1.307 6.602 1.00 36.88 477 VAL A CA 1
ATOM 3815 C C . VAL A 1 477 ? -30.795 1.970 7.940 1.00 36.88 477 VAL A C 1
ATOM 3817 O O . VAL A 1 477 ? -30.088 2.872 8.390 1.00 36.88 477 VAL A O 1
ATOM 3820 N N . CYS A 1 478 ? -31.857 1.511 8.605 1.00 34.66 478 CYS A N 1
ATOM 3821 C CA . CYS A 1 478 ? -32.172 1.938 9.968 1.00 34.66 478 CYS A CA 1
ATOM 3822 C C . CYS A 1 478 ? -31.133 1.411 10.970 1.00 34.66 478 CYS A C 1
ATOM 3824 O O . CYS A 1 478 ? -31.242 0.284 11.457 1.00 34.66 478 CYS A O 1
ATOM 3826 N N . ILE A 1 479 ? -30.180 2.264 11.354 1.00 38.94 479 ILE A N 1
ATOM 3827 C CA . ILE A 1 479 ? -29.399 2.073 12.580 1.00 38.94 479 ILE A CA 1
ATOM 3828 C C . ILE A 1 479 ? -30.329 2.363 13.766 1.00 38.94 479 ILE A C 1
ATOM 3830 O O . ILE A 1 479 ? -30.593 3.514 14.108 1.00 38.94 479 ILE A O 1
ATOM 3834 N N . VAL A 1 480 ? -30.858 1.310 14.392 1.00 35.41 480 VAL A N 1
ATOM 3835 C CA . VAL A 1 480 ? -31.717 1.439 15.581 1.00 35.41 480 VAL A CA 1
ATOM 3836 C C . VAL A 1 480 ? -30.845 1.594 16.827 1.00 35.41 480 VAL A C 1
ATOM 3838 O O . VAL A 1 480 ? -30.430 0.604 17.427 1.00 35.41 480 VAL A O 1
ATOM 3841 N N . ILE A 1 481 ? -30.578 2.842 17.218 1.00 37.88 481 ILE A N 1
ATOM 3842 C CA . ILE A 1 481 ? -29.833 3.179 18.439 1.00 37.88 481 ILE A CA 1
ATOM 3843 C C . ILE A 1 481 ? -30.778 3.088 19.644 1.00 37.88 481 ILE A C 1
ATOM 3845 O O . ILE A 1 481 ? -31.731 3.859 19.749 1.00 37.88 481 ILE A O 1
ATOM 3849 N N . VAL A 1 482 ? -30.505 2.182 20.587 1.00 35.16 482 VAL A N 1
ATOM 3850 C CA . VAL A 1 482 ? -31.283 2.073 21.834 1.00 35.16 482 VAL A CA 1
ATOM 3851 C C . VAL A 1 482 ? -30.510 2.647 23.023 1.00 35.16 482 VAL A C 1
ATOM 3853 O O . VAL A 1 482 ? -29.638 1.991 23.592 1.00 35.16 482 VAL A O 1
ATOM 3856 N N . TYR A 1 483 ? -30.876 3.861 23.438 1.00 32.19 483 TYR A N 1
ATOM 3857 C CA . TYR A 1 483 ? -30.360 4.496 24.655 1.00 32.19 483 TYR A CA 1
ATOM 3858 C C . TYR A 1 483 ? -30.973 3.873 25.916 1.00 32.19 483 TYR A C 1
ATOM 3860 O O . TYR A 1 483 ? -32.183 3.941 26.136 1.00 32.19 483 TYR A O 1
ATOM 3868 N N . THR A 1 484 ? -30.138 3.320 26.800 1.00 34.34 484 THR A N 1
ATOM 3869 C CA . THR A 1 484 ? -30.610 2.652 28.028 1.00 34.34 484 THR A CA 1
ATOM 3870 C C . THR A 1 484 ? -30.490 3.554 29.262 1.00 34.34 484 THR A C 1
ATOM 3872 O O . THR A 1 484 ? -29.682 3.320 30.158 1.00 34.34 484 THR A O 1
ATOM 3875 N N . ILE A 1 485 ? -31.370 4.559 29.363 1.00 31.34 485 ILE A N 1
ATOM 3876 C CA . ILE A 1 485 ? -31.538 5.389 30.582 1.00 31.34 485 ILE A CA 1
ATOM 3877 C C . ILE A 1 485 ? -31.939 4.526 31.803 1.00 31.34 485 ILE A C 1
ATOM 3879 O O . ILE A 1 485 ? -31.673 4.883 32.953 1.00 31.34 485 ILE A O 1
ATOM 3883 N N . ALA A 1 486 ? -32.510 3.339 31.560 1.00 33.09 486 ALA A N 1
ATOM 3884 C CA . ALA A 1 486 ? -32.902 2.380 32.591 1.00 33.09 486 ALA A CA 1
ATOM 3885 C C . ALA A 1 486 ? -31.747 1.933 33.507 1.00 33.09 486 ALA A C 1
ATOM 3887 O O . ALA A 1 486 ? -32.012 1.627 34.666 1.00 33.09 486 ALA A O 1
ATOM 3888 N N . GLY A 1 487 ? -30.488 1.950 33.043 1.00 33.72 487 GLY A N 1
ATOM 3889 C CA . GLY A 1 487 ? -29.335 1.574 33.868 1.00 33.72 487 GLY A CA 1
ATOM 3890 C C . GLY A 1 487 ? -29.240 2.420 35.140 1.00 33.72 487 GLY A C 1
ATOM 3891 O O . GLY A 1 487 ? -29.248 1.882 36.243 1.00 33.72 487 GLY A O 1
ATOM 3892 N N . LYS A 1 488 ? -29.267 3.753 35.005 1.00 33.78 488 LYS A N 1
ATOM 3893 C CA . LYS A 1 488 ? -29.124 4.682 36.141 1.00 33.78 488 LYS A CA 1
ATOM 3894 C C . LYS A 1 488 ? -30.351 4.686 37.065 1.00 33.78 488 LYS A C 1
ATOM 3896 O O . LYS A 1 488 ? -30.200 4.817 38.277 1.00 33.78 488 LYS A O 1
ATOM 3901 N N . PHE A 1 489 ? -31.555 4.506 36.512 1.00 34.50 489 PHE A N 1
ATOM 3902 C CA . PHE A 1 489 ? -32.792 4.419 37.301 1.00 34.50 489 PHE A CA 1
ATOM 3903 C C . PHE A 1 489 ? -32.866 3.117 38.112 1.00 34.50 489 PHE A C 1
ATOM 3905 O O . PHE A 1 489 ? -33.239 3.144 39.282 1.00 34.50 489 PHE A O 1
ATOM 3912 N N . LEU A 1 490 ? -32.468 1.987 37.516 1.00 34.75 490 LEU A N 1
ATOM 3913 C CA . LEU A 1 490 ? -32.438 0.692 38.194 1.00 34.75 490 LEU A CA 1
ATOM 3914 C C . LEU A 1 490 ? -31.325 0.641 39.252 1.00 34.75 490 LEU A C 1
ATOM 3916 O O . LEU A 1 490 ? -31.573 0.157 40.352 1.00 34.75 490 LEU A O 1
ATOM 3920 N N . PHE A 1 491 ? -30.146 1.211 38.974 1.00 37.41 491 PHE A N 1
ATOM 3921 C CA . PHE A 1 491 ? -29.046 1.307 39.944 1.00 37.41 491 PHE A CA 1
ATOM 3922 C C . PHE A 1 491 ? -29.454 2.116 41.184 1.00 37.41 491 PHE A C 1
ATOM 3924 O O . PHE A 1 491 ? -29.333 1.627 42.303 1.00 37.41 491 PHE A O 1
ATOM 3931 N N . ALA A 1 492 ? -30.064 3.293 40.995 1.00 36.78 492 ALA A N 1
ATOM 3932 C CA . ALA A 1 492 ? -30.572 4.116 42.097 1.00 36.78 492 ALA A CA 1
ATOM 3933 C C . ALA A 1 492 ? -31.707 3.442 42.900 1.00 36.78 492 ALA A C 1
ATOM 3935 O O . ALA A 1 492 ? -31.915 3.772 44.070 1.00 36.78 492 ALA A O 1
ATOM 3936 N N . LEU A 1 493 ? -32.441 2.496 42.300 1.00 34.75 493 LEU A N 1
ATOM 3937 C CA . LEU A 1 493 ? -33.430 1.674 43.003 1.00 34.75 493 LEU A CA 1
ATOM 3938 C C . LEU A 1 493 ? -32.761 0.548 43.812 1.00 34.75 493 LEU A C 1
ATOM 3940 O O . LEU A 1 493 ? -33.122 0.324 44.966 1.00 34.75 493 LEU A O 1
ATOM 3944 N N . LEU A 1 494 ? -31.780 -0.141 43.223 1.00 36.69 494 LEU A N 1
ATOM 3945 C CA . LEU A 1 494 ? -31.087 -1.284 43.826 1.00 36.69 494 LEU A CA 1
ATOM 3946 C C . LEU A 1 494 ? -30.109 -0.865 44.936 1.00 36.69 494 LEU A C 1
ATOM 3948 O O . LEU A 1 494 ? -30.060 -1.516 45.975 1.00 36.69 494 LEU A O 1
ATOM 3952 N N . GLU A 1 495 ? -29.396 0.256 44.798 1.00 39.72 495 GLU A N 1
ATOM 3953 C CA . GLU A 1 495 ? -28.559 0.799 45.883 1.00 39.72 495 GLU A CA 1
ATOM 3954 C C . GLU A 1 495 ? -29.392 1.248 47.091 1.00 39.72 495 GLU A C 1
ATOM 3956 O O . GLU A 1 495 ? -28.981 1.073 48.242 1.00 39.72 495 GLU A O 1
ATOM 3961 N N . LYS A 1 496 ? -30.589 1.797 46.838 1.00 37.03 496 LYS A N 1
ATOM 3962 C CA . LYS A 1 496 ? -31.533 2.225 47.879 1.00 37.03 496 LYS A CA 1
ATOM 3963 C C . LYS A 1 496 ? -32.134 1.042 48.646 1.00 37.03 496 LYS A C 1
ATOM 3965 O O . LYS A 1 496 ? -32.488 1.193 49.815 1.00 37.03 496 LYS A O 1
ATOM 3970 N N . HIS A 1 497 ? -32.214 -0.129 48.018 1.00 40.94 497 HIS A N 1
ATOM 3971 C CA . HIS A 1 497 ? -32.730 -1.360 48.608 1.00 40.94 497 HIS A CA 1
ATOM 3972 C C . HIS A 1 497 ? -31.629 -2.429 48.672 1.00 40.94 497 HIS A C 1
ATOM 3974 O O . HIS A 1 497 ? -31.600 -3.351 47.862 1.00 40.94 497 HIS A O 1
ATOM 3980 N N . ARG A 1 498 ? -30.749 -2.327 49.687 1.00 37.72 498 ARG A N 1
ATOM 3981 C CA . ARG A 1 498 ? -29.703 -3.317 50.045 1.00 37.72 498 ARG A CA 1
ATOM 3982 C C . ARG A 1 498 ? -30.269 -4.676 50.517 1.00 37.72 498 ARG A C 1
ATOM 3984 O O . ARG A 1 498 ? -29.873 -5.201 51.558 1.00 37.72 498 ARG A O 1
ATOM 3991 N N . GLU A 1 499 ? -31.198 -5.261 49.776 1.00 41.91 499 GLU A N 1
ATOM 3992 C CA . GLU A 1 499 ? -31.806 -6.554 50.078 1.00 41.91 499 GLU A CA 1
ATOM 3993 C C . GLU A 1 499 ? -31.160 -7.644 49.218 1.00 41.91 499 GLU A C 1
ATOM 3995 O O . GLU A 1 499 ? -31.237 -7.626 47.991 1.00 41.91 499 GLU A O 1
ATOM 4000 N N . LYS A 1 500 ? -30.525 -8.626 49.875 1.00 41.50 500 LYS A N 1
ATOM 4001 C CA . LYS A 1 500 ? -30.066 -9.869 49.239 1.00 41.50 500 LYS A CA 1
ATOM 4002 C C . LYS A 1 500 ? -31.280 -10.720 48.847 1.00 41.50 500 LYS A C 1
ATOM 4004 O O . LYS A 1 500 ? -31.626 -11.660 49.557 1.00 41.50 500 LYS A O 1
ATOM 4009 N N . LEU A 1 501 ? -31.930 -10.378 47.741 1.00 39.34 501 LEU A N 1
ATOM 4010 C CA . LEU A 1 501 ? -33.020 -11.155 47.153 1.00 39.34 501 LEU A CA 1
ATOM 4011 C C . LEU A 1 501 ? -32.503 -12.033 46.017 1.00 39.34 501 LEU A C 1
ATOM 4013 O O . LEU A 1 501 ? -31.671 -11.615 45.210 1.00 39.34 501 LEU A O 1
ATOM 4017 N N . ASN A 1 502 ? -33.008 -13.264 45.954 1.00 42.97 502 ASN A N 1
ATOM 4018 C CA . ASN A 1 502 ? -32.634 -14.201 44.906 1.00 42.97 502 ASN A CA 1
ATOM 4019 C C . ASN A 1 502 ? -33.258 -13.756 43.570 1.00 42.97 502 ASN A C 1
ATOM 4021 O O . ASN A 1 502 ? -34.381 -13.246 43.535 1.00 42.97 502 ASN A O 1
ATOM 4025 N N . CYS A 1 503 ? -32.538 -13.949 42.461 1.00 35.84 503 CYS A N 1
ATOM 4026 C CA . CYS A 1 503 ? -32.811 -13.257 41.190 1.00 35.84 503 CYS A CA 1
ATOM 4027 C C . CYS A 1 503 ? -34.267 -13.411 40.674 1.00 35.84 503 CYS A C 1
ATOM 4029 O O . CYS A 1 503 ? -34.854 -12.462 40.153 1.00 35.84 503 CYS A O 1
ATOM 4031 N N . GLN A 1 504 ? -34.891 -14.578 40.884 1.00 34.62 504 GLN A N 1
ATOM 4032 C CA . GLN A 1 504 ? -36.277 -14.866 40.473 1.00 34.62 504 GLN A CA 1
ATOM 4033 C C . GLN A 1 504 ? -37.364 -14.170 41.314 1.00 34.62 504 GLN A C 1
ATOM 4035 O O . GLN A 1 504 ? -38.436 -13.862 40.783 1.00 34.62 504 GLN A O 1
ATOM 4040 N N . GLU A 1 505 ? -37.114 -13.880 42.594 1.00 37.47 505 GLU A N 1
ATOM 4041 C CA . GLU A 1 505 ? -38.081 -13.165 43.441 1.00 37.47 505 GLU A CA 1
ATOM 4042 C C . GLU A 1 505 ? -38.076 -11.666 43.132 1.00 37.47 505 GLU A C 1
ATOM 4044 O O . GLU A 1 505 ? -39.141 -11.063 42.995 1.00 37.47 505 GLU A O 1
ATOM 4049 N N . ALA A 1 506 ? -36.892 -11.079 42.918 1.00 40.62 506 ALA A N 1
ATOM 4050 C CA . ALA A 1 506 ? -36.760 -9.693 42.466 1.00 40.62 506 ALA A CA 1
ATOM 4051 C C . ALA A 1 506 ? -37.433 -9.477 41.095 1.00 40.62 506 ALA A C 1
ATOM 4053 O O . ALA A 1 506 ? -38.207 -8.533 40.927 1.00 40.62 506 ALA A O 1
ATOM 4054 N N . TYR A 1 507 ? -37.214 -10.396 40.146 1.00 38.03 507 TYR A N 1
ATOM 4055 C CA . TYR A 1 507 ? -37.863 -10.389 38.829 1.00 38.03 507 TYR A CA 1
ATOM 4056 C C . TYR A 1 507 ? -39.398 -10.376 38.935 1.00 38.03 507 TYR A C 1
ATOM 4058 O O . TYR A 1 507 ? -40.065 -9.509 38.363 1.00 38.03 507 TYR A O 1
ATOM 4066 N N . SER A 1 508 ? -39.961 -11.292 39.728 1.00 42.22 508 SER A N 1
ATOM 4067 C CA . SER A 1 508 ? -41.415 -11.440 39.880 1.00 42.22 508 SER A CA 1
ATOM 4068 C C . SER A 1 508 ? -42.056 -10.260 40.623 1.00 42.22 508 SER A C 1
ATOM 4070 O O . SER A 1 508 ? -43.140 -9.812 40.254 1.00 42.22 508 SER A O 1
ATOM 4072 N N . LYS A 1 509 ? -41.374 -9.711 41.639 1.00 42.19 509 LYS A N 1
ATOM 4073 C CA . LYS A 1 509 ? -41.842 -8.575 42.454 1.00 42.19 509 LYS A CA 1
ATOM 4074 C C . LYS A 1 509 ? -41.806 -7.240 41.700 1.00 42.19 509 LYS A C 1
ATOM 4076 O O . LYS A 1 509 ? -42.565 -6.334 42.040 1.00 42.19 509 LYS A O 1
ATOM 4081 N N . HIS A 1 510 ? -40.927 -7.085 40.707 1.00 44.25 510 HIS A N 1
ATOM 4082 C CA . HIS A 1 510 ? -40.729 -5.810 40.003 1.00 44.25 510 HIS A CA 1
ATOM 4083 C C . HIS A 1 510 ? -41.364 -5.745 38.612 1.00 44.25 510 HIS A C 1
ATOM 4085 O O . HIS A 1 510 ? -41.650 -4.641 38.150 1.00 44.25 510 HIS A O 1
ATOM 4091 N N . MET A 1 511 ? -41.712 -6.879 37.992 1.00 37.75 511 MET A N 1
ATOM 4092 C CA . MET A 1 511 ? -42.538 -6.900 36.773 1.00 37.75 511 MET A CA 1
ATOM 4093 C C . MET A 1 511 ? -43.833 -6.080 36.917 1.00 37.75 511 MET A C 1
ATOM 4095 O O . MET A 1 511 ? -44.195 -5.337 36.006 1.00 37.75 511 MET A O 1
ATOM 4099 N N . THR A 1 512 ? -44.487 -6.143 38.081 1.00 41.19 512 THR A N 1
ATOM 4100 C CA . THR A 1 512 ? -45.735 -5.418 38.376 1.00 41.19 512 THR A CA 1
ATOM 4101 C C . THR A 1 512 ? -45.556 -3.895 38.417 1.00 41.19 512 THR A C 1
ATOM 4103 O O . THR A 1 512 ? -46.463 -3.154 38.034 1.00 41.19 512 THR A O 1
ATOM 4106 N N . GLU A 1 513 ? -44.387 -3.411 38.849 1.00 40.12 513 GLU A N 1
ATOM 4107 C CA . GLU A 1 513 ? -44.029 -1.985 38.810 1.00 40.12 513 GLU A CA 1
ATOM 4108 C C . GLU A 1 513 ? -43.604 -1.557 37.399 1.00 40.12 513 GLU A C 1
ATOM 4110 O O . GLU A 1 513 ? -44.026 -0.502 36.926 1.00 40.12 513 GLU A O 1
ATOM 4115 N N . VAL A 1 514 ? -42.871 -2.405 36.667 1.00 35.50 514 VAL A N 1
ATOM 4116 C CA . VAL A 1 514 ? -42.513 -2.162 35.257 1.00 35.50 514 VAL A CA 1
ATOM 4117 C C . VAL A 1 514 ? -43.767 -1.945 34.402 1.00 35.50 514 VAL A C 1
ATOM 4119 O O . VAL A 1 514 ? -43.813 -0.972 33.648 1.00 35.50 514 VAL A O 1
ATOM 4122 N N . THR A 1 515 ? -44.831 -2.739 34.590 1.00 36.09 515 THR A N 1
ATOM 4123 C CA . THR A 1 515 ? -46.126 -2.521 33.912 1.00 36.09 515 THR A CA 1
ATOM 4124 C C . THR A 1 515 ? -46.834 -1.211 34.280 1.00 36.09 515 THR A C 1
ATOM 4126 O O . THR A 1 515 ? -47.640 -0.729 33.490 1.00 36.09 515 THR A O 1
ATOM 4129 N N . LYS A 1 516 ? -46.537 -0.589 35.432 1.00 37.06 516 LYS A N 1
ATOM 4130 C CA . LYS A 1 516 ? -47.043 0.758 35.786 1.00 37.06 516 LYS A CA 1
ATOM 4131 C C . LYS A 1 516 ? -46.195 1.881 35.185 1.00 37.06 516 LYS A C 1
ATOM 4133 O O . LYS A 1 516 ? -46.693 2.989 34.988 1.00 37.06 516 LYS A O 1
ATOM 4138 N N . VAL A 1 517 ? -44.922 1.609 34.893 1.00 34.69 517 VAL A N 1
ATOM 4139 C CA . VAL A 1 517 ? -44.027 2.539 34.192 1.00 34.69 517 VAL A CA 1
ATOM 4140 C C . VAL A 1 517 ? -44.303 2.533 32.687 1.00 34.69 517 VAL A C 1
ATOM 4142 O O . VAL A 1 517 ? -44.209 3.588 32.069 1.00 34.69 517 VAL A O 1
ATOM 4145 N N . THR A 1 518 ? -44.720 1.406 32.092 1.00 32.94 518 THR A N 1
ATOM 4146 C CA . THR A 1 518 ? -44.949 1.296 30.635 1.00 32.94 518 THR A CA 1
ATOM 4147 C C . THR A 1 518 ? -45.881 2.380 30.057 1.00 32.94 518 THR A C 1
ATOM 4149 O O . THR A 1 518 ? -45.488 2.986 29.063 1.00 32.94 518 THR A O 1
ATOM 4152 N N . PRO A 1 519 ? -47.040 2.730 30.660 1.00 34.00 519 PRO A N 1
ATOM 4153 C CA . PRO A 1 519 ? -47.896 3.811 30.156 1.00 34.00 519 PRO A CA 1
ATOM 4154 C C . PRO A 1 519 ? -47.270 5.206 30.294 1.00 34.00 519 PRO A C 1
ATOM 4156 O O . PRO A 1 519 ? -47.489 6.064 29.447 1.00 34.00 519 PRO A O 1
ATOM 4159 N N . LYS A 1 520 ? -46.459 5.438 31.336 1.00 33.12 520 LYS A N 1
ATOM 4160 C CA . LYS A 1 520 ? -45.730 6.706 31.525 1.00 33.12 520 LYS A CA 1
ATOM 4161 C C . LYS A 1 520 ? -44.560 6.839 30.551 1.00 33.12 520 LYS A C 1
ATOM 4163 O O . LYS A 1 520 ? -44.287 7.934 30.078 1.00 33.12 520 LYS A O 1
ATOM 4168 N N . LEU A 1 521 ? -43.910 5.723 30.220 1.00 32.34 521 LEU A N 1
ATOM 4169 C CA . LEU A 1 521 ? -42.881 5.651 29.187 1.00 32.34 521 LEU A CA 1
ATOM 4170 C C . LEU A 1 521 ? -43.494 5.870 27.794 1.00 32.34 521 LEU A C 1
ATOM 4172 O O . LEU A 1 521 ? -42.955 6.645 27.017 1.00 32.34 521 LEU A O 1
ATOM 4176 N N . LEU A 1 522 ? -44.661 5.276 27.513 1.00 29.91 522 LEU A N 1
ATOM 4177 C CA . LEU A 1 522 ? -45.455 5.546 26.307 1.00 29.91 522 LEU A CA 1
ATOM 4178 C C . LEU A 1 522 ? -45.850 7.025 26.194 1.00 29.91 522 LEU A C 1
ATOM 4180 O O . LEU A 1 522 ? -45.649 7.609 25.137 1.00 29.91 522 LEU A O 1
ATOM 4184 N N . ALA A 1 523 ? -46.320 7.651 27.276 1.00 28.83 523 ALA A N 1
ATOM 4185 C CA . ALA A 1 523 ? -46.638 9.081 27.290 1.00 28.83 523 ALA A CA 1
ATOM 4186 C C . ALA A 1 523 ? -45.400 9.981 27.080 1.00 28.83 523 ALA A C 1
ATOM 4188 O O . ALA A 1 523 ? -45.515 11.044 26.477 1.00 28.83 523 ALA A O 1
ATOM 4189 N N . TYR A 1 524 ? -44.216 9.548 27.531 1.00 31.20 524 TYR A N 1
ATOM 4190 C CA . TYR A 1 524 ? -42.942 10.235 27.280 1.00 31.20 524 TYR A CA 1
ATOM 4191 C C . TYR A 1 524 ? -42.444 10.045 25.833 1.00 31.20 524 TYR A C 1
ATOM 4193 O O . TYR A 1 524 ? -41.830 10.942 25.272 1.00 31.20 524 TYR A O 1
ATOM 4201 N N . ILE A 1 525 ? -42.750 8.900 25.212 1.00 31.88 525 ILE A N 1
ATOM 4202 C CA . ILE A 1 525 ? -42.458 8.587 23.800 1.00 31.88 525 ILE A CA 1
ATOM 4203 C C . ILE A 1 525 ? -43.474 9.251 22.844 1.00 31.88 525 ILE A C 1
ATOM 4205 O O . ILE A 1 525 ? -43.174 9.464 21.673 1.00 31.88 525 ILE A O 1
ATOM 4209 N N . GLN A 1 526 ? -44.672 9.607 23.320 1.00 27.72 526 GLN A N 1
ATOM 4210 C CA . GLN A 1 526 ? -45.743 10.210 22.512 1.00 27.72 526 GLN A CA 1
ATOM 4211 C C . GLN A 1 526 ? -45.589 11.715 22.227 1.00 27.72 526 GLN A C 1
ATOM 4213 O O . GLN A 1 526 ? -46.447 12.281 21.551 1.00 27.72 526 GLN A O 1
ATOM 4218 N N . TYR A 1 527 ? -44.504 12.358 22.669 1.00 27.58 527 TYR A N 1
ATOM 4219 C CA . TYR A 1 527 ? -44.146 13.713 22.242 1.00 27.58 527 TYR A CA 1
ATOM 4220 C C . TYR A 1 527 ? -42.797 13.715 21.513 1.00 27.58 527 TYR A C 1
ATOM 4222 O O . TYR A 1 527 ? -41.795 13.244 22.040 1.00 27.58 527 TYR A O 1
ATOM 4230 N N . ASN A 1 528 ? -42.796 14.284 20.303 1.00 28.41 528 ASN A N 1
ATOM 4231 C CA . ASN A 1 528 ? -41.674 14.377 19.360 1.00 28.41 528 ASN A CA 1
ATOM 4232 C C . ASN A 1 528 ? -41.064 13.040 18.897 1.00 28.41 528 ASN A C 1
ATOM 4234 O O . ASN A 1 528 ? -39.922 12.711 19.204 1.00 28.41 528 ASN A O 1
ATOM 4238 N N . VAL A 1 529 ? -41.791 12.353 18.007 1.00 26.16 529 VAL A N 1
ATOM 4239 C CA . VAL A 1 529 ? -41.184 11.475 16.988 1.00 26.16 529 VAL A CA 1
ATOM 4240 C C . VAL A 1 529 ? -41.531 12.004 15.594 1.00 26.16 529 VAL A C 1
ATOM 4242 O O . VAL A 1 529 ? -42.250 11.384 14.815 1.00 26.16 529 VAL A O 1
ATOM 4245 N N . THR A 1 530 ? -41.021 13.192 15.277 1.00 22.48 530 THR A N 1
ATOM 4246 C CA . THR A 1 530 ? -40.780 13.603 13.891 1.00 22.48 530 THR A CA 1
ATOM 4247 C C . THR A 1 530 ? -39.419 13.055 13.471 1.00 22.48 530 THR A C 1
ATOM 4249 O O . THR A 1 530 ? -38.437 13.303 14.159 1.00 22.48 530 THR A O 1
ATOM 4252 N N . SER A 1 531 ? -39.391 12.295 12.368 1.00 24.11 531 SER A N 1
ATOM 4253 C CA . SER A 1 531 ? -38.228 11.991 11.507 1.00 24.11 531 SER A CA 1
ATOM 4254 C C . SER A 1 531 ? -36.829 12.030 12.149 1.00 24.11 531 SER A C 1
ATOM 4256 O O . SER A 1 531 ? -36.309 13.108 12.424 1.00 24.11 531 SER A O 1
ATOM 4258 N N . ALA A 1 532 ? -36.147 10.881 12.231 1.00 25.27 532 ALA A N 1
ATOM 4259 C CA . ALA A 1 532 ? -34.738 10.791 12.639 1.00 25.27 532 ALA A CA 1
ATOM 4260 C C . ALA A 1 532 ? -33.751 11.320 11.565 1.00 25.27 532 ALA A C 1
ATOM 4262 O O . ALA A 1 532 ? -32.882 10.600 11.081 1.00 25.27 532 ALA A O 1
ATOM 4263 N N . ILE A 1 533 ? -33.891 12.601 11.222 1.00 24.95 533 ILE A N 1
ATOM 4264 C CA . ILE A 1 533 ? -32.795 13.505 10.868 1.00 24.95 533 ILE A CA 1
ATOM 4265 C C . ILE A 1 533 ? -32.488 14.270 12.155 1.00 24.95 533 ILE A C 1
ATOM 4267 O O . ILE A 1 533 ? -33.371 14.967 12.645 1.00 24.95 533 ILE A O 1
ATOM 4271 N N . LEU A 1 534 ? -31.268 14.194 12.683 1.00 23.92 534 LEU A N 1
ATOM 4272 C CA . LEU A 1 534 ? -30.776 15.064 13.761 1.00 23.92 534 LEU A CA 1
ATOM 4273 C C . LEU A 1 534 ? -29.253 15.193 13.574 1.00 23.92 534 LEU A C 1
ATOM 4275 O O . LEU A 1 534 ? -28.582 14.172 13.636 1.00 23.92 534 LEU A O 1
ATOM 4279 N N . ILE A 1 535 ? -28.671 16.374 13.333 1.00 22.69 535 ILE A N 1
ATOM 4280 C CA . ILE A 1 535 ? -29.147 17.725 13.705 1.00 22.69 535 ILE A CA 1
ATOM 4281 C C . ILE A 1 535 ? -29.164 18.720 12.523 1.00 22.69 535 ILE A C 1
ATOM 4283 O O . ILE A 1 535 ? -28.309 18.700 11.646 1.00 22.69 535 ILE A O 1
ATOM 4287 N N . PHE A 1 536 ? -30.130 19.647 12.541 1.00 22.31 536 PHE A N 1
ATOM 4288 C CA . PHE A 1 536 ? -30.138 20.845 11.693 1.00 22.31 536 PHE A CA 1
ATOM 4289 C C . PHE A 1 536 ? -29.122 21.897 12.174 1.00 22.31 536 PHE A C 1
ATOM 4291 O O . PHE A 1 536 ? -29.249 22.417 13.281 1.00 22.31 536 PHE A O 1
ATOM 4298 N N . SER A 1 537 ? -28.231 22.337 11.288 1.00 21.69 537 SER A N 1
ATOM 4299 C CA . SER A 1 537 ? -27.653 23.688 11.322 1.00 21.69 537 SER A CA 1
ATOM 4300 C C . SER A 1 537 ? -27.523 24.213 9.890 1.00 21.69 537 SER A C 1
ATOM 4302 O O . SER A 1 537 ? -27.393 23.429 8.953 1.00 21.69 537 SER A O 1
ATOM 4304 N N . THR A 1 538 ? -27.644 25.527 9.686 1.00 23.53 538 THR A N 1
ATOM 4305 C CA . THR A 1 538 ? -27.770 26.125 8.342 1.00 23.53 538 THR A CA 1
ATOM 4306 C C . THR A 1 538 ? -26.622 27.068 8.000 1.00 23.53 538 THR A C 1
ATOM 4308 O O . THR A 1 538 ? -26.131 27.777 8.874 1.00 23.53 538 THR A O 1
ATOM 4311 N N . LYS A 1 539 ? -26.344 27.163 6.685 1.00 21.98 539 LYS A N 1
ATOM 4312 C CA . LYS A 1 539 ? -25.369 28.030 5.984 1.00 21.98 539 LYS A CA 1
ATOM 4313 C C . LYS A 1 539 ? -23.909 27.539 6.041 1.00 21.98 539 LYS A C 1
ATOM 4315 O O . LYS A 1 539 ? -23.414 27.226 7.109 1.00 21.98 539 LYS A O 1
ATOM 4320 N N . LYS A 1 540 ? -23.166 27.526 4.926 1.00 26.44 540 LYS A N 1
ATOM 4321 C CA . LYS A 1 540 ? -23.501 27.884 3.529 1.00 26.44 540 LYS A CA 1
ATOM 4322 C C . LYS A 1 540 ? -22.618 27.056 2.581 1.00 26.44 540 LYS A C 1
ATOM 4324 O O . LYS A 1 540 ? -21.446 26.881 2.879 1.00 26.44 540 LYS A O 1
ATOM 4329 N N . ASP A 1 541 ? -23.194 26.662 1.445 1.00 26.88 541 ASP A N 1
ATOM 4330 C CA . ASP A 1 541 ? -22.612 25.893 0.328 1.00 26.88 541 ASP A CA 1
ATOM 4331 C C . ASP A 1 541 ? -22.717 24.351 0.435 1.00 26.88 541 ASP A C 1
ATOM 4333 O O . ASP A 1 541 ? -22.832 23.771 1.512 1.00 26.88 541 ASP A O 1
ATOM 4337 N N . ASN A 1 542 ? -22.881 23.707 -0.729 1.00 29.19 542 ASN A N 1
ATOM 4338 C CA . ASN A 1 542 ? -23.616 22.441 -0.886 1.00 29.19 542 ASN A CA 1
ATOM 4339 C C . ASN A 1 542 ? -22.723 21.185 -0.931 1.00 29.19 542 ASN A C 1
ATOM 4341 O O . ASN A 1 542 ? -22.464 20.652 -2.010 1.00 29.19 542 ASN A O 1
ATOM 4345 N N . THR A 1 543 ? -22.382 20.620 0.226 1.00 27.22 543 THR A N 1
ATOM 4346 C CA . THR A 1 543 ? -21.947 19.214 0.350 1.00 27.22 543 THR A CA 1
ATOM 4347 C C . THR A 1 543 ? -22.650 18.557 1.539 1.00 27.22 543 THR A C 1
ATOM 4349 O O . THR A 1 543 ? -22.545 19.008 2.674 1.00 27.22 543 THR A O 1
ATOM 4352 N N . LYS A 1 544 ? -23.431 17.497 1.282 1.00 27.38 544 LYS A N 1
ATOM 4353 C CA . LYS A 1 544 ? -24.215 16.800 2.317 1.00 27.38 544 LYS A CA 1
ATOM 4354 C C . LYS A 1 544 ? -23.396 15.683 2.970 1.00 27.38 544 LYS A C 1
ATOM 4356 O O . LYS A 1 544 ? -23.492 14.532 2.549 1.00 27.38 544 LYS A O 1
ATOM 4361 N N . VAL A 1 545 ? -22.647 16.015 4.017 1.00 30.81 545 VAL A N 1
ATOM 4362 C CA . VAL A 1 545 ? -22.269 15.042 5.058 1.00 30.81 545 VAL A CA 1
ATOM 4363 C C . VAL A 1 545 ? -23.429 14.960 6.058 1.00 30.81 545 VAL A C 1
ATOM 4365 O O . VAL A 1 545 ? -24.122 15.952 6.281 1.00 30.81 545 VAL A O 1
ATOM 4368 N N . ALA A 1 546 ? -23.715 13.769 6.587 1.00 32.97 546 ALA A N 1
ATOM 4369 C CA . ALA A 1 546 ? -24.849 13.540 7.479 1.00 32.97 546 ALA A CA 1
ATOM 4370 C C . ALA A 1 546 ? -24.373 13.186 8.890 1.00 32.97 546 ALA A C 1
ATOM 4372 O O . ALA A 1 546 ? -24.153 12.016 9.208 1.00 32.97 546 ALA A O 1
ATOM 4373 N N . ASP A 1 547 ? -24.246 14.207 9.732 1.00 31.34 547 ASP A N 1
ATOM 4374 C CA . ASP A 1 547 ? -23.814 14.053 11.117 1.00 31.34 547 ASP A CA 1
ATOM 4375 C C . ASP A 1 547 ? -24.978 13.633 12.022 1.00 31.34 547 ASP A C 1
ATOM 4377 O O . ASP A 1 547 ? -25.984 14.339 12.128 1.00 31.34 547 ASP A O 1
ATOM 4381 N N . VAL A 1 548 ? -24.816 12.517 12.741 1.00 30.36 548 VAL A N 1
ATOM 4382 C CA . VAL A 1 548 ? -25.704 12.145 13.855 1.00 30.36 548 VAL A CA 1
ATOM 4383 C C . VAL A 1 548 ? -25.077 12.620 15.162 1.00 30.36 548 VAL A C 1
ATOM 4385 O O . VAL A 1 548 ? -24.369 11.882 15.851 1.00 30.36 548 VAL A O 1
ATOM 4388 N N . ILE A 1 549 ? -25.336 13.884 15.499 1.00 31.67 549 ILE A N 1
ATOM 4389 C CA . ILE A 1 549 ? -24.848 14.515 16.729 1.00 31.67 549 ILE A CA 1
ATOM 4390 C C . ILE A 1 549 ? -25.823 14.207 17.868 1.00 31.67 549 ILE A C 1
ATOM 4392 O O . ILE A 1 549 ? -26.961 14.673 17.868 1.00 31.67 549 ILE A O 1
ATOM 4396 N N . ILE A 1 550 ? -25.367 13.465 18.881 1.00 28.88 550 ILE A N 1
ATOM 4397 C CA . ILE A 1 550 ? -26.114 13.266 20.131 1.00 28.88 550 ILE A CA 1
ATOM 4398 C C . ILE A 1 550 ? -25.415 14.040 21.249 1.00 28.88 550 ILE A C 1
ATOM 4400 O O . ILE A 1 550 ? -24.606 13.504 22.007 1.00 28.88 550 ILE A O 1
ATOM 4404 N N . GLY A 1 551 ? -25.743 15.328 21.356 1.00 26.28 551 GLY A N 1
ATOM 4405 C CA . GLY A 1 551 ? -25.384 16.127 22.523 1.00 26.28 551 GLY A CA 1
ATOM 4406 C C . GLY A 1 551 ? -26.192 15.667 23.737 1.00 26.28 551 GLY A C 1
ATOM 4407 O O . GLY A 1 551 ? -27.422 15.674 23.699 1.00 26.28 551 GLY A O 1
ATOM 4408 N N . SER A 1 552 ? -25.525 15.276 24.826 1.00 30.05 552 SER A N 1
ATOM 4409 C CA . SER A 1 552 ? -26.211 14.887 26.063 1.00 30.05 552 SER A CA 1
ATOM 4410 C C . SER A 1 552 ? -25.545 15.461 27.309 1.00 30.05 552 SER A C 1
ATOM 4412 O O . SER A 1 552 ? -24.420 15.086 27.648 1.00 30.05 552 SER A O 1
ATOM 4414 N N . MET A 1 553 ? -26.314 16.233 28.081 1.00 26.84 553 MET A N 1
ATOM 4415 C CA . MET A 1 553 ? -26.158 16.236 29.535 1.00 26.84 553 MET A CA 1
ATOM 4416 C C . MET A 1 553 ? -26.287 14.790 30.035 1.00 26.84 553 MET A C 1
ATOM 4418 O O . MET A 1 553 ? -27.364 14.217 29.893 1.00 26.84 553 MET A O 1
ATOM 4422 N N . LEU A 1 554 ? -25.206 14.222 30.585 1.00 29.08 554 LEU A N 1
ATOM 4423 C CA . LEU A 1 554 ? -25.120 13.116 31.565 1.00 29.08 554 LEU A CA 1
ATOM 4424 C C . LEU A 1 554 ? -23.725 12.474 31.452 1.00 29.08 554 LEU A C 1
ATOM 4426 O O . LEU A 1 554 ? -23.414 11.818 30.463 1.00 29.08 554 LEU A O 1
ATOM 4430 N N . TYR A 1 555 ? -22.895 12.660 32.480 1.00 36.38 555 TYR A N 1
ATOM 4431 C CA . TYR A 1 555 ? -21.440 12.492 32.372 1.00 36.38 555 TYR A CA 1
ATOM 4432 C C . TYR A 1 555 ? -20.901 11.054 32.528 1.00 36.38 555 TYR A C 1
ATOM 4434 O O . TYR A 1 555 ? -19.788 10.791 32.106 1.00 36.38 555 TYR A O 1
ATOM 4442 N N . ASN A 1 556 ? -21.645 10.107 33.115 1.00 31.27 556 ASN A N 1
ATOM 4443 C CA . ASN A 1 556 ? -20.999 8.921 33.715 1.00 31.27 556 ASN A CA 1
ATOM 4444 C C . ASN A 1 556 ? -21.052 7.610 32.896 1.00 31.27 556 ASN A C 1
ATOM 4446 O O . ASN A 1 556 ? -20.227 6.733 33.141 1.00 31.27 556 ASN A O 1
ATOM 4450 N N . TYR A 1 557 ? -22.026 7.431 31.992 1.00 29.70 557 TYR A N 1
ATOM 4451 C CA . TYR A 1 557 ? -22.254 6.160 31.275 1.00 29.70 557 TYR A CA 1
ATOM 4452 C C . TYR A 1 557 ? -22.901 6.395 29.904 1.00 29.70 557 TYR A C 1
ATOM 4454 O O . TYR A 1 557 ? -23.922 7.084 29.826 1.00 29.70 557 TYR A O 1
ATOM 4462 N N . ARG A 1 558 ? -22.370 5.773 28.842 1.00 42.97 558 ARG A N 1
ATOM 4463 C CA . ARG A 1 558 ? -22.981 5.746 27.499 1.00 42.97 558 ARG A CA 1
ATOM 4464 C C . ARG A 1 558 ? -23.002 4.312 26.949 1.00 42.97 558 ARG A C 1
ATOM 4466 O O . ARG A 1 558 ? -22.001 3.603 26.992 1.00 42.97 558 ARG A O 1
ATOM 4473 N N . VAL A 1 559 ? -24.160 3.887 26.439 1.00 32.06 559 VAL A N 1
ATOM 4474 C CA . VAL A 1 559 ? -24.404 2.539 25.893 1.00 32.06 559 VAL A CA 1
ATOM 4475 C C . VAL A 1 559 ? -25.014 2.683 24.509 1.00 32.06 559 VAL A C 1
ATOM 4477 O O . VAL A 1 559 ? -26.082 3.282 24.375 1.00 32.06 559 VAL A O 1
ATOM 4480 N N . PHE A 1 560 ? -24.368 2.097 23.504 1.00 42.25 560 PHE A N 1
ATOM 4481 C CA . PHE A 1 560 ? -24.831 2.098 22.123 1.00 42.25 560 PHE A CA 1
ATOM 4482 C C . PHE A 1 560 ? -24.987 0.661 21.627 1.00 42.25 560 PHE A C 1
ATOM 4484 O O . PHE A 1 560 ? -24.077 -0.159 21.746 1.00 42.25 560 PHE A O 1
ATOM 4491 N N . VAL A 1 561 ? -26.142 0.360 21.037 1.00 32.91 561 VAL A N 1
ATOM 4492 C CA . VAL A 1 561 ? -26.363 -0.873 20.275 1.00 32.91 561 VAL A CA 1
ATOM 4493 C C . VAL A 1 561 ? -26.485 -0.476 18.812 1.00 32.91 561 VAL A C 1
ATOM 4495 O O . VAL A 1 561 ? -27.342 0.335 18.467 1.00 32.91 561 VAL A O 1
ATOM 4498 N N . ILE A 1 562 ? -25.621 -1.032 17.969 1.00 41.75 562 ILE A N 1
ATOM 4499 C CA . ILE A 1 562 ? -25.616 -0.815 16.524 1.00 41.75 562 ILE A CA 1
ATOM 4500 C C . ILE A 1 562 ? -26.178 -2.081 15.885 1.00 41.75 562 ILE A C 1
ATOM 4502 O O . ILE A 1 562 ? -25.547 -3.130 15.955 1.00 41.75 562 ILE A O 1
ATOM 4506 N N . SER A 1 563 ? -27.371 -1.986 15.299 1.00 30.91 563 SER A N 1
ATOM 4507 C CA . SER A 1 563 ? -28.080 -3.096 14.646 1.00 30.91 563 SER A CA 1
ATOM 4508 C C . SER A 1 563 ? -28.012 -2.959 13.125 1.00 30.91 563 SER A C 1
ATOM 4510 O O . SER A 1 563 ? -28.315 -1.887 12.599 1.00 30.91 563 SER A O 1
ATOM 4512 N N . THR A 1 564 ? -27.662 -4.032 12.411 1.00 36.28 564 THR A N 1
ATOM 4513 C CA . THR A 1 564 ? -27.508 -4.042 10.944 1.00 36.28 564 THR A CA 1
ATOM 4514 C C . THR A 1 564 ? -28.658 -4.798 10.265 1.00 36.28 564 THR A C 1
ATOM 4516 O O . THR A 1 564 ? -28.547 -5.976 9.920 1.00 36.28 564 THR A O 1
ATOM 4519 N N . GLY A 1 565 ? -29.799 -4.129 10.069 1.00 32.78 565 GLY A N 1
ATOM 4520 C CA . GLY A 1 565 ? -30.972 -4.714 9.402 1.00 32.78 565 GLY A CA 1
ATOM 4521 C C . GLY A 1 565 ? -30.903 -4.622 7.871 1.00 32.78 565 GLY A C 1
ATOM 4522 O O . GLY A 1 565 ? -30.893 -3.522 7.333 1.00 32.78 565 GLY A O 1
ATOM 4523 N N . SER A 1 566 ? -30.911 -5.763 7.167 1.00 27.25 566 SER A N 1
ATOM 4524 C CA . SER A 1 566 ? -30.744 -5.839 5.695 1.00 27.25 566 SER A CA 1
ATOM 4525 C C . SER A 1 566 ? -31.837 -6.636 4.950 1.00 27.25 566 SER A C 1
ATOM 4527 O O . SER A 1 566 ? -31.590 -7.201 3.888 1.00 27.25 566 SER A O 1
ATOM 4529 N N . LYS A 1 567 ? -33.066 -6.717 5.487 1.00 26.03 567 LYS A N 1
ATOM 4530 C CA . LYS A 1 567 ? -34.178 -7.464 4.855 1.00 26.03 567 LYS A CA 1
ATOM 4531 C C . LYS A 1 567 ? -35.532 -6.746 4.906 1.00 26.03 567 LYS A C 1
ATOM 4533 O O . LYS A 1 567 ? -36.363 -7.144 5.709 1.00 26.03 567 LYS A O 1
ATOM 4538 N N . TYR A 1 568 ? -35.792 -5.803 3.995 1.00 26.14 568 TYR A N 1
ATOM 4539 C CA . TYR A 1 568 ? -37.151 -5.513 3.491 1.00 26.14 568 TYR A CA 1
ATOM 4540 C C . TYR A 1 568 ? -37.113 -5.042 2.025 1.00 26.14 568 TYR A C 1
ATOM 4542 O O . TYR A 1 568 ? -36.135 -4.444 1.587 1.00 26.14 568 TYR A O 1
ATOM 4550 N N . ARG A 1 569 ? -38.154 -5.391 1.252 1.00 22.62 569 ARG A N 1
ATOM 4551 C CA . ARG A 1 569 ? -38.306 -5.045 -0.177 1.00 22.62 569 ARG A CA 1
ATOM 4552 C C . ARG A 1 569 ? -38.911 -3.642 -0.350 1.00 22.62 569 ARG A C 1
ATOM 4554 O O . ARG A 1 569 ? -39.524 -3.133 0.582 1.00 22.62 569 ARG A O 1
ATOM 4561 N N . HIS A 1 570 ? -38.749 -3.076 -1.550 1.00 24.28 570 HIS A N 1
ATOM 4562 C CA . HIS A 1 570 ? -39.266 -1.771 -1.992 1.00 24.28 570 HIS A CA 1
ATOM 4563 C C . HIS A 1 570 ? -40.684 -1.435 -1.508 1.00 24.28 570 HIS A C 1
ATOM 4565 O O . HIS A 1 570 ? -41.544 -2.308 -1.569 1.00 24.28 570 HIS A O 1
ATOM 4571 N N . TYR A 1 571 ? -40.930 -0.153 -1.205 1.00 20.28 571 TYR A N 1
ATOM 4572 C CA . TYR A 1 571 ? -41.965 0.669 -1.857 1.00 20.28 571 TYR A CA 1
ATOM 4573 C C . TYR A 1 571 ? -41.586 2.160 -1.767 1.00 20.28 571 TYR A C 1
ATOM 4575 O O . TYR A 1 571 ? -40.887 2.576 -0.846 1.00 20.28 571 TYR A O 1
ATOM 4583 N N . GLU A 1 572 ? -42.023 2.939 -2.753 1.00 22.98 572 GLU A N 1
ATOM 4584 C CA . GLU A 1 572 ? -41.671 4.344 -2.996 1.00 22.98 572 GLU A CA 1
ATOM 4585 C C . GLU A 1 572 ? -42.894 5.235 -2.716 1.00 22.98 572 GLU A C 1
ATOM 4587 O O . GLU A 1 572 ? -43.957 4.990 -3.285 1.00 22.98 572 GLU A O 1
ATOM 4592 N N . ILE A 1 573 ? -42.772 6.262 -1.859 1.00 21.08 573 ILE A N 1
ATOM 4593 C CA . ILE A 1 573 ? -43.788 7.323 -1.719 1.00 21.08 573 ILE A CA 1
ATOM 4594 C C . ILE A 1 573 ? -43.109 8.683 -1.514 1.00 21.08 573 ILE A C 1
ATOM 4596 O O . ILE A 1 573 ? -42.440 8.926 -0.511 1.00 21.08 573 ILE A O 1
ATOM 4600 N N . VAL A 1 574 ? -43.352 9.587 -2.461 1.00 25.50 574 VAL A N 1
ATOM 4601 C CA . VAL A 1 574 ? -43.031 11.019 -2.393 1.00 25.50 574 VAL A CA 1
ATOM 4602 C C . VAL A 1 574 ? -44.165 11.760 -1.675 1.00 25.50 574 VAL A C 1
ATOM 4604 O O . VAL A 1 574 ? -45.328 11.560 -2.021 1.00 25.50 574 VAL A O 1
ATOM 4607 N N . SER A 1 575 ? -43.862 12.692 -0.763 1.00 22.70 575 SER A N 1
ATOM 4608 C CA . SER A 1 575 ? -44.858 13.679 -0.312 1.00 22.70 575 SER A CA 1
ATOM 4609 C C . SER A 1 575 ? -44.264 15.064 -0.045 1.00 22.70 575 SER A C 1
ATOM 4611 O O . SER A 1 575 ? -43.417 15.240 0.831 1.00 22.70 575 SER A O 1
ATOM 4613 N N . LYS A 1 576 ? -44.777 16.048 -0.789 1.00 21.62 576 LYS A N 1
ATOM 4614 C CA . LYS A 1 576 ? -44.719 17.482 -0.473 1.00 21.62 576 LYS A CA 1
ATOM 4615 C C . LYS A 1 576 ? -45.590 17.811 0.746 1.00 21.62 576 LYS A C 1
ATOM 4617 O O . LYS A 1 576 ? -46.521 17.070 1.043 1.00 21.62 576 LYS A O 1
ATOM 4622 N N . ASP A 1 577 ? -45.283 18.951 1.361 1.00 26.92 577 ASP A N 1
ATOM 4623 C CA . ASP A 1 577 ? -46.129 19.827 2.189 1.00 26.92 577 ASP A CA 1
ATOM 4624 C C . ASP A 1 577 ? -47.559 19.344 2.518 1.00 26.92 577 ASP A C 1
ATOM 4626 O O . ASP A 1 577 ? -48.402 19.296 1.624 1.00 26.92 577 ASP A O 1
ATOM 4630 N N . MET A 1 578 ? -47.875 19.143 3.808 1.00 22.16 578 MET A N 1
ATOM 4631 C CA . MET A 1 578 ? -49.070 19.737 4.443 1.00 22.16 578 MET A CA 1
ATOM 4632 C C . MET A 1 578 ? -49.123 19.544 5.972 1.00 22.16 578 MET A C 1
ATOM 4634 O O . MET A 1 578 ? -48.318 18.836 6.573 1.00 22.16 578 MET A O 1
ATOM 4638 N N . GLU A 1 579 ? -50.053 20.274 6.588 1.00 23.75 579 GLU A N 1
ATOM 4639 C CA . GLU A 1 579 ? -50.123 20.606 8.013 1.00 23.75 579 GLU A CA 1
ATOM 4640 C C . GLU A 1 579 ? -50.643 19.494 8.944 1.00 23.75 579 GLU A C 1
ATOM 4642 O O . GLU A 1 579 ? -51.218 18.480 8.550 1.00 23.75 579 GLU A O 1
ATOM 4647 N N . THR A 1 580 ? -50.480 19.742 10.243 1.00 29.48 580 THR A N 1
ATOM 4648 C CA . THR A 1 580 ? -50.910 18.897 11.359 1.00 29.48 580 THR A CA 1
ATOM 4649 C C . THR A 1 580 ? -52.428 18.683 11.443 1.00 29.48 580 THR A C 1
ATOM 4651 O O . THR A 1 580 ? -53.131 19.457 12.089 1.00 29.48 580 THR A O 1
ATOM 4654 N N . SER A 1 581 ? -52.921 17.551 10.935 1.00 25.77 581 SER A N 1
ATOM 4655 C CA . SER A 1 581 ? -53.816 16.648 11.688 1.00 25.77 581 SER A CA 1
ATOM 4656 C C . SER A 1 581 ? -53.905 15.269 11.013 1.00 25.77 581 SER A C 1
ATOM 4658 O O . SER A 1 581 ? -53.712 15.153 9.810 1.00 25.77 581 SER A O 1
ATOM 4660 N N . ASN A 1 582 ? -54.205 14.221 11.790 1.00 29.72 582 ASN A N 1
ATOM 4661 C CA . ASN A 1 582 ? -54.402 12.832 11.337 1.00 29.72 582 ASN A CA 1
ATOM 4662 C C . ASN A 1 582 ? -53.191 12.109 10.703 1.00 29.72 582 ASN A C 1
ATOM 4664 O O . ASN A 1 582 ? -53.193 11.772 9.523 1.00 29.72 582 ASN A O 1
ATOM 4668 N N . MET A 1 583 ? -52.233 11.688 11.538 1.00 22.72 583 MET A N 1
ATOM 4669 C CA . MET A 1 583 ? -51.362 10.537 11.238 1.00 22.72 583 MET A CA 1
ATOM 4670 C C . MET A 1 583 ? -51.437 9.482 12.351 1.00 22.72 583 MET A C 1
ATOM 4672 O O . MET A 1 583 ? -50.596 9.425 13.242 1.00 22.72 583 MET A O 1
ATOM 4676 N N . LEU A 1 584 ? -52.459 8.621 12.281 1.00 26.30 584 LEU A N 1
ATOM 4677 C CA . LEU A 1 584 ? -52.555 7.389 13.085 1.00 26.30 584 LEU A CA 1
ATOM 4678 C C . LEU A 1 584 ? -52.729 6.123 12.217 1.00 26.30 584 LEU A C 1
ATOM 4680 O O . LEU A 1 584 ? -53.169 5.085 12.699 1.00 26.30 584 LEU A O 1
ATOM 4684 N N . HIS A 1 585 ? -52.399 6.210 10.924 1.00 25.67 585 HIS A N 1
ATOM 4685 C CA . HIS A 1 585 ? -52.615 5.150 9.934 1.00 25.67 585 HIS A CA 1
ATOM 4686 C C . HIS A 1 585 ? -51.385 4.958 9.025 1.00 25.67 585 HIS A C 1
ATOM 4688 O O . HIS A 1 585 ? -51.467 5.190 7.827 1.00 25.67 585 HIS A O 1
ATOM 4694 N N . MET A 1 586 ? -50.237 4.541 9.587 1.00 23.70 586 MET A N 1
ATOM 4695 C CA . MET A 1 586 ? -49.123 3.943 8.810 1.00 23.70 586 MET A CA 1
ATOM 4696 C C . MET A 1 586 ? -48.058 3.200 9.659 1.00 23.70 586 MET A C 1
ATOM 4698 O O . MET A 1 586 ? -46.875 3.205 9.342 1.00 23.70 586 MET A O 1
ATOM 4702 N N . LEU A 1 587 ? -48.463 2.530 10.749 1.00 24.84 587 LEU A N 1
ATOM 4703 C CA . LEU A 1 587 ? -47.578 1.674 11.573 1.00 24.84 587 LEU A CA 1
ATOM 4704 C C . LEU A 1 587 ? -48.088 0.223 11.705 1.00 24.84 587 LEU A C 1
ATOM 4706 O O . LEU A 1 587 ? -47.854 -0.449 12.708 1.00 24.84 587 LEU A O 1
ATOM 4710 N N . CYS A 1 588 ? -48.810 -0.265 10.694 1.00 28.67 588 CYS A N 1
ATOM 4711 C CA . CYS A 1 588 ? -49.276 -1.650 10.574 1.00 28.67 588 CYS A CA 1
ATOM 4712 C C . CYS A 1 588 ? -49.390 -2.055 9.096 1.00 28.67 588 CYS A C 1
ATOM 4714 O O . CYS A 1 588 ? -49.455 -1.181 8.234 1.00 28.67 588 CYS A O 1
ATOM 4716 N N . TYR A 1 589 ? -49.495 -3.372 8.867 1.00 23.80 589 TYR A N 1
ATOM 4717 C CA . TYR A 1 589 ? -49.352 -4.112 7.600 1.00 23.80 589 TYR A CA 1
ATOM 4718 C C . TYR A 1 589 ? -47.880 -4.303 7.167 1.00 23.80 589 TYR A C 1
ATOM 4720 O O . TYR A 1 589 ? -47.151 -3.337 7.006 1.00 23.80 589 TYR A O 1
ATOM 4728 N N . ASP A 1 590 ? -47.359 -5.523 6.985 1.00 23.98 590 ASP A N 1
ATOM 4729 C CA . ASP A 1 590 ? -48.029 -6.832 6.895 1.00 23.98 590 ASP A CA 1
ATOM 4730 C C . ASP A 1 590 ? -47.787 -7.731 8.132 1.00 23.98 590 ASP A C 1
ATOM 4732 O O . ASP A 1 590 ? -46.652 -8.056 8.485 1.00 23.98 590 ASP A O 1
ATOM 4736 N N . CYS A 1 591 ? -48.873 -8.165 8.780 1.00 27.34 591 CYS A N 1
ATOM 4737 C CA . CYS A 1 591 ? -48.852 -9.141 9.870 1.00 27.34 591 CYS A CA 1
ATOM 4738 C C . CYS A 1 591 ? -49.407 -10.479 9.369 1.00 27.34 591 CYS A C 1
ATOM 4740 O O . CYS A 1 591 ? -50.622 -10.680 9.387 1.00 27.34 591 CYS A O 1
ATOM 4742 N N . LYS A 1 592 ? -48.531 -11.432 9.023 1.00 30.25 592 LYS A N 1
ATOM 4743 C CA . LYS A 1 592 ? -48.918 -12.849 8.853 1.00 30.25 592 LYS A CA 1
ATOM 4744 C C . LYS A 1 592 ? -48.618 -13.760 10.045 1.00 30.25 592 LYS A C 1
ATOM 4746 O O . LYS A 1 592 ? -48.933 -14.941 9.991 1.00 30.25 592 LYS A O 1
ATOM 4751 N N . ASP A 1 593 ? -48.156 -13.182 11.152 1.00 35.78 593 ASP A N 1
ATOM 4752 C CA . ASP A 1 593 ? -48.223 -13.784 12.484 1.00 35.78 593 ASP A CA 1
ATOM 4753 C C . ASP A 1 593 ? -48.949 -12.824 13.435 1.00 35.78 593 ASP A C 1
ATOM 4755 O O . ASP A 1 593 ? -48.652 -11.628 13.461 1.00 35.78 593 ASP A O 1
ATOM 4759 N N . GLY A 1 594 ? -49.917 -13.357 14.191 1.00 36.00 594 GLY A N 1
ATOM 4760 C CA . GLY A 1 594 ? -51.019 -12.613 14.823 1.00 36.00 594 GLY A CA 1
ATOM 4761 C C . GLY A 1 594 ? -50.678 -11.549 15.892 1.00 36.00 594 GLY A C 1
ATOM 4762 O O . GLY A 1 594 ? -49.517 -11.193 16.098 1.00 36.00 594 GLY A O 1
ATOM 4763 N N . PRO A 1 595 ? -51.686 -11.042 16.637 1.00 34.59 595 PRO A N 1
ATOM 4764 C CA . PRO A 1 595 ? -51.665 -9.737 17.333 1.00 34.59 595 PRO A CA 1
ATOM 4765 C C . PRO A 1 595 ? -50.629 -9.544 18.460 1.00 34.59 595 PRO A C 1
ATOM 4767 O O . PRO A 1 595 ? -50.577 -8.486 19.076 1.00 34.59 595 PRO A O 1
ATOM 4770 N N . ASN A 1 596 ? -49.768 -10.529 18.716 1.00 36.56 596 ASN A N 1
ATOM 4771 C CA . ASN A 1 596 ? -48.664 -10.444 19.669 1.00 36.56 596 ASN A CA 1
ATOM 4772 C C . ASN A 1 596 ? -47.301 -10.132 19.021 1.00 36.56 596 ASN A C 1
ATOM 4774 O O . ASN A 1 596 ? -46.313 -10.072 19.743 1.00 36.56 596 ASN A O 1
ATOM 4778 N N . THR A 1 597 ? -47.179 -9.962 17.701 1.00 33.75 597 THR A N 1
ATOM 4779 C CA . THR A 1 597 ? -45.858 -9.874 17.038 1.00 33.75 597 THR A CA 1
ATOM 4780 C C . THR A 1 597 ? -45.080 -8.589 17.363 1.00 33.75 597 THR A C 1
ATOM 4782 O O . THR A 1 597 ? -43.898 -8.670 17.697 1.00 33.75 597 THR A O 1
ATOM 4785 N N . GLY A 1 598 ? -45.736 -7.421 17.399 1.00 31.55 598 GLY A N 1
ATOM 4786 C CA . GLY A 1 598 ? -45.112 -6.169 17.862 1.00 31.55 598 GLY A CA 1
ATOM 4787 C C . GLY A 1 598 ? -44.731 -6.216 19.347 1.00 31.55 598 GLY A C 1
ATOM 4788 O O . GLY A 1 598 ? -43.605 -5.887 19.719 1.00 31.55 598 GLY A O 1
ATOM 4789 N N . ALA A 1 599 ? -45.625 -6.751 20.188 1.00 32.75 599 ALA A N 1
ATOM 4790 C CA . ALA A 1 599 ? -45.345 -6.997 21.601 1.00 32.75 599 ALA A CA 1
ATOM 4791 C C . ALA A 1 599 ? -44.172 -7.976 21.793 1.00 32.75 599 ALA A C 1
ATOM 4793 O O . ALA A 1 599 ? -43.315 -7.728 22.629 1.00 32.75 599 ALA A O 1
ATOM 4794 N N . LYS A 1 600 ? -44.063 -9.041 20.986 1.00 33.38 600 LYS A N 1
ATOM 4795 C CA . LYS A 1 600 ? -42.932 -9.988 20.991 1.00 33.38 600 LYS A CA 1
ATOM 4796 C C . LYS A 1 600 ? -41.623 -9.338 20.545 1.00 33.38 600 LYS A C 1
ATOM 4798 O O . LYS A 1 600 ? -40.586 -9.701 21.085 1.00 33.38 600 LYS A O 1
ATOM 4803 N N . LEU A 1 601 ? -41.639 -8.409 19.588 1.00 34.53 601 LEU A N 1
ATOM 4804 C CA . LEU A 1 601 ? -40.447 -7.661 19.167 1.00 34.53 601 LEU A CA 1
ATOM 4805 C C . LEU A 1 601 ? -39.965 -6.712 20.267 1.00 34.53 601 LEU A C 1
ATOM 4807 O O . LEU A 1 601 ? -38.793 -6.761 20.631 1.00 34.53 601 LEU A O 1
ATOM 4811 N N . ILE A 1 602 ? -40.874 -5.939 20.868 1.00 38.06 602 ILE A N 1
ATOM 4812 C CA . ILE A 1 602 ? -40.568 -5.068 22.012 1.00 38.06 602 ILE A CA 1
ATOM 4813 C C . ILE A 1 602 ? -40.120 -5.904 23.218 1.00 38.06 602 ILE A C 1
ATOM 4815 O O . ILE A 1 602 ? -39.112 -5.589 23.836 1.00 38.06 602 ILE A O 1
ATOM 4819 N N . PHE A 1 603 ? -40.789 -7.019 23.518 1.00 36.84 603 PHE A N 1
ATOM 4820 C CA . PHE A 1 603 ? -40.414 -7.918 24.612 1.00 36.84 603 PHE A CA 1
ATOM 4821 C C . PHE A 1 603 ? -39.068 -8.605 24.352 1.00 36.84 603 PHE A C 1
ATOM 4823 O O . PHE A 1 603 ? -38.281 -8.742 25.277 1.00 36.84 603 PHE A O 1
ATOM 4830 N N . ARG A 1 604 ? -38.742 -8.979 23.106 1.00 38.91 604 ARG A N 1
ATOM 4831 C CA . ARG A 1 604 ? -37.406 -9.477 22.725 1.00 38.91 604 ARG A CA 1
ATOM 4832 C C . ARG A 1 604 ? -36.340 -8.389 22.817 1.00 38.91 604 ARG A C 1
ATOM 4834 O O . ARG A 1 604 ? -35.236 -8.697 23.245 1.00 38.91 604 ARG A O 1
ATOM 4841 N N . ALA A 1 605 ? -36.653 -7.145 22.455 1.00 37.88 605 ALA A N 1
ATOM 4842 C CA . ALA A 1 605 ? -35.745 -6.016 22.622 1.00 37.88 605 ALA A CA 1
ATOM 4843 C C . ALA A 1 605 ? -35.496 -5.737 24.111 1.00 37.88 605 ALA A C 1
ATOM 4845 O O . ALA A 1 605 ? -34.348 -5.706 24.526 1.00 37.88 605 ALA A O 1
ATOM 4846 N N . VAL A 1 606 ? -36.544 -5.655 24.937 1.00 40.00 606 VAL A N 1
ATOM 4847 C CA . VAL A 1 606 ? -36.453 -5.499 26.400 1.00 40.00 606 VAL A CA 1
ATOM 4848 C C . VAL A 1 606 ? -35.739 -6.685 27.053 1.00 40.00 606 VAL A C 1
ATOM 4850 O O . VAL A 1 606 ? -34.899 -6.473 27.918 1.00 40.00 606 VAL A O 1
ATOM 4853 N N . TYR A 1 607 ? -35.996 -7.921 26.620 1.00 39.69 607 TYR A N 1
ATOM 4854 C CA . TYR A 1 607 ? -35.308 -9.115 27.119 1.00 39.69 607 TYR A CA 1
ATOM 4855 C C . TYR A 1 607 ? -33.826 -9.126 26.728 1.00 39.69 607 TYR A C 1
ATOM 4857 O O . TYR A 1 607 ? -32.985 -9.422 27.572 1.00 39.69 607 TYR A O 1
ATOM 4865 N N . LYS A 1 608 ? -33.486 -8.731 25.489 1.00 38.81 608 LYS A N 1
ATOM 4866 C CA . LYS A 1 608 ? -32.094 -8.491 25.082 1.00 38.81 608 LYS A CA 1
ATOM 4867 C C . LYS A 1 608 ? -31.480 -7.379 25.936 1.00 38.81 608 LYS A C 1
ATOM 4869 O O . LYS A 1 608 ? -30.467 -7.631 26.557 1.00 38.81 608 LYS A O 1
ATOM 4874 N N . LEU A 1 609 ? -32.099 -6.208 26.072 1.00 40.44 609 LEU A N 1
ATOM 4875 C CA . LEU A 1 609 ? -31.588 -5.084 26.877 1.00 40.44 609 LEU A CA 1
ATOM 4876 C C . LEU A 1 609 ? -31.390 -5.450 28.356 1.00 40.44 609 LEU A C 1
ATOM 4878 O O . LEU A 1 609 ? -30.374 -5.091 28.941 1.00 40.44 609 LEU A O 1
ATOM 4882 N N . PHE A 1 610 ? -32.314 -6.203 28.954 1.00 42.03 610 PHE A N 1
ATOM 4883 C CA . PHE A 1 610 ? -32.189 -6.697 30.326 1.00 42.03 610 PHE A CA 1
ATOM 4884 C C . PHE A 1 610 ? -31.079 -7.751 30.433 1.00 42.03 610 PHE A C 1
ATOM 4886 O O . PHE A 1 610 ? -30.266 -7.701 31.353 1.00 42.03 610 PHE A O 1
ATOM 4893 N N . GLY A 1 611 ? -30.988 -8.664 29.463 1.00 40.94 611 GLY A N 1
ATOM 4894 C CA . GLY A 1 611 ? -29.882 -9.611 29.337 1.00 40.94 611 GLY A CA 1
ATOM 4895 C C . GLY A 1 611 ? -28.529 -8.918 29.169 1.00 40.94 611 GLY A C 1
ATOM 4896 O O . GLY A 1 611 ? -27.568 -9.335 29.796 1.00 40.94 611 GLY A O 1
ATOM 4897 N N . LEU A 1 612 ? -28.462 -7.825 28.406 1.00 40.41 612 LEU A N 1
ATOM 4898 C CA . LEU A 1 612 ? -27.250 -7.048 28.138 1.00 40.41 612 LEU A CA 1
ATOM 4899 C C . LEU A 1 612 ? -26.858 -6.126 29.296 1.00 40.41 612 LEU A C 1
ATOM 4901 O O . LEU A 1 612 ? -25.671 -5.946 29.529 1.00 40.41 612 LEU A O 1
ATOM 4905 N N . ALA A 1 613 ? -27.812 -5.605 30.069 1.00 40.88 613 ALA A N 1
ATOM 4906 C CA . ALA A 1 613 ? -27.522 -4.915 31.326 1.00 40.88 613 ALA A CA 1
ATOM 4907 C C . ALA A 1 613 ? -26.945 -5.885 32.373 1.00 40.88 613 ALA A C 1
ATOM 4909 O O . ALA A 1 613 ? -25.961 -5.567 33.039 1.00 40.88 613 ALA A O 1
ATOM 4910 N N . ASN A 1 614 ? -27.501 -7.101 32.466 1.00 43.19 614 ASN A N 1
ATOM 4911 C CA . ASN A 1 614 ? -26.910 -8.170 33.274 1.00 43.19 614 ASN A CA 1
ATOM 4912 C C . ASN A 1 614 ? -25.552 -8.618 32.710 1.00 43.19 614 ASN A C 1
ATOM 4914 O O . ASN A 1 614 ? -24.634 -8.851 33.486 1.00 43.19 614 ASN A O 1
ATOM 4918 N N . LEU A 1 615 ? -25.386 -8.684 31.384 1.00 41.59 615 LEU A N 1
ATOM 4919 C CA . LEU A 1 615 ? -24.114 -9.036 30.753 1.00 41.59 615 LEU A CA 1
ATOM 4920 C C . LEU A 1 615 ? -23.042 -7.973 31.015 1.00 41.59 615 LEU A C 1
ATOM 4922 O O . LEU A 1 615 ? -21.926 -8.347 31.328 1.00 41.59 615 LEU A O 1
ATOM 4926 N N . ALA A 1 616 ? -23.369 -6.680 30.957 1.00 39.97 616 ALA A N 1
ATOM 4927 C CA . ALA A 1 616 ? -22.448 -5.593 31.292 1.00 39.97 616 ALA A CA 1
ATOM 4928 C C . ALA A 1 616 ? -22.015 -5.657 32.768 1.00 39.97 616 ALA A C 1
ATOM 4930 O O . ALA A 1 616 ? -20.826 -5.598 33.059 1.00 39.97 616 ALA A O 1
ATOM 4931 N N . MET A 1 617 ? -22.958 -5.902 33.687 1.00 43.19 617 MET A N 1
ATOM 4932 C CA . MET A 1 617 ? -22.653 -6.164 35.100 1.00 43.19 617 MET A CA 1
ATOM 4933 C C . MET A 1 617 ? -21.759 -7.405 35.273 1.00 43.19 617 MET A C 1
ATOM 4935 O O . MET A 1 617 ? -20.813 -7.384 36.058 1.00 43.19 617 MET A O 1
ATOM 4939 N N . CYS A 1 618 ? -22.023 -8.482 34.527 1.00 41.91 618 CYS A N 1
ATOM 4940 C CA . CYS A 1 618 ? -21.155 -9.655 34.494 1.00 41.91 618 CYS A CA 1
ATOM 4941 C C . CYS A 1 618 ? -19.785 -9.342 33.883 1.00 41.91 618 CYS A C 1
ATOM 4943 O O . CYS A 1 618 ? -18.809 -9.885 34.373 1.00 41.91 618 CYS A O 1
ATOM 4945 N N . VAL A 1 619 ? -19.677 -8.483 32.867 1.00 45.28 619 VAL A N 1
ATOM 4946 C CA . VAL A 1 619 ? -18.403 -8.083 32.251 1.00 45.28 619 VAL A CA 1
ATOM 4947 C C . VAL A 1 619 ? -17.567 -7.264 33.228 1.00 45.28 619 VAL A C 1
ATOM 4949 O O . VAL A 1 619 ? -16.396 -7.584 33.372 1.00 45.28 619 VAL A O 1
ATOM 4952 N N . ASP A 1 620 ? -18.137 -6.303 33.959 1.00 45.09 620 ASP A N 1
ATOM 4953 C CA . ASP A 1 620 ? -17.402 -5.565 35.000 1.00 45.09 620 ASP A CA 1
ATOM 4954 C C . ASP A 1 620 ? -16.946 -6.501 36.139 1.00 45.09 620 ASP A C 1
ATOM 4956 O O . ASP A 1 620 ? -15.787 -6.457 36.556 1.00 45.09 620 ASP A O 1
ATOM 4960 N N . LEU A 1 621 ? -17.814 -7.419 36.592 1.00 47.59 621 LEU A N 1
ATOM 4961 C CA . LEU A 1 621 ? -17.459 -8.442 37.587 1.00 47.59 621 LEU A CA 1
ATOM 4962 C C . LEU A 1 621 ? -16.370 -9.401 37.082 1.00 47.59 621 LEU A C 1
ATOM 4964 O O . LEU A 1 621 ? -15.419 -9.671 37.808 1.00 47.59 621 LEU A O 1
ATOM 4968 N N . ILE A 1 622 ? -16.474 -9.885 35.842 1.00 45.38 622 ILE A N 1
ATOM 4969 C CA . ILE A 1 622 ? -15.480 -10.750 35.191 1.00 45.38 622 ILE A CA 1
ATOM 4970 C C . ILE A 1 622 ? -14.167 -9.991 35.000 1.00 45.38 622 ILE A C 1
ATOM 4972 O O . ILE A 1 622 ? -13.106 -10.564 35.213 1.00 45.38 622 ILE A O 1
ATOM 4976 N N . HIS A 1 623 ? -14.206 -8.711 34.636 1.00 44.25 623 HIS A N 1
ATOM 4977 C CA . HIS A 1 623 ? -13.020 -7.885 34.441 1.00 44.25 623 HIS A CA 1
ATOM 4978 C C . HIS A 1 623 ? -12.281 -7.684 35.774 1.00 44.25 623 HIS A C 1
ATOM 4980 O O . HIS A 1 623 ? -11.066 -7.887 35.837 1.00 44.25 623 HIS A O 1
ATOM 4986 N N . GLU A 1 624 ? -12.989 -7.365 36.861 1.00 56.06 624 GLU A N 1
ATOM 4987 C CA . GLU A 1 624 ? -12.376 -7.269 38.190 1.00 56.06 624 GLU A CA 1
ATOM 4988 C C . GLU A 1 624 ? -11.958 -8.640 38.757 1.00 56.06 624 GLU A C 1
ATOM 4990 O O . GLU A 1 624 ? -10.911 -8.730 39.396 1.00 56.06 624 GLU A O 1
ATOM 4995 N N . GLU A 1 625 ? -12.664 -9.736 38.454 1.00 49.78 625 GLU A N 1
ATOM 4996 C CA . GLU A 1 625 ? -12.234 -11.094 38.824 1.00 49.78 625 GLU A CA 1
ATOM 4997 C C . GLU A 1 625 ? -10.986 -11.541 38.039 1.00 49.78 625 GLU A C 1
ATOM 4999 O O . GLU A 1 625 ? -10.070 -12.128 38.615 1.00 49.78 625 GLU A O 1
ATOM 5004 N N . ILE A 1 626 ? -10.896 -11.216 36.745 1.00 49.66 626 ILE A N 1
ATOM 5005 C CA . ILE A 1 626 ? -9.709 -11.425 35.906 1.00 49.66 626 ILE A CA 1
ATOM 5006 C C . ILE A 1 626 ? -8.534 -10.616 36.465 1.00 49.66 626 ILE A C 1
ATOM 5008 O O . ILE A 1 626 ? -7.465 -11.183 36.699 1.00 49.66 626 ILE A O 1
ATOM 5012 N N . LYS A 1 627 ? -8.727 -9.324 36.766 1.00 56.34 627 LYS A N 1
ATOM 5013 C CA . LYS A 1 627 ? -7.712 -8.491 37.435 1.00 56.34 627 LYS A CA 1
ATOM 5014 C C . LYS A 1 627 ? -7.291 -9.085 38.778 1.00 56.34 627 LYS A C 1
ATOM 5016 O O . LYS A 1 627 ? -6.095 -9.145 39.050 1.00 56.34 627 LYS A O 1
ATOM 5021 N N . ALA A 1 628 ? -8.228 -9.540 39.607 1.00 61.75 628 ALA A N 1
ATOM 5022 C CA . ALA A 1 628 ? -7.930 -10.150 40.900 1.00 61.75 628 ALA A CA 1
ATOM 5023 C C . ALA A 1 628 ? -7.135 -11.458 40.748 1.00 61.75 628 ALA A C 1
ATOM 5025 O O . ALA A 1 628 ? -6.153 -11.659 41.462 1.00 61.75 628 ALA A O 1
ATOM 5026 N N . LYS A 1 629 ? -7.490 -12.312 39.779 1.00 57.62 629 LYS A N 1
ATOM 5027 C CA . LYS A 1 629 ? -6.762 -13.550 39.458 1.00 57.62 629 LYS A CA 1
ATOM 5028 C C . LYS A 1 629 ? -5.356 -13.272 38.927 1.00 57.62 629 LYS A C 1
ATOM 5030 O O . LYS A 1 629 ? -4.419 -13.925 39.377 1.00 57.62 629 LYS A O 1
ATOM 5035 N N . PHE A 1 630 ? -5.173 -12.275 38.057 1.00 60.12 630 PHE A N 1
ATOM 5036 C CA . PHE A 1 630 ? -3.840 -11.859 37.604 1.00 60.12 630 PHE A CA 1
ATOM 5037 C C . PHE A 1 630 ? -3.003 -11.231 38.728 1.00 60.12 630 PHE A C 1
ATOM 5039 O O . PHE A 1 630 ? -1.831 -11.574 38.857 1.00 60.12 630 PHE A O 1
ATOM 5046 N N . ARG A 1 631 ? -3.579 -10.391 39.603 1.00 65.62 631 ARG A N 1
ATOM 5047 C CA . ARG A 1 631 ? -2.875 -9.874 40.796 1.00 65.62 631 ARG A CA 1
ATOM 5048 C C . ARG A 1 631 ? -2.466 -11.002 41.747 1.00 65.62 631 ARG A C 1
ATOM 5050 O O . ARG A 1 631 ? -1.320 -11.040 42.183 1.00 65.62 631 ARG A O 1
ATOM 5057 N N . TRP A 1 632 ? -3.369 -11.945 42.025 1.00 76.00 632 TRP A N 1
ATOM 5058 C CA . TRP A 1 632 ? -3.091 -13.120 42.857 1.00 76.00 632 TRP A CA 1
ATOM 5059 C C . TRP A 1 632 ? -1.989 -14.000 42.259 1.00 76.00 632 TRP A C 1
ATOM 5061 O O . TRP A 1 632 ? -1.088 -14.426 42.982 1.00 76.00 632 TRP A O 1
ATOM 5071 N N . LEU A 1 633 ? -2.026 -14.231 40.942 1.00 56.00 633 LEU A N 1
ATOM 5072 C CA . LEU A 1 633 ? -1.006 -14.990 40.224 1.00 56.00 633 LEU A CA 1
ATOM 5073 C C . LEU A 1 633 ? 0.352 -14.285 40.306 1.00 56.00 633 LEU A C 1
ATOM 5075 O O . LEU A 1 633 ? 1.321 -14.909 40.728 1.00 56.00 633 LEU A O 1
ATOM 5079 N N . ASN A 1 634 ? 0.401 -12.985 40.000 1.00 60.38 634 ASN A N 1
ATOM 5080 C CA . ASN A 1 634 ? 1.613 -12.163 40.057 1.00 60.38 634 ASN A CA 1
ATOM 5081 C C . ASN A 1 634 ? 2.220 -12.112 41.469 1.00 60.38 634 ASN A C 1
ATOM 5083 O O . ASN A 1 634 ? 3.436 -12.215 41.611 1.00 60.38 634 ASN A O 1
ATOM 5087 N N . HIS A 1 635 ? 1.393 -12.034 42.515 1.00 73.06 635 HIS A N 1
ATOM 5088 C CA . HIS A 1 635 ? 1.843 -12.156 43.905 1.00 73.06 635 HIS A CA 1
ATOM 5089 C C . HIS A 1 635 ? 2.381 -13.567 44.210 1.00 73.06 635 HIS A C 1
ATOM 5091 O O . HIS A 1 635 ? 3.413 -13.723 44.858 1.00 73.06 635 HIS A O 1
ATOM 5097 N N . LYS A 1 636 ? 1.724 -14.629 43.718 1.00 63.22 636 LYS A N 1
ATOM 5098 C CA . LYS A 1 636 ? 2.167 -16.021 43.926 1.00 63.22 636 LYS A CA 1
ATOM 5099 C C . LYS A 1 636 ? 3.477 -16.378 43.227 1.00 63.22 636 LYS A C 1
ATOM 5101 O O . LYS A 1 636 ? 4.184 -17.245 43.734 1.00 63.22 636 LYS A O 1
ATOM 5106 N N . ILE A 1 637 ? 3.793 -15.729 42.109 1.00 68.06 637 ILE A N 1
ATOM 5107 C CA . ILE A 1 637 ? 5.051 -15.908 41.364 1.00 68.06 637 ILE A CA 1
ATOM 5108 C C . ILE A 1 637 ? 6.100 -14.826 41.680 1.00 68.06 637 ILE A C 1
ATOM 5110 O O . ILE A 1 637 ? 7.125 -14.764 41.011 1.00 68.06 637 ILE A O 1
ATOM 5114 N N . GLY A 1 638 ? 5.870 -13.997 42.708 1.00 65.56 638 GLY A N 1
ATOM 5115 C CA . GLY A 1 638 ? 6.859 -13.044 43.230 1.00 65.56 638 GLY A CA 1
ATOM 5116 C C . GLY A 1 638 ? 7.103 -11.797 42.370 1.00 65.56 638 GLY A C 1
ATOM 5117 O O . GLY A 1 638 ? 8.117 -11.137 42.552 1.00 65.56 638 GLY A O 1
ATOM 5118 N N . ILE A 1 639 ? 6.198 -11.467 41.442 1.00 72.19 639 ILE A N 1
ATOM 5119 C CA . ILE A 1 639 ? 6.289 -10.264 40.589 1.00 72.19 639 ILE A CA 1
ATOM 5120 C C . ILE A 1 639 ? 5.798 -9.004 41.324 1.00 72.19 639 ILE A C 1
ATOM 5122 O O . ILE A 1 639 ? 6.192 -7.896 40.971 1.00 72.19 639 ILE A O 1
ATOM 5126 N N . ILE A 1 640 ? 4.940 -9.157 42.338 1.00 61.56 640 ILE A N 1
ATOM 5127 C CA . ILE A 1 640 ? 4.421 -8.050 43.155 1.00 61.56 640 ILE A CA 1
ATOM 5128 C C . ILE A 1 640 ? 4.627 -8.388 44.635 1.00 61.56 640 ILE A C 1
ATOM 5130 O O . ILE A 1 640 ? 4.155 -9.429 45.097 1.00 61.56 640 ILE A O 1
ATOM 5134 N N . GLU A 1 641 ? 5.300 -7.505 45.375 1.00 50.19 641 GLU A N 1
ATOM 5135 C CA . GLU A 1 641 ? 5.409 -7.592 46.836 1.00 50.19 641 GLU A CA 1
ATOM 5136 C C . GLU A 1 641 ? 4.064 -7.252 47.502 1.00 50.19 641 GLU A C 1
ATOM 5138 O O . GLU A 1 641 ? 3.340 -6.363 47.056 1.00 50.19 641 GLU A O 1
ATOM 5143 N N . GLY A 1 642 ? 3.698 -7.988 48.555 1.00 46.47 642 GLY A N 1
ATOM 5144 C CA . GLY A 1 642 ? 2.366 -7.903 49.160 1.00 46.47 642 GLY A CA 1
ATOM 5145 C C . GLY A 1 642 ? 2.088 -6.585 49.890 1.00 46.47 642 GLY A C 1
ATOM 5146 O O . GLY A 1 642 ? 2.866 -6.161 50.748 1.00 46.47 642 GLY A O 1
ATOM 5147 N N . GLU A 1 643 ? 0.934 -5.974 49.608 1.00 41.88 643 GLU A N 1
ATOM 5148 C CA . GLU A 1 643 ? 0.420 -4.836 50.376 1.00 41.88 643 GLU A CA 1
ATOM 5149 C C . GLU A 1 643 ? 0.122 -5.243 51.830 1.00 41.88 643 GLU A C 1
ATOM 5151 O O . GLU A 1 643 ? -0.450 -6.300 52.100 1.00 41.88 643 GLU A O 1
ATOM 5156 N N . LYS A 1 644 ? 0.493 -4.383 52.787 1.00 35.41 644 LYS A N 1
ATOM 5157 C CA . LYS A 1 644 ? 0.114 -4.535 54.199 1.00 35.41 644 LYS A CA 1
ATOM 5158 C C . LYS A 1 644 ? -1.295 -3.982 54.412 1.00 35.41 644 LYS A C 1
ATOM 5160 O O . LYS A 1 644 ? -1.527 -2.803 54.153 1.00 35.41 644 LYS A O 1
ATOM 5165 N N . ASP A 1 645 ? -2.195 -4.808 54.941 1.00 32.94 645 ASP A N 1
ATOM 5166 C CA . ASP A 1 645 ? -3.595 -4.450 55.192 1.00 32.94 645 ASP A CA 1
ATOM 5167 C C . ASP A 1 645 ? -3.762 -3.168 56.034 1.00 32.94 645 ASP A C 1
ATOM 5169 O O . ASP A 1 645 ? -3.362 -3.095 57.201 1.00 32.94 645 ASP A O 1
ATOM 5173 N N . LEU A 1 646 ? -4.444 -2.169 55.465 1.00 28.59 646 LEU A N 1
ATOM 5174 C CA . LEU A 1 646 ? -4.898 -0.976 56.181 1.00 28.59 646 LEU A CA 1
ATOM 5175 C C . LEU A 1 646 ? -6.173 -1.284 56.982 1.00 28.59 646 LEU A C 1
ATOM 5177 O O . LEU A 1 646 ? -7.297 -1.177 56.489 1.00 28.59 646 LEU A O 1
ATOM 5181 N N . VAL A 1 647 ? -5.999 -1.642 58.256 1.00 28.58 647 VAL A N 1
ATOM 5182 C CA . VAL A 1 647 ? -7.114 -1.860 59.190 1.00 28.58 647 VAL A CA 1
ATOM 5183 C C . VAL A 1 647 ? -7.819 -0.537 59.514 1.00 28.58 647 VAL A C 1
ATOM 5185 O O . VAL A 1 647 ? -7.288 0.319 60.223 1.00 28.58 647 VAL A O 1
ATOM 5188 N N . VAL A 1 648 ? -9.063 -0.394 59.050 1.00 29.06 648 VAL A N 1
ATOM 5189 C CA . VAL A 1 648 ? -9.949 0.723 59.413 1.00 29.06 648 VAL A CA 1
ATOM 5190 C C . VAL A 1 648 ? -10.326 0.632 60.895 1.00 29.06 648 VAL A C 1
ATOM 5192 O O . VAL A 1 648 ? -11.063 -0.262 61.318 1.00 29.06 648 VAL A O 1
ATOM 5195 N N . THR A 1 649 ? -9.862 1.590 61.695 1.00 26.42 649 THR A N 1
ATOM 5196 C CA . THR A 1 649 ? -10.139 1.661 63.133 1.00 26.42 649 THR A CA 1
ATOM 5197 C C . THR A 1 649 ? -11.550 2.183 63.423 1.00 26.42 649 THR A C 1
ATOM 5199 O O . THR A 1 649 ? -11.832 3.379 63.349 1.00 26.42 649 THR A O 1
ATOM 5202 N N . LYS A 1 650 ? -12.457 1.291 63.843 1.00 28.28 650 LYS A N 1
ATOM 5203 C CA . LYS A 1 650 ? -13.687 1.688 64.550 1.00 28.28 650 LYS A CA 1
ATOM 5204 C C . LYS A 1 650 ? -13.395 1.841 66.042 1.00 28.28 650 LYS A C 1
ATOM 5206 O O . LYS A 1 650 ? -13.133 0.850 66.715 1.00 28.28 650 LYS A O 1
ATOM 5211 N N . LYS A 1 651 ? -13.491 3.070 66.558 1.00 27.44 651 LYS A N 1
ATOM 5212 C CA . LYS A 1 651 ? -13.447 3.342 68.003 1.00 27.44 651 LYS A CA 1
ATOM 5213 C C . LYS A 1 651 ? -14.715 2.852 68.710 1.00 27.44 651 LYS A C 1
ATOM 5215 O O . LYS A 1 651 ? -15.819 3.262 68.365 1.00 27.44 651 LYS A O 1
ATOM 5220 N N . ASP A 1 652 ? -14.491 2.004 69.705 1.00 28.39 652 ASP A N 1
ATOM 5221 C CA . ASP A 1 652 ? -15.157 1.895 71.008 1.00 28.39 652 ASP A CA 1
ATOM 5222 C C . ASP A 1 652 ? -16.635 2.296 71.162 1.00 28.39 652 ASP A C 1
ATOM 5224 O O . ASP A 1 652 ? -16.990 3.475 71.172 1.00 28.39 652 ASP A O 1
ATOM 5228 N N . LYS A 1 653 ? -17.454 1.301 71.538 1.00 28.08 653 LYS A N 1
ATOM 5229 C CA . LYS A 1 653 ? -18.437 1.435 72.632 1.00 28.08 653 LYS A CA 1
ATOM 5230 C C . LYS A 1 653 ? -18.722 0.083 73.315 1.00 28.08 653 LYS A C 1
ATOM 5232 O O . LYS A 1 653 ? -19.687 -0.592 72.993 1.00 28.08 653 LYS A O 1
ATOM 5237 N N . ALA A 1 654 ? -17.815 -0.256 74.235 1.00 26.33 654 ALA A N 1
ATOM 5238 C CA . ALA A 1 654 ? -17.989 -0.871 75.562 1.00 26.33 654 ALA A CA 1
ATOM 5239 C C . ALA A 1 654 ? -18.962 -2.053 75.850 1.00 26.33 654 ALA A C 1
ATOM 5241 O O . ALA A 1 654 ? -20.103 -2.092 75.409 1.00 26.33 654 ALA A O 1
ATOM 5242 N N . LEU A 1 655 ? -18.500 -2.863 76.821 1.00 26.64 655 LEU A N 1
ATOM 5243 C CA . LEU A 1 655 ? -19.214 -3.761 77.757 1.00 26.64 655 LEU A CA 1
ATOM 5244 C C . LEU A 1 655 ? -19.508 -5.230 77.356 1.00 26.64 655 LEU A C 1
ATOM 5246 O O . LEU A 1 655 ? -20.586 -5.590 76.902 1.00 26.64 655 LEU A O 1
ATOM 5250 N N . ASP A 1 656 ? -18.528 -6.075 77.708 1.00 25.75 656 ASP A N 1
ATOM 5251 C CA . ASP A 1 656 ? -18.636 -7.041 78.826 1.00 25.75 656 ASP A CA 1
ATOM 5252 C C . ASP A 1 656 ? -19.462 -8.342 78.658 1.00 25.75 656 ASP A C 1
ATOM 5254 O O . ASP A 1 656 ? -20.668 -8.367 78.897 1.00 25.75 656 ASP A O 1
ATOM 5258 N N . ASN A 1 657 ? -18.780 -9.482 78.439 1.00 26.12 657 ASN A N 1
ATOM 5259 C CA . ASN A 1 657 ? -18.504 -10.401 79.563 1.00 26.12 657 ASN A CA 1
ATOM 5260 C C . ASN A 1 657 ? -17.538 -11.565 79.269 1.00 26.12 657 ASN A C 1
ATOM 5262 O O . ASN A 1 657 ? -17.378 -12.034 78.144 1.00 26.12 657 ASN A O 1
ATOM 5266 N N . ASN A 1 658 ? -16.920 -12.059 80.344 1.00 25.48 658 ASN A N 1
ATOM 5267 C CA . ASN A 1 658 ? -15.988 -13.189 80.368 1.00 25.48 658 ASN A CA 1
ATOM 5268 C C . ASN A 1 658 ? -16.616 -14.538 79.963 1.00 25.48 658 ASN A C 1
ATOM 5270 O O . ASN A 1 658 ? -17.666 -14.900 80.496 1.00 25.48 658 ASN A O 1
ATOM 5274 N N . LYS A 1 659 ? -15.867 -15.357 79.198 1.00 26.75 659 LYS A N 1
ATOM 5275 C CA . LYS A 1 659 ? -15.545 -16.769 79.541 1.00 26.75 659 LYS A CA 1
ATOM 5276 C C . LYS A 1 659 ? -14.585 -17.445 78.541 1.00 26.75 659 LYS A C 1
ATOM 5278 O O . LYS A 1 659 ? -14.958 -17.808 77.432 1.00 26.75 659 LYS A O 1
ATOM 5283 N N . ARG A 1 660 ? -13.357 -17.697 79.003 1.00 23.36 660 ARG A N 1
ATOM 5284 C CA . ARG A 1 660 ? -12.526 -18.878 78.658 1.00 23.36 660 ARG A CA 1
ATOM 5285 C C . ARG A 1 660 ? -12.860 -19.993 79.688 1.00 23.36 660 ARG A C 1
ATOM 5287 O O . ARG A 1 660 ? -13.458 -19.623 80.704 1.00 23.36 660 ARG A O 1
ATOM 5294 N N . PRO A 1 661 ? -12.513 -21.295 79.513 1.00 33.16 661 PRO A N 1
ATOM 5295 C CA . PRO A 1 661 ? -11.130 -21.733 79.226 1.00 33.16 661 PRO A CA 1
ATOM 5296 C C . PRO A 1 661 ? -10.934 -23.056 78.437 1.00 33.16 661 PRO A C 1
ATOM 5298 O O . PRO A 1 661 ? -11.895 -23.761 78.167 1.00 33.16 661 PRO A O 1
ATOM 5301 N N . SER A 1 662 ? -9.646 -23.425 78.252 1.00 24.66 662 SER A N 1
ATOM 5302 C CA . SER A 1 662 ? -9.130 -24.819 78.147 1.00 24.66 662 SER A CA 1
ATOM 5303 C C . SER A 1 662 ? -9.452 -25.598 76.844 1.00 24.66 662 SER A C 1
ATOM 5305 O O . SER A 1 662 ? -10.506 -25.383 76.262 1.00 24.66 662 SER A O 1
ATOM 5307 N N . THR A 1 663 ? -8.631 -26.499 76.270 1.00 24.47 663 THR A N 1
ATOM 5308 C CA . THR A 1 663 ? -7.186 -26.898 76.324 1.00 24.47 663 THR A CA 1
ATOM 5309 C C . THR A 1 663 ? -6.841 -27.490 74.914 1.00 24.47 663 THR A C 1
ATOM 5311 O O . THR A 1 663 ? -7.700 -27.423 74.038 1.00 24.47 663 THR A O 1
ATOM 5314 N N . THR A 1 664 ? -5.673 -28.031 74.522 1.00 26.05 664 THR A N 1
ATOM 5315 C CA . THR A 1 664 ? -4.440 -28.511 75.199 1.00 26.05 664 THR A CA 1
ATOM 5316 C C . THR A 1 664 ? -3.233 -28.415 74.240 1.00 26.05 664 THR A C 1
ATOM 5318 O O . THR A 1 664 ? -3.409 -28.208 73.041 1.00 26.05 664 THR A O 1
ATOM 5321 N N . ASP A 1 665 ? -2.017 -28.608 74.754 1.00 24.72 665 ASP A N 1
ATOM 5322 C CA . ASP A 1 665 ? -0.755 -28.714 74.003 1.00 24.72 665 ASP A CA 1
ATOM 5323 C C . ASP A 1 665 ? -0.585 -30.006 73.179 1.00 24.72 665 ASP A C 1
ATOM 5325 O O . ASP A 1 665 ? -1.207 -31.027 73.468 1.00 24.72 665 ASP A O 1
ATOM 5329 N N . CYS A 1 666 ? 0.379 -29.990 72.244 1.00 22.89 666 CYS A N 1
ATOM 5330 C CA . CYS A 1 666 ? 1.571 -30.850 72.357 1.00 22.89 666 CYS A CA 1
ATOM 5331 C C . CYS A 1 666 ? 2.674 -30.443 71.359 1.00 22.89 666 CYS A C 1
ATOM 5333 O O . CYS A 1 666 ? 2.510 -30.568 70.150 1.00 22.89 666 CYS A O 1
ATOM 5335 N N . ASN A 1 667 ? 3.827 -30.020 71.884 1.00 24.95 667 ASN A N 1
ATOM 5336 C CA . ASN A 1 667 ? 5.063 -29.759 71.139 1.00 24.95 667 ASN A CA 1
ATOM 5337 C C . ASN A 1 667 ? 6.224 -30.455 71.877 1.00 24.95 667 ASN A C 1
ATOM 5339 O O . ASN A 1 667 ? 6.267 -30.387 73.108 1.00 24.95 667 ASN A O 1
ATOM 5343 N N . PRO A 1 668 ? 7.134 -31.150 71.177 1.00 33.06 668 PRO A N 1
ATOM 5344 C CA . PRO A 1 668 ? 8.548 -31.192 71.595 1.00 33.06 668 PRO A CA 1
ATOM 5345 C C . PRO A 1 668 ? 9.532 -31.224 70.387 1.00 33.06 668 PRO A C 1
ATOM 5347 O O . PRO A 1 668 ? 9.172 -31.720 69.328 1.00 33.06 668 PRO A O 1
ATOM 5350 N N . VAL A 1 669 ? 10.806 -30.795 70.437 1.00 25.70 669 VAL A N 1
ATOM 5351 C CA . VAL A 1 669 ? 11.628 -30.107 71.462 1.00 25.70 669 VAL A CA 1
ATOM 5352 C C . VAL A 1 669 ? 12.970 -29.667 70.816 1.00 25.70 669 VAL A C 1
ATOM 5354 O O . VAL A 1 669 ? 13.522 -30.444 70.050 1.00 25.70 669 VAL A O 1
ATOM 5357 N N . MET A 1 670 ? 13.504 -28.489 71.196 1.00 24.38 670 MET A N 1
ATOM 5358 C CA . MET A 1 670 ? 14.943 -28.085 71.233 1.00 24.38 670 MET A CA 1
ATOM 5359 C C . MET A 1 670 ? 15.847 -28.112 69.966 1.00 24.38 670 MET A C 1
ATOM 5361 O O . MET A 1 670 ? 15.649 -28.905 69.062 1.00 24.38 670 MET A O 1
ATOM 5365 N N . ASN A 1 671 ? 16.958 -27.353 69.874 1.00 25.59 671 ASN A N 1
ATOM 5366 C CA . ASN A 1 671 ? 17.421 -26.084 70.496 1.00 25.59 671 ASN A CA 1
ATOM 5367 C C . ASN A 1 671 ? 18.749 -25.644 69.803 1.00 25.59 671 ASN A C 1
ATOM 5369 O O . ASN A 1 671 ? 19.249 -26.361 68.940 1.00 25.59 671 ASN A O 1
ATOM 5373 N N . THR A 1 672 ? 19.368 -24.560 70.294 1.00 27.45 672 THR A N 1
ATOM 5374 C CA . THR A 1 672 ? 20.711 -23.989 70.021 1.00 27.45 672 THR A CA 1
ATOM 5375 C C . THR A 1 672 ? 20.739 -22.964 68.875 1.00 27.45 672 THR A C 1
ATOM 5377 O O . THR A 1 672 ? 20.436 -23.305 67.740 1.00 27.45 672 THR A O 1
ATOM 5380 N N . ASN A 1 673 ? 20.845 -21.652 69.150 1.00 26.70 673 ASN A N 1
ATOM 5381 C CA . ASN A 1 673 ? 21.942 -20.852 69.758 1.00 26.70 673 ASN A CA 1
ATOM 5382 C C . ASN A 1 673 ? 22.918 -20.341 68.670 1.00 26.70 673 ASN A C 1
ATOM 5384 O O . ASN A 1 673 ? 23.336 -21.130 67.835 1.00 26.70 673 ASN A O 1
ATOM 5388 N N . ASP A 1 674 ? 23.394 -19.090 68.653 1.00 27.77 674 ASP A N 1
ATOM 5389 C CA . ASP A 1 674 ? 23.053 -17.885 69.435 1.00 27.77 674 ASP A CA 1
ATOM 5390 C C . ASP A 1 674 ? 23.726 -16.641 68.789 1.00 27.77 674 ASP A C 1
ATOM 5392 O O . ASP A 1 674 ? 24.738 -16.805 68.108 1.00 27.77 674 ASP A O 1
ATOM 5396 N N . LYS A 1 675 ? 23.251 -15.427 69.122 1.00 26.66 675 LYS A N 1
ATOM 5397 C CA . LYS A 1 675 ? 23.916 -14.097 68.971 1.00 26.66 675 LYS A CA 1
ATOM 5398 C C . LYS A 1 675 ? 24.238 -13.518 67.572 1.00 26.66 675 LYS A C 1
ATOM 5400 O O . LYS A 1 675 ? 24.456 -14.249 66.619 1.00 26.66 675 LYS A O 1
ATOM 5405 N N . MET A 1 676 ? 24.476 -12.203 67.418 1.00 24.23 676 MET A N 1
ATOM 5406 C CA . MET A 1 676 ? 23.854 -10.952 67.940 1.00 24.23 676 MET A CA 1
ATOM 5407 C C . MET A 1 676 ? 24.632 -9.740 67.361 1.00 24.23 676 MET A C 1
ATOM 5409 O O . MET A 1 676 ? 25.816 -9.911 67.093 1.00 24.23 676 MET A O 1
ATOM 5413 N N . ILE A 1 677 ? 24.023 -8.534 67.343 1.00 26.94 677 ILE A N 1
ATOM 5414 C CA . ILE A 1 677 ? 24.682 -7.192 67.291 1.00 26.94 677 ILE A CA 1
ATOM 5415 C C . ILE A 1 677 ? 25.369 -6.829 65.945 1.00 26.94 677 ILE A C 1
ATOM 5417 O O . ILE A 1 677 ? 26.057 -7.655 65.361 1.00 26.94 677 ILE A O 1
ATOM 5421 N N . GLU A 1 678 ? 25.344 -5.597 65.414 1.00 28.16 678 GLU A N 1
ATOM 5422 C CA . GLU A 1 678 ? 24.409 -4.441 65.428 1.00 28.16 678 GLU A CA 1
ATOM 5423 C C . GLU A 1 678 ? 25.048 -3.327 64.558 1.00 28.16 678 GLU A C 1
ATOM 5425 O O . GLU A 1 678 ? 26.270 -3.224 64.583 1.00 28.16 678 GLU A O 1
ATOM 5430 N N . ASN A 1 679 ? 24.241 -2.466 63.908 1.00 28.64 679 ASN A N 1
ATOM 5431 C CA . ASN A 1 679 ? 24.547 -1.060 63.525 1.00 28.64 679 ASN A CA 1
ATOM 5432 C C . ASN A 1 679 ? 25.766 -0.767 62.593 1.00 28.64 679 ASN A C 1
ATOM 5434 O O . ASN A 1 679 ? 26.715 -1.531 62.507 1.00 28.64 679 ASN A O 1
ATOM 5438 N N . GLU A 1 680 ? 25.877 0.336 61.841 1.00 28.38 680 GLU A N 1
ATOM 5439 C CA . GLU A 1 680 ? 24.977 1.391 61.322 1.00 28.38 680 GLU A CA 1
ATOM 5440 C C . GLU A 1 680 ? 25.747 2.134 60.186 1.00 28.38 680 GLU A C 1
ATOM 5442 O O . GLU A 1 680 ? 26.964 2.011 60.141 1.00 28.38 680 GLU A O 1
ATOM 5447 N N . ASN A 1 681 ? 25.047 2.884 59.310 1.00 28.23 681 ASN A N 1
ATOM 5448 C CA . ASN A 1 681 ? 25.392 4.189 58.663 1.00 28.23 681 ASN A CA 1
ATOM 5449 C C . ASN A 1 681 ? 26.871 4.512 58.227 1.00 28.23 681 ASN A C 1
ATOM 5451 O O . ASN A 1 681 ? 27.834 4.190 58.899 1.00 28.23 681 ASN A O 1
ATOM 5455 N N . GLU A 1 682 ? 27.205 5.257 57.159 1.00 27.95 682 GLU A N 1
ATOM 5456 C CA . GLU A 1 682 ? 26.459 6.154 56.262 1.00 27.95 682 GLU A CA 1
ATOM 5457 C C . GLU A 1 682 ? 27.293 6.520 54.989 1.00 27.95 682 GLU A C 1
ATOM 5459 O O . GLU A 1 682 ? 28.507 6.354 54.952 1.00 27.95 682 GLU A O 1
ATOM 5464 N N . ALA A 1 683 ? 26.637 7.151 54.003 1.00 26.77 683 ALA A N 1
ATOM 5465 C CA . ALA A 1 683 ? 27.143 8.257 53.157 1.00 26.77 683 ALA A CA 1
ATOM 5466 C C . ALA A 1 683 ? 28.289 8.119 52.094 1.00 26.77 683 ALA A C 1
ATOM 5468 O O . ALA A 1 683 ? 29.477 8.207 52.376 1.00 26.77 683 ALA A O 1
ATOM 5469 N N . ARG A 1 684 ? 27.849 8.303 50.829 1.00 26.67 684 ARG A N 1
ATOM 5470 C CA . ARG A 1 684 ? 28.336 9.271 49.793 1.00 26.67 684 ARG A CA 1
ATOM 5471 C C . ARG A 1 684 ? 29.589 9.015 48.914 1.00 26.67 684 ARG A C 1
ATOM 5473 O O . ARG A 1 684 ? 30.722 9.155 49.338 1.00 26.67 684 ARG A O 1
ATOM 5480 N N . LYS A 1 685 ? 29.290 8.984 47.599 1.00 27.39 685 LYS A N 1
ATOM 5481 C CA . LYS A 1 685 ? 29.922 9.702 46.455 1.00 27.39 685 LYS A CA 1
ATOM 5482 C C . LYS A 1 685 ? 31.460 9.695 46.302 1.00 27.39 685 LYS A C 1
ATOM 5484 O O . LYS A 1 685 ? 32.132 10.426 47.015 1.00 27.39 685 LYS A O 1
ATOM 5489 N N . LEU A 1 686 ? 31.942 9.169 45.163 1.00 26.59 686 LEU A N 1
ATOM 5490 C CA . LEU A 1 686 ? 32.576 9.950 44.069 1.00 26.59 686 LEU A CA 1
ATOM 5491 C C . LEU A 1 686 ? 32.993 9.052 42.878 1.00 26.59 686 LEU A C 1
ATOM 5493 O O . LEU A 1 686 ? 33.526 7.967 43.069 1.00 26.59 686 LEU A O 1
ATOM 5497 N N . MET A 1 687 ? 32.764 9.533 41.651 1.00 26.53 687 MET A N 1
ATOM 5498 C CA . MET A 1 687 ? 33.422 9.064 40.413 1.00 26.53 687 MET A CA 1
ATOM 5499 C C . MET A 1 687 ? 34.824 9.714 40.317 1.00 26.53 687 MET A C 1
ATOM 5501 O O . MET A 1 687 ? 34.985 10.809 40.866 1.00 26.53 687 MET A O 1
ATOM 5505 N N . PRO A 1 688 ? 35.824 9.115 39.630 1.00 38.34 688 PRO A N 1
ATOM 5506 C CA . PRO A 1 688 ? 35.964 9.389 38.189 1.00 38.34 688 PRO A CA 1
ATOM 5507 C C . PRO A 1 688 ? 36.510 8.241 37.307 1.00 38.34 688 PRO A C 1
ATOM 5509 O O . PRO A 1 688 ? 37.032 7.232 37.770 1.00 38.34 688 PRO A O 1
ATOM 5512 N N . ASN A 1 689 ? 36.396 8.477 35.996 1.00 29.00 689 ASN A N 1
ATOM 5513 C CA . ASN A 1 689 ? 36.919 7.705 34.862 1.00 29.00 689 ASN A CA 1
ATOM 5514 C C . ASN A 1 689 ? 38.379 7.231 34.985 1.00 29.00 689 ASN A C 1
ATOM 5516 O O . ASN A 1 689 ? 39.224 7.950 35.513 1.00 29.00 689 ASN A O 1
ATOM 5520 N N . ASN A 1 690 ? 38.709 6.163 34.245 1.00 28.83 690 ASN A N 1
ATOM 5521 C CA . ASN A 1 690 ? 39.860 6.211 33.335 1.00 28.83 690 ASN A CA 1
ATOM 5522 C C . ASN A 1 690 ? 39.714 5.251 32.141 1.00 28.83 690 ASN A C 1
ATOM 5524 O O . ASN A 1 690 ? 39.389 4.078 32.304 1.00 28.83 690 ASN A O 1
ATOM 5528 N N . ASN A 1 691 ? 40.008 5.764 30.944 1.00 27.72 691 ASN A N 1
ATOM 5529 C CA . ASN A 1 691 ? 40.330 4.956 29.766 1.00 27.72 691 ASN A CA 1
ATOM 5530 C C . ASN A 1 691 ? 41.789 4.487 29.856 1.00 27.72 691 ASN A C 1
ATOM 5532 O O . ASN A 1 691 ? 42.613 5.215 30.400 1.00 27.72 691 ASN A O 1
ATOM 5536 N N . ILE A 1 692 ? 42.117 3.361 29.216 1.00 29.41 692 ILE A N 1
ATOM 5537 C CA . ILE A 1 692 ? 43.287 3.184 28.329 1.00 29.41 692 ILE A CA 1
ATOM 5538 C C . ILE A 1 692 ? 43.133 1.832 27.612 1.00 29.41 692 ILE A C 1
ATOM 5540 O O . ILE A 1 692 ? 42.746 0.833 28.213 1.00 29.41 692 ILE A O 1
ATOM 5544 N N . ALA A 1 693 ? 43.392 1.817 26.305 1.00 28.02 693 ALA A N 1
ATOM 5545 C CA . ALA A 1 693 ? 43.388 0.609 25.480 1.00 28.02 693 ALA A CA 1
ATOM 5546 C C . ALA A 1 693 ? 44.757 -0.091 25.513 1.00 28.02 693 ALA A C 1
ATOM 5548 O O . ALA A 1 693 ? 45.743 0.568 25.819 1.00 28.02 693 ALA A O 1
ATOM 5549 N N . HIS A 1 694 ? 44.828 -1.371 25.118 1.00 28.47 694 HIS A N 1
ATOM 5550 C CA . HIS A 1 694 ? 45.788 -1.875 24.113 1.00 28.47 694 HIS A CA 1
ATOM 5551 C C . HIS A 1 694 ? 45.637 -3.398 23.855 1.00 28.47 694 HIS A C 1
ATOM 5553 O O . HIS A 1 694 ? 45.628 -4.183 24.792 1.00 28.47 694 HIS A O 1
ATOM 5559 N N . THR A 1 695 ? 45.512 -3.774 22.567 1.00 28.00 695 THR A N 1
ATOM 5560 C CA . THR A 1 695 ? 46.166 -4.903 21.831 1.00 28.00 695 THR A CA 1
ATOM 5561 C C . THR A 1 695 ? 46.555 -6.206 22.577 1.00 28.00 695 THR A C 1
ATOM 5563 O O . THR A 1 695 ? 47.185 -6.139 23.620 1.00 28.00 695 THR A O 1
ATOM 5566 N N . HIS A 1 696 ? 46.420 -7.437 22.051 1.00 30.44 696 HIS A N 1
ATOM 5567 C CA . HIS A 1 696 ? 46.213 -7.941 20.672 1.00 30.44 696 HIS A CA 1
ATOM 5568 C C . HIS A 1 696 ? 45.774 -9.453 20.700 1.00 30.44 696 HIS A C 1
ATOM 5570 O O . HIS A 1 696 ? 45.486 -9.950 21.787 1.00 30.44 696 HIS A O 1
ATOM 5576 N N . PRO A 1 697 ? 45.620 -10.195 19.569 1.00 34.59 697 PRO A N 1
ATOM 5577 C CA . PRO A 1 697 ? 44.685 -11.330 19.482 1.00 34.59 697 PRO A CA 1
ATOM 5578 C C . PRO A 1 697 ? 45.302 -12.729 19.664 1.00 34.59 697 PRO A C 1
ATOM 5580 O O . PRO A 1 697 ? 46.500 -12.930 19.478 1.00 34.59 697 PRO A O 1
ATOM 5583 N N . ILE A 1 698 ? 44.434 -13.733 19.854 1.00 25.64 698 ILE A N 1
ATOM 5584 C CA . ILE A 1 698 ? 44.754 -15.153 19.632 1.00 25.64 698 ILE A CA 1
ATOM 5585 C C . ILE A 1 698 ? 43.982 -15.656 18.406 1.00 25.64 698 ILE A C 1
ATOM 5587 O O . ILE A 1 698 ? 42.759 -15.546 18.329 1.00 25.64 698 ILE A O 1
ATOM 5591 N N . LYS A 1 699 ? 44.714 -16.213 17.435 1.00 25.75 699 LYS A N 1
ATOM 5592 C CA . LYS A 1 699 ? 44.162 -16.897 16.260 1.00 25.75 699 LYS A CA 1
ATOM 5593 C C . LYS A 1 699 ? 43.955 -18.386 16.552 1.00 25.75 699 LYS A C 1
ATOM 5595 O O . LYS A 1 699 ? 44.845 -19.023 17.095 1.00 25.75 699 LYS A O 1
ATOM 5600 N N . ILE A 1 700 ? 42.821 -18.895 16.064 1.00 27.20 700 ILE A N 1
ATOM 5601 C CA . ILE A 1 700 ? 42.663 -20.145 15.296 1.00 27.20 700 ILE A CA 1
ATOM 5602 C C . ILE A 1 700 ? 43.404 -21.383 15.831 1.00 27.20 700 ILE A C 1
ATOM 5604 O O . ILE A 1 700 ? 44.619 -21.497 15.696 1.00 27.20 700 ILE A O 1
ATOM 5608 N N . ASN A 1 701 ? 42.639 -22.424 16.172 1.00 24.97 701 ASN A N 1
ATOM 5609 C CA . ASN A 1 701 ? 43.000 -23.741 15.655 1.00 24.97 701 ASN A CA 1
ATOM 5610 C C . ASN A 1 701 ? 41.767 -24.539 15.215 1.00 24.97 701 ASN A C 1
ATOM 5612 O O . ASN A 1 701 ? 40.790 -24.672 15.949 1.00 24.97 701 ASN A O 1
ATOM 5616 N N . SER A 1 702 ? 41.820 -25.030 13.984 1.00 27.52 702 SER A N 1
ATOM 5617 C CA . SER A 1 702 ? 40.826 -25.904 13.367 1.00 27.52 702 SER A CA 1
ATOM 5618 C C . SER A 1 702 ? 41.176 -27.364 13.623 1.00 27.52 702 SER A C 1
ATOM 5620 O O . SER A 1 702 ? 42.351 -27.706 13.541 1.00 27.52 702 SER A O 1
ATOM 5622 N N . ASN A 1 703 ? 40.183 -28.243 13.775 1.00 25.30 703 ASN A N 1
ATOM 5623 C CA . ASN A 1 703 ? 40.299 -29.612 13.265 1.00 25.30 703 ASN A CA 1
ATOM 5624 C C . ASN A 1 703 ? 38.927 -30.241 12.987 1.00 25.30 703 ASN A C 1
ATOM 5626 O O . ASN A 1 703 ? 37.923 -29.885 13.602 1.00 25.30 703 ASN A O 1
ATOM 5630 N N . LYS A 1 704 ? 38.908 -31.133 11.994 1.00 28.59 704 LYS A N 1
ATOM 5631 C CA . LYS A 1 704 ? 37.735 -31.851 11.478 1.00 28.59 704 LYS A CA 1
ATOM 5632 C C . LYS A 1 704 ? 37.590 -33.244 12.123 1.00 28.59 704 LYS A C 1
ATOM 5634 O O . LYS A 1 704 ? 38.464 -33.692 12.852 1.00 28.59 704 LYS A O 1
ATOM 5639 N N . GLU A 1 705 ? 36.520 -33.916 11.687 1.00 27.89 705 GLU A N 1
ATOM 5640 C CA . GLU A 1 705 ? 36.376 -35.374 11.496 1.00 27.89 705 GLU A CA 1
ATOM 5641 C C . GLU A 1 705 ? 35.665 -36.228 12.572 1.00 27.89 705 GLU A C 1
ATOM 5643 O O . GLU A 1 705 ? 36.244 -36.754 13.510 1.00 27.89 705 GLU A O 1
ATOM 5648 N N . THR A 1 706 ? 34.357 -36.411 12.319 1.00 26.69 706 THR A N 1
ATOM 5649 C CA . THR A 1 706 ? 33.651 -37.707 12.160 1.00 26.69 706 THR A CA 1
ATOM 5650 C C . THR A 1 706 ? 33.817 -38.822 13.210 1.00 26.69 706 THR A C 1
ATOM 5652 O O . THR A 1 706 ? 34.870 -39.444 13.270 1.00 26.69 706 THR A O 1
ATOM 5655 N N . LEU A 1 707 ? 32.701 -39.274 13.819 1.00 24.83 707 LEU A N 1
ATOM 5656 C CA . LEU A 1 707 ? 32.038 -40.557 13.458 1.00 24.83 707 LEU A CA 1
ATOM 5657 C C . LEU A 1 707 ? 30.797 -40.927 14.316 1.00 24.83 707 LEU A C 1
ATOM 5659 O O . LEU A 1 707 ? 30.790 -40.816 15.533 1.00 24.83 707 LEU A O 1
ATOM 5663 N N . HIS A 1 708 ? 29.816 -41.506 13.612 1.00 25.67 708 HIS A N 1
ATOM 5664 C CA . HIS A 1 708 ? 28.823 -42.520 14.018 1.00 25.67 708 HIS A CA 1
ATOM 5665 C C . HIS A 1 708 ? 27.638 -42.286 14.983 1.00 25.67 708 HIS A C 1
ATOM 5667 O O . HIS A 1 708 ? 27.614 -41.482 15.904 1.00 25.67 708 HIS A O 1
ATOM 5673 N N . GLN A 1 709 ? 26.606 -43.086 14.678 1.00 25.33 709 GLN A N 1
ATOM 5674 C CA . GLN A 1 709 ? 25.282 -43.195 15.289 1.00 25.33 709 GLN A CA 1
ATOM 5675 C C . GLN A 1 709 ? 25.178 -44.440 16.202 1.00 25.33 709 GLN A C 1
ATOM 5677 O O . GLN A 1 709 ? 25.889 -45.415 15.971 1.00 25.33 709 GLN A O 1
ATOM 5682 N N . ARG A 1 710 ? 24.110 -44.460 17.025 1.00 24.81 710 ARG A N 1
ATOM 5683 C CA . ARG A 1 710 ? 23.309 -45.608 17.547 1.00 24.81 710 ARG A CA 1
ATOM 5684 C C . ARG A 1 710 ? 23.438 -45.996 19.033 1.00 24.81 710 ARG A C 1
ATOM 5686 O O . ARG A 1 710 ? 24.502 -45.949 19.625 1.00 24.81 710 ARG A O 1
ATOM 5693 N N . ALA A 1 711 ? 22.288 -46.492 19.525 1.00 23.03 711 ALA A N 1
ATOM 5694 C CA . ALA A 1 711 ? 21.946 -47.053 20.845 1.00 23.03 711 ALA A CA 1
ATOM 5695 C C . ALA A 1 711 ? 21.937 -46.034 22.015 1.00 23.03 711 ALA A C 1
ATOM 5697 O O . ALA A 1 711 ? 22.969 -45.461 22.322 1.00 23.03 711 ALA A O 1
ATOM 5698 N N . ALA A 1 712 ? 20.835 -45.641 22.676 1.00 23.28 712 ALA A N 1
ATOM 5699 C CA . ALA A 1 712 ? 19.523 -46.219 23.048 1.00 23.28 712 ALA A CA 1
ATOM 5700 C C . ALA A 1 712 ? 19.439 -46.803 24.482 1.00 23.28 712 ALA A C 1
ATOM 5702 O O . ALA A 1 712 ? 20.275 -47.600 24.884 1.00 23.28 712 ALA A O 1
ATOM 5703 N N . ALA A 1 713 ? 18.333 -46.459 25.170 1.00 23.34 713 ALA A N 1
ATOM 5704 C CA . ALA A 1 713 ? 17.865 -46.903 26.501 1.00 23.34 713 ALA A CA 1
ATOM 5705 C C . ALA A 1 713 ? 18.698 -46.440 27.726 1.00 23.34 713 ALA A C 1
ATOM 5707 O O . ALA A 1 713 ? 19.835 -46.835 27.924 1.00 23.34 713 ALA A O 1
ATOM 5708 N N . THR A 1 714 ? 18.134 -45.655 28.657 1.00 24.31 714 THR A N 1
ATOM 5709 C CA . THR A 1 714 ? 17.207 -46.194 29.673 1.00 24.31 714 THR A CA 1
ATOM 5710 C C . THR A 1 714 ? 16.184 -45.164 30.190 1.00 24.31 714 THR A C 1
ATOM 5712 O O . THR A 1 714 ? 16.516 -44.184 30.841 1.00 24.31 714 THR A O 1
ATOM 5715 N N . LYS A 1 715 ? 14.913 -45.470 29.899 1.00 23.62 715 LYS A N 1
ATOM 5716 C CA . LYS A 1 715 ? 13.667 -45.292 30.678 1.00 23.62 715 LYS A CA 1
ATOM 5717 C C . LYS A 1 715 ? 13.730 -44.601 32.062 1.00 23.62 715 LYS A C 1
ATOM 5719 O O . LYS A 1 715 ? 14.277 -45.159 33.006 1.00 23.62 715 LYS A O 1
ATOM 5724 N N . GLY A 1 716 ? 12.923 -43.544 32.225 1.00 22.72 716 GLY A N 1
ATOM 5725 C CA . GLY A 1 716 ? 12.551 -42.931 33.514 1.00 22.72 716 GLY A CA 1
ATOM 5726 C C . GLY A 1 716 ? 11.166 -42.266 33.458 1.00 22.72 716 GLY A C 1
ATOM 5727 O O . GLY A 1 716 ? 11.056 -41.075 33.213 1.00 22.72 716 GLY A O 1
ATOM 5728 N N . LYS A 1 717 ? 10.107 -43.070 33.613 1.00 22.72 717 LYS A N 1
ATOM 5729 C CA . LYS A 1 717 ? 8.670 -42.718 33.541 1.00 22.72 717 LYS A CA 1
ATOM 5730 C C . LYS A 1 717 ? 8.282 -41.344 34.135 1.00 22.72 717 LYS A C 1
ATOM 5732 O O . LYS A 1 717 ? 8.497 -41.138 35.323 1.00 22.72 717 LYS A O 1
ATOM 5737 N N . LEU A 1 718 ? 7.436 -40.590 33.423 1.00 22.30 718 LEU A N 1
ATOM 5738 C CA . LEU A 1 718 ? 6.136 -40.182 33.981 1.00 22.30 718 LEU A CA 1
ATOM 5739 C C . LEU A 1 718 ? 5.084 -39.985 32.870 1.00 22.30 718 LEU A C 1
ATOM 5741 O O . LEU A 1 718 ? 5.229 -39.156 31.981 1.00 22.30 718 LEU A O 1
ATOM 5745 N N . LEU A 1 719 ? 4.018 -40.779 32.935 1.00 21.81 719 LEU A N 1
ATOM 5746 C CA . LEU A 1 719 ? 2.777 -40.641 32.169 1.00 21.81 719 LEU A CA 1
ATOM 5747 C C . LEU A 1 719 ? 1.664 -40.513 33.210 1.00 21.81 719 LEU A C 1
ATOM 5749 O O . LEU A 1 719 ? 1.645 -41.353 34.106 1.00 21.81 719 LEU A O 1
ATOM 5753 N N . PHE A 1 720 ? 0.734 -39.561 33.062 1.00 22.02 720 PHE A N 1
ATOM 5754 C CA . PHE A 1 720 ? -0.716 -39.837 33.043 1.00 22.02 720 PHE A CA 1
ATOM 5755 C C . PHE A 1 720 ? -1.566 -38.572 32.774 1.00 22.02 720 PHE A C 1
ATOM 5757 O O . PHE A 1 720 ? -1.523 -37.606 33.522 1.00 22.02 720 PHE A O 1
ATOM 5764 N N . LYS A 1 721 ? -2.373 -38.655 31.708 1.00 21.61 721 LYS A N 1
ATOM 5765 C CA . LYS A 1 721 ? -3.767 -38.183 31.550 1.00 21.61 721 LYS A CA 1
ATOM 5766 C C . LYS A 1 721 ? -4.235 -36.829 32.135 1.00 21.61 721 LYS A C 1
ATOM 5768 O O . LYS A 1 721 ? -4.511 -36.709 33.318 1.00 21.61 721 LYS A O 1
ATOM 5773 N N . SER A 1 722 ? -4.537 -35.915 31.206 1.00 21.94 722 SER A N 1
ATOM 5774 C CA . SER A 1 722 ? -5.858 -35.284 30.964 1.00 21.94 722 SER A CA 1
ATOM 5775 C C . SER A 1 722 ? -6.850 -35.056 32.126 1.00 21.94 722 SER A C 1
ATOM 5777 O O . SER A 1 722 ? -7.308 -36.030 32.722 1.00 21.94 722 SER A O 1
ATOM 5779 N N . ALA A 1 723 ? -7.390 -33.828 32.214 1.00 21.53 723 ALA A N 1
ATOM 5780 C CA . ALA A 1 723 ? -8.806 -33.486 31.928 1.00 21.53 723 ALA A CA 1
ATOM 5781 C C . ALA A 1 723 ? -9.405 -32.384 32.842 1.00 21.53 723 ALA A C 1
ATOM 5783 O O . ALA A 1 723 ? -9.304 -32.467 34.056 1.00 21.53 723 ALA A O 1
ATOM 5784 N N . ILE A 1 724 ? -10.145 -31.455 32.212 1.00 21.36 724 ILE A N 1
ATOM 5785 C CA . ILE A 1 724 ? -11.341 -30.735 32.715 1.00 21.36 724 ILE A CA 1
ATOM 5786 C C . ILE A 1 724 ? -11.203 -29.839 33.970 1.00 21.36 724 ILE A C 1
ATOM 5788 O O . ILE A 1 724 ? -11.150 -30.321 35.093 1.00 21.36 724 ILE A O 1
ATOM 5792 N N . CYS A 1 725 ? -11.342 -28.524 33.752 1.00 20.45 725 CYS A N 1
ATOM 5793 C CA . CYS A 1 725 ? -12.325 -27.602 34.370 1.00 20.45 725 CYS A CA 1
ATOM 5794 C C . CYS A 1 725 ? -12.152 -26.234 33.673 1.00 20.45 725 CYS A C 1
ATOM 5796 O O . CYS A 1 725 ? -11.028 -25.751 33.584 1.00 20.45 725 CYS A O 1
ATOM 5798 N N . ARG A 1 726 ? -13.140 -25.764 32.898 1.00 25.44 726 ARG A N 1
ATOM 5799 C CA . ARG A 1 726 ? -14.315 -24.969 33.325 1.00 25.44 726 ARG A CA 1
ATOM 5800 C C . ARG A 1 726 ? -13.945 -23.563 33.782 1.00 25.44 726 ARG A C 1
ATOM 5802 O O . ARG A 1 726 ? -13.387 -23.456 34.891 1.00 25.44 726 ARG A O 1
#

Secondary structure (DSSP, 8-state):
--SPPTTTHHHHHHHHHHHHHHSBTTTTB-TTS-TT---SS--THHHHHHHHHHHHHHHHSTTS-TT-HHHHHHHHHHHHHHHHH----SSHHIIIIIHHHHHHHHHHHH-GGGS-HHHHHHHHHHHTTS-TTTS---SHHHHHHHHHHHHHHHHHTT-HHHHHHHHHHHHTTSSBPPTTSSEE-TTS-EEETTTEE-IIIIIHHHHHHHHHHHHHHTTSTTPPPHHHHHHHHHIIIIIIHHHEETTEE-GGGSGGGGG--SGGGGB-SS-HHHHHHHHTT-S-HHHHHHHHHHHHHHTT-TTSPP--EEEEETTTTEEEEEETTEEEEEE---TTS-----BTTBSTT-GGGGS-EEEEE-SSTTTS--TTSTTGGGT--TTS-TT-EEETTSPPPPP-SS-------S-EEEEE-SSSEEEEEEEEETTEEEEEEEEE-SSEEEEEEEEEE-SS---EEE-S---PPPPTTSPP--------THHHHHHHHHHH------HHHHHHHHHHHHHHHHHHHHHHHTS----S-------S------------S--SEEEEEEE----------------SS---SSS----SS-TTHHHHHHHHHHHHHHHHHHHHHHHHHHHHHHHHHHHHHHHHTTSSPPPPP---------------------------------------------------------------------------------

Radius of gyration: 34.14 Å; chains: 1; bounding box: 101×75×115 Å

Sequence (726 aa):
MLWPTPDQLNATLAQAIGNLSTLDPKTCQWPDLNYSTRGPENWDPVLHMFRISTMTAALTVPGGRENDTVLLWAVHCALRVWIEQDWQNPNWWWNYIQDPLIATGIMLMLGVERMSSEEINAIITMSYRANWWIKDWGGGANLVWELQVQLYRGLATSNYSAVAQGFEVMWNTVQIQNLSTWGVQTDWSYHFHGPQILTGAYGDAWATNILHFHLATRGTQYALSQDRIDIFGRFLTEGDAWFTMGSVWTWGILGRVIDRGVHVWYTHLFPSDQLRALAMDVSSAYTAFALLDYADRLEHRHEARPLVGNRHFYTSDFQVHRRGNWTAALKMHSFRTIATECDNNENLNGEHIGDGVLNLYTRDAQYGSGEEYENIFALLDWKTINGITVEADTPLVRCNRGKLAMLNTTFVGGVSDGHYGTAIMDTAAHNLMAKRTWHFYDDFIIALANGIEDNTTALLQTTVASRLLPPADTAAVCIVIVYTIAGKFLFALLEKHREKLNCQEAYSKHMTEVTKVTPKLLAYIQYNVTSAILIFSTKKDNTKVADVIIGSMLYNYRVFVISTGSKYRHYEIVSKDMETSNMLHMLCYDCKDGPNTGAKLIFRAVYKLFGLANLAMCVDLIHEEIKAKFRWLNHKIGIIEGEKDLVVTKKDKALDNNKRPSTTDCNPVMNTNDKMIENENEARKLMPNNNIAHTHPIKINSNKETLHQRAAATKGKLLFKSAICR